Protein 3PAM (pdb70)

B-factor: mean 49.38, std 13.35, range [18.97, 109.5]

Nearest PDB structures (foldseek):
  3pam-assembly1_A  TM=1.002E+00  e=3.713E-46  Bartonella henselae
  3pam-assembly2_B  TM=9.728E-01  e=8.548E-43  Bartonella henselae
  4ony-assembly2_B  TM=9.857E-01  e=3.558E-31  Brucella melitensis ATCC 23457
  5icq-assembly1_A  TM=9.639E-01  e=8.672E-28  Methylocystis parvus OBBP
  3lvu-assembly2_B  TM=9.432E-01  e=6.985E-24  Ruegeria pomeroyi

Sequence (493 aa):
DIGFVFNTRRTLFKDKRVRQALSILFDFEWVNHHLFNNIYTRTEGYWDGSILSSIGKPASEEEKALLAPYPDAVLPEVDGSWRISKTDGSGDRLNAQKAWKLLQEAGFTKKNNRLIAPNGLPFQFEITQSLEEEKVALAFQSNLSSRLGIHAEIRTVDDSQYQNRLGFNYDIIGKLKNSLSPGNEQINRWSSASRNLKGSFNFSGASDPAIDAITAILDAHSQVDFIAAVRALDRILISGSYYIPLYHLSDIGFVFNTRRTLFKDKRVRQALSILFDFEWVNHHLFNNIYTRTEGYWDGSILSSIGKPASEEEKALLAPYPDAVLPEVDGSWRISKDRLNAQKAWKLLQEAGFTKKNNRLIAPNGLPFQFEITQSLEEEKVALAFQSNLSRLGIHAEIRTVDDSQYQNRLGFNYDIIGKLKNSLSPGNEQINRWSSASRNLKGSFNFSGASDPAIDAITAILDAHSQVDFIAAVRALDRILISGSYYIPLYHLS

Organism: Bartonella henselae (strain ATCC 49882 / DSM 28221 / CCUG 30454 / Houston 1) (NCBI:txid283166)

CATH classification: 3.10.105.10

Foldseek 3Di:
DWFAFAQCVDPQNVDLLLLVLLLLLQAQQQCCVPVHVVLWDFDWFDQPPDLLALQQAAADVLLCVLCVVPPLQFDPCSNNVDTRDHADHDSHDVSNVSSVVSQVVQQWDDDPQAIAHVVRHTQEFEEEADPSQQVSVVSSQVSQSVRRHHYHYDHDHDVVVLVCLLAVGSYDDDDDDDPADDPLLCLQAEQVNLPRRPGNVRNNHYDPSLVSSVQCHVDDDPVSNSSSSNSNRRRCSSRSSGSIHTDSD/DWFFFAQCVDPCNVDLLLLVLLLLLAAQPVCCVPVPVNQWDFDWFDQPPDLLALAQPQADPLLCVLCVVPPPLFDPCSNNVDTRDHAVVSNVSSCVSCVVQQWDADPQFIAHNVGHTAEFEEEADPSQLVSVVSSQVSCSNRRHHYHYDHDHPVVVLVCQLAPGSYTDDDDDDDADEPLLCLCAEQVNLPGRPGNVNNSHYDVSLVSSVQCHVPDDPVSNSNNSNSNRRSRSSSSSGSIGIDRD

InterPro domains:
  IPR000914 Solute-binding protein family 5 domain [PF00496] (108-518)
  IPR030678 Peptide/nickel binding protein, MppA-type [PIRSF002741] (39-601)
  IPR039424 Solute-binding protein family 5 [PTHR30290] (39-595)

Secondary structure (DSSP, 8-state):
---EE--TTSGGG-SHHHHHHHHHH--HHHHHHHTS-S--EE--SSSTTSTT--TTSPPPHHHHHHHTT-TTSS-TT-----------S---HHHHHHHHHHHHHTT-EEETTEEE-TTS-B-EEE---SHHHHHHHHHHHHHHHTTT-EEEPEE--HHHHHHHH------B------SS--THHHHHH-SGGGGSTTSS-TT----HHHH--HHHHH--SHHHHHHHHHHHHHHHHHHT-EE--EE--/---EE--TTSGGGSSHHHHHHHHHH--HHHHHHHTTTT--EE--SSSTTSTT--SSSPPPHHHHHHHTT-TTSS-TT----------HHHHHHHHHHHHHTT-EEETTEEE-TTS-B-EEE---SHHHHHHHHHHHHHHHTTT-EEE-----HHHHHHHH------B------SS--TTHHHHH-HHHHT-TT-S-TT----HHHH--HHHHH--SHHHHHHHHHHHHHHHHHHT-EE--EE--

Solvent-accessible surface area: 22446 Å² total

Structure (mmCIF, N/CA/C/O backbone):
data_3PAM
#
_entry.id   3PAM
#
_cell.length_a   100.847
_cell.length_b   39.715
_cell.length_c   101.353
_cell.angle_alpha   90.00
_cell.angle_beta   92.28
_cell.angle_gamma   90.00
#
_symmetry.space_group_name_H-M   'P 1 21 1'
#
loop_
_entity.id
_entity.type
_entity.pdbx_description
1 polymer 'Transmembrane protein'
2 non-polymer ETHANOL
3 water water
#
loop_
_atom_site.group_PDB
_atom_site.id
_atom_site.type_symbol
_atom_site.label_atom_id
_atom_site.label_alt_id
_atom_site.label_comp_id
_atom_site.label_asym_id
_atom_site.label_entity_id
_atom_site.label_seq_id
_atom_site.pdbx_PDB_ins_code
_atom_site.Cartn_x
_atom_site.Cartn_y
_atom_site.Cartn_z
_atom_site.occupancy
_atom_site.B_iso_or_equiv
_atom_site.auth_seq_id
_atom_site.auth_comp_id
_atom_site.auth_asym_id
_atom_site.auth_atom_id
_atom_site.pdbx_PDB_model_num
ATOM 1 N N . ASP A 1 4 ? 7.836 -11.254 53.217 1.00 88.76 319 ASP A N 1
ATOM 2 C CA . ASP A 1 4 ? 8.932 -10.258 53.349 1.00 84.62 319 ASP A CA 1
ATOM 3 C C . ASP A 1 4 ? 9.623 -10.032 52.009 1.00 82.59 319 ASP A C 1
ATOM 4 O O . ASP A 1 4 ? 9.644 -10.923 51.161 1.00 85.49 319 ASP A O 1
ATOM 6 N N . ILE A 1 5 ? 10.153 -8.830 51.812 1.00 78.15 320 ILE A N 1
ATOM 7 C CA . ILE A 1 5 ? 11.047 -8.541 50.692 1.00 75.48 320 ILE A CA 1
ATOM 8 C C . ILE A 1 5 ? 12.335 -7.923 51.227 1.00 71.93 320 ILE A C 1
ATOM 9 O O . ILE A 1 5 ? 12.293 -7.029 52.063 1.00 69.60 320 ILE A O 1
ATOM 22 N N . GLY A 1 7 ? 16.427 -6.476 50.251 1.00 62.06 322 GLY A N 1
ATOM 23 C CA . GLY A 1 7 ? 17.329 -5.996 49.214 1.00 58.88 322 GLY A CA 1
ATOM 24 C C . GLY A 1 7 ? 18.365 -5.005 49.680 1.00 55.74 322 GLY A C 1
ATOM 25 O O . GLY A 1 7 ? 18.336 -4.558 50.834 1.00 55.70 322 GLY A O 1
ATOM 26 N N . PHE A 1 8 ? 19.305 -4.686 48.787 1.00 52.86 323 PHE A N 1
ATOM 27 C CA . PHE A 1 8 ? 20.111 -3.490 48.936 1.00 49.03 323 PHE A CA 1
ATOM 28 C C . PHE A 1 8 ? 19.206 -2.355 48.529 1.00 47.30 323 PHE A C 1
ATOM 29 O O . PHE A 1 8 ? 18.547 -2.421 47.495 1.00 47.45 323 PHE A O 1
ATOM 37 N N . VAL A 1 9 ? 19.149 -1.322 49.354 1.00 46.22 324 VAL A N 1
ATOM 38 C CA . VAL A 1 9 ? 18.307 -0.179 49.045 1.00 45.28 324 VAL A CA 1
ATOM 39 C C . VAL A 1 9 ? 19.191 0.997 48.681 1.00 43.21 324 VAL A C 1
ATOM 40 O O . VAL A 1 9 ? 20.054 1.382 49.449 1.00 41.99 324 VAL A O 1
ATOM 44 N N . PHE A 1 10 ? 18.975 1.534 47.485 1.00 29.81 325 PHE A N 1
ATOM 45 C CA . PHE A 1 10 ? 19.631 2.762 47.024 1.00 29.81 325 PHE A CA 1
ATOM 46 C C . PHE A 1 10 ? 18.962 3.931 47.678 1.00 30.45 325 PHE A C 1
ATOM 47 O O . PHE A 1 10 ? 17.780 4.148 47.482 1.00 31.50 325 PHE A O 1
ATOM 55 N N . ASN A 1 11 ? 19.699 4.707 48.456 1.00 32.11 326 ASN A N 1
ATOM 56 C CA . ASN A 1 11 ? 19.154 5.980 48.842 1.00 32.99 326 ASN A CA 1
ATOM 57 C C . ASN A 1 11 ? 19.207 6.943 47.670 1.00 33.66 326 ASN A C 1
ATOM 58 O O . ASN A 1 11 ? 20.202 7.623 47.436 1.00 35.41 326 ASN A O 1
ATOM 63 N N . THR A 1 12 ? 18.101 6.983 46.953 1.00 34.11 327 THR A N 1
ATOM 64 C CA . THR A 1 12 ? 17.920 7.734 45.707 1.00 35.08 327 THR A CA 1
ATOM 65 C C . THR A 1 12 ? 17.977 9.254 45.896 1.00 36.08 327 THR A C 1
ATOM 66 O O . THR A 1 12 ? 18.042 10.001 44.921 1.00 36.98 327 THR A O 1
ATOM 70 N N . ARG A 1 13 ? 17.974 9.702 47.157 1.00 36.20 328 ARG A N 1
ATOM 71 C CA . ARG A 1 13 ? 18.092 11.125 47.497 1.00 37.32 328 ARG A CA 1
ATOM 72 C C . ARG A 1 13 ? 19.498 11.643 47.237 1.00 37.78 328 ARG A C 1
ATOM 73 O O . ARG A 1 13 ? 19.698 12.850 47.050 1.00 39.14 328 ARG A O 1
ATOM 81 N N . ARG A 1 14 ? 20.473 10.743 47.311 1.00 36.29 329 ARG A N 1
ATOM 82 C CA . ARG A 1 14 ? 21.874 11.120 47.089 1.00 37.33 329 ARG A CA 1
ATOM 83 C C . ARG A 1 14 ? 22.211 11.087 45.600 1.00 36.32 329 ARG A C 1
ATOM 84 O O . ARG A 1 14 ? 21.767 10.199 44.880 1.00 33.78 329 ARG A O 1
ATOM 92 N N . THR A 1 15 ? 23.012 12.055 45.160 1.00 38.09 330 THR A N 1
ATOM 93 C CA . THR A 1 15 ? 23.279 12.255 43.735 1.00 38.74 330 THR A CA 1
ATOM 94 C C . THR A 1 15 ? 23.839 11.053 42.982 1.00 37.39 330 THR A C 1
ATOM 95 O O . THR A 1 15 ? 23.445 10.803 41.862 1.00 37.46 330 THR A O 1
ATOM 99 N N . LEU A 1 16 ? 24.737 10.301 43.597 1.00 37.27 331 LEU A N 1
ATOM 100 C CA . LEU A 1 16 ? 25.263 9.086 42.979 1.00 36.59 331 LEU A CA 1
ATOM 101 C C . LEU A 1 16 ? 24.228 8.048 42.523 1.00 35.33 331 LEU A C 1
ATOM 102 O O . LEU A 1 16 ? 24.514 7.232 41.616 1.00 35.01 331 LEU A O 1
ATOM 107 N N . PHE A 1 17 ? 23.056 8.046 43.159 1.00 34.36 332 PHE A N 1
ATOM 108 C CA . PHE A 1 17 ? 22.007 7.086 42.831 1.00 33.43 332 PHE A CA 1
ATOM 109 C C . PHE A 1 17 ? 20.736 7.710 42.277 1.00 34.33 332 PHE A C 1
ATOM 110 O O . PHE A 1 17 ? 19.688 7.074 42.303 1.00 34.38 332 PHE A O 1
ATOM 118 N N . LYS A 1 18 ? 20.804 8.937 41.766 1.00 35.64 333 LYS A N 1
ATOM 119 C CA . LYS A 1 18 ? 19.629 9.549 41.126 1.00 36.77 333 LYS A CA 1
ATOM 120 C C . LYS A 1 18 ? 19.184 8.881 39.822 1.00 38.17 333 LYS A C 1
ATOM 121 O O . LYS A 1 18 ? 18.004 8.927 39.486 1.00 38.39 333 LYS A O 1
ATOM 123 N N . ASP A 1 19 ? 20.120 8.249 39.108 1.00 38.87 334 ASP A N 1
ATOM 124 C CA . ASP A 1 19 ? 19.902 7.803 37.717 1.00 41.19 334 ASP A CA 1
ATOM 125 C C . ASP A 1 19 ? 19.616 6.315 37.662 1.00 41.45 334 ASP A C 1
ATOM 126 O O . ASP A 1 19 ? 20.389 5.501 38.168 1.00 40.34 334 ASP A O 1
ATOM 131 N N . LYS A 1 20 ? 18.504 5.971 37.023 1.00 43.86 335 LYS A N 1
ATOM 132 C CA . LYS A 1 20 ? 17.990 4.604 36.996 1.00 45.02 335 LYS A CA 1
ATOM 133 C C . LYS A 1 20 ? 18.943 3.612 36.330 1.00 45.39 335 LYS A C 1
ATOM 134 O O . LYS A 1 20 ? 18.959 2.444 36.696 1.00 45.89 335 LYS A O 1
ATOM 136 N N . ARG A 1 21 ? 19.727 4.076 35.358 1.00 38.15 336 ARG A N 1
ATOM 137 C CA . ARG A 1 21 ? 20.722 3.228 34.695 1.00 38.21 336 ARG A CA 1
ATOM 138 C C . ARG A 1 21 ? 21.857 2.850 35.613 1.00 36.40 336 ARG A C 1
ATOM 139 O O . ARG A 1 21 ? 22.385 1.746 35.521 1.00 36.59 336 ARG A O 1
ATOM 147 N N . VAL A 1 22 ? 22.233 3.775 36.491 1.00 35.01 337 VAL A N 1
ATOM 148 C CA . VAL A 1 22 ? 23.270 3.550 37.493 1.00 34.05 337 VAL A CA 1
ATOM 149 C C . VAL A 1 22 ? 22.864 2.474 38.502 1.00 32.57 337 VAL A C 1
ATOM 150 O O . VAL A 1 22 ? 23.614 1.520 38.772 1.00 32.45 337 VAL A O 1
ATOM 154 N N . ARG A 1 23 ? 21.683 2.646 39.076 1.00 31.98 338 ARG A N 1
ATOM 155 C CA . ARG A 1 23 ? 21.131 1.641 39.997 1.00 31.17 338 ARG A CA 1
ATOM 156 C C . ARG A 1 23 ? 20.975 0.316 39.227 1.00 32.26 338 ARG A C 1
ATOM 157 O O . ARG A 1 23 ? 21.262 -0.758 39.750 1.00 31.90 338 ARG A O 1
ATOM 165 N N . GLN A 1 24 ? 20.579 0.406 37.960 1.00 33.11 339 GLN A N 1
ATOM 166 C CA . GLN A 1 24 ? 20.465 -0.794 37.149 1.00 35.77 339 GLN A CA 1
ATOM 167 C C . GLN A 1 24 ? 21.838 -1.474 36.988 1.00 36.26 339 GLN A C 1
ATOM 168 O O . GLN A 1 24 ? 21.965 -2.686 37.161 1.00 37.27 339 GLN A O 1
ATOM 174 N N . ALA A 1 25 ? 22.868 -0.673 36.723 1.00 36.01 340 ALA A N 1
ATOM 175 C CA . ALA A 1 25 ? 24.243 -1.185 36.602 1.00 36.38 340 ALA A CA 1
ATOM 176 C C . ALA A 1 25 ? 24.739 -1.834 37.891 1.00 35.44 340 ALA A C 1
ATOM 177 O O . ALA A 1 25 ? 25.295 -2.926 37.848 1.00 36.67 340 ALA A O 1
ATOM 179 N N . LEU A 1 26 ? 24.556 -1.159 39.035 1.00 33.86 341 LEU A N 1
ATOM 180 C CA . LEU A 1 26 ? 25.070 -1.693 40.298 1.00 33.48 341 LEU A CA 1
ATOM 181 C C . LEU A 1 26 ? 24.359 -2.983 40.676 1.00 33.63 341 LEU A C 1
ATOM 182 O O . LEU A 1 26 ? 24.980 -3.899 41.227 1.00 34.58 341 LEU A O 1
ATOM 187 N N . SER A 1 27 ? 23.057 -3.034 40.385 1.00 33.07 342 SER A N 1
ATOM 188 C CA . SER A 1 27 ? 22.247 -4.216 40.563 1.00 34.08 342 SER A CA 1
ATOM 189 C C . SER A 1 27 ? 22.822 -5.403 39.805 1.00 36.39 342 SER A C 1
ATOM 190 O O . SER A 1 27 ? 22.971 -6.480 40.354 1.00 37.21 342 SER A O 1
ATOM 193 N N . ILE A 1 28 ? 23.176 -5.190 38.546 1.00 37.93 343 ILE A N 1
ATOM 194 C CA . ILE A 1 28 ? 23.803 -6.237 37.749 1.00 40.81 343 ILE A CA 1
ATOM 195 C C . ILE A 1 28 ? 25.170 -6.668 38.309 1.00 41.50 343 ILE A C 1
ATOM 196 O O . ILE A 1 28 ? 25.497 -7.853 38.316 1.00 44.24 343 ILE A O 1
ATOM 201 N N . LEU A 1 29 ? 25.952 -5.700 38.776 1.00 39.45 344 LEU A N 1
ATOM 202 C CA . LEU A 1 29 ? 27.292 -5.948 39.301 1.00 40.16 344 LEU A CA 1
ATOM 203 C C . LEU A 1 29 ? 27.316 -6.875 40.512 1.00 40.36 344 LEU A C 1
ATOM 204 O O . LEU A 1 29 ? 28.336 -7.508 40.824 1.00 43.16 344 LEU A O 1
ATOM 209 N N . PHE A 1 30 ? 26.203 -6.958 41.206 1.00 38.36 345 PHE A N 1
ATOM 210 C CA . PHE A 1 30 ? 26.144 -7.813 42.350 1.00 38.33 345 PHE A CA 1
ATOM 211 C C . PHE A 1 30 ? 25.914 -9.231 41.881 1.00 40.94 345 PHE A C 1
ATOM 212 O O . PHE A 1 30 ? 25.018 -9.491 41.068 1.00 40.88 345 PHE A O 1
ATOM 220 N N . ASP A 1 31 ? 26.758 -10.118 42.416 1.00 42.76 346 ASP A N 1
ATOM 221 C CA . ASP A 1 31 ? 26.807 -11.526 42.087 1.00 46.98 346 ASP A CA 1
ATOM 222 C C . ASP A 1 31 ? 26.205 -12.336 43.230 1.00 48.08 346 ASP A C 1
ATOM 223 O O . ASP A 1 31 ? 26.907 -12.702 44.185 1.00 49.24 346 ASP A O 1
ATOM 228 N N . PHE A 1 32 ? 24.908 -12.625 43.120 1.00 48.56 347 PHE A N 1
ATOM 229 C CA . PHE A 1 32 ? 24.173 -13.376 44.148 1.00 49.48 347 PHE A CA 1
ATOM 230 C C . PHE A 1 32 ? 24.615 -14.823 44.275 1.00 53.49 3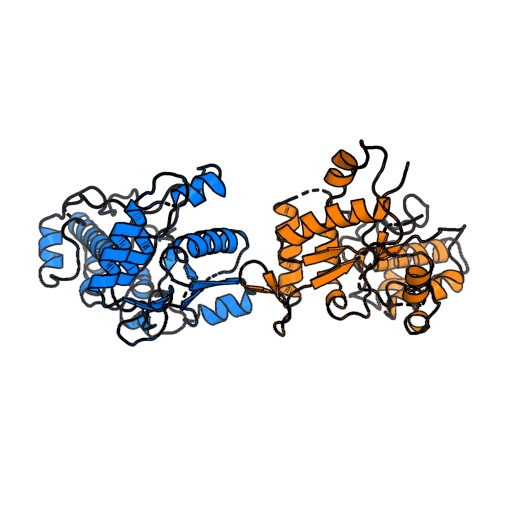47 PHE A C 1
ATOM 231 O O . PHE A 1 32 ? 24.669 -15.363 45.391 1.00 55.01 347 PHE A O 1
ATOM 239 N N . GLU A 1 33 ? 24.914 -15.449 43.142 1.00 73.58 348 GLU A N 1
ATOM 240 C CA . GLU A 1 33 ? 25.323 -16.863 43.113 1.00 76.75 348 GLU A CA 1
ATOM 241 C C . GLU A 1 33 ? 26.646 -17.131 43.819 1.00 77.97 348 GLU A C 1
ATOM 242 O O . GLU A 1 33 ? 26.802 -18.176 44.446 1.00 80.46 348 GLU A O 1
ATOM 248 N N . TRP A 1 34 ? 27.586 -16.191 43.736 1.00 76.07 349 TRP A N 1
ATOM 249 C CA . TRP A 1 34 ? 28.799 -16.283 44.541 1.00 77.45 349 TRP A CA 1
ATOM 250 C C . TRP A 1 34 ? 28.415 -16.329 46.014 1.00 79.08 349 TRP A C 1
ATOM 251 O O . TRP A 1 34 ? 28.811 -17.243 46.737 1.00 81.96 349 TRP A O 1
ATOM 262 N N . VAL A 1 35 ? 27.634 -15.339 46.440 1.00 77.26 350 VAL A N 1
ATOM 263 C CA . VAL A 1 35 ? 27.179 -15.218 47.824 1.00 78.23 350 VAL A CA 1
ATOM 264 C C . VAL A 1 35 ? 26.430 -16.462 48.279 1.00 80.74 350 VAL A C 1
ATOM 265 O O . VAL A 1 35 ? 26.697 -16.999 49.359 1.00 83.09 350 VAL A O 1
ATOM 269 N N . ASN A 1 36 ? 25.515 -16.927 47.434 1.00 80.16 351 ASN A N 1
ATOM 270 C CA . ASN A 1 36 ? 24.659 -18.053 47.771 1.00 81.65 351 ASN A CA 1
ATOM 271 C C . ASN A 1 36 ? 25.434 -19.350 47.964 1.00 84.87 351 ASN A C 1
ATOM 272 O O . ASN A 1 36 ? 25.112 -20.143 48.853 1.00 86.11 351 ASN A O 1
ATOM 277 N N . HIS A 1 37 ? 26.458 -19.552 47.136 1.00 85.83 352 HIS A N 1
ATOM 278 C CA . HIS A 1 37 ? 27.262 -20.767 47.176 1.00 88.19 352 HIS A CA 1
ATOM 279 C C . HIS A 1 37 ? 28.404 -20.659 48.178 1.00 90.37 352 HIS A C 1
ATOM 280 O O . HIS A 1 37 ? 28.776 -21.652 48.807 1.00 92.09 352 HIS A O 1
ATOM 282 N N . HIS A 1 38 ? 28.947 -19.455 48.339 1.00 72.68 353 HIS A N 1
ATOM 283 C CA . HIS A 1 38 ? 30.135 -19.266 49.177 1.00 73.57 353 HIS A CA 1
ATOM 284 C C . HIS A 1 38 ? 29.877 -18.865 50.640 1.00 72.31 353 HIS A C 1
ATOM 285 O O . HIS A 1 38 ? 30.711 -19.126 51.506 1.00 73.16 353 HIS A O 1
ATOM 292 N N . LEU A 1 39 ? 28.742 -18.230 50.923 1.00 70.56 354 LEU A N 1
ATOM 293 C CA . LEU A 1 39 ? 28.432 -17.842 52.305 1.00 69.90 354 LEU A CA 1
ATOM 294 C C . LEU A 1 39 ? 27.262 -18.648 52.868 1.00 70.79 354 LEU A C 1
ATOM 295 O O . LEU A 1 39 ? 27.162 -18.866 54.082 1.00 71.25 354 LEU A O 1
ATOM 297 N N . PHE A 1 40 ? 26.389 -19.091 51.971 1.00 70.96 355 PHE A N 1
ATOM 298 C CA . PHE A 1 40 ? 25.299 -19.980 52.326 1.00 72.45 355 PHE A CA 1
ATOM 299 C C . PHE A 1 40 ? 25.522 -21.308 51.615 1.00 75.54 355 PHE A C 1
ATOM 300 O O . PHE A 1 40 ? 26.484 -21.450 50.855 1.00 76.87 355 PHE A O 1
ATOM 308 N N . ASN A 1 41 ? 24.671 -22.293 51.873 1.00 77.35 356 ASN A N 1
ATOM 309 C CA . ASN A 1 41 ? 24.835 -23.593 51.225 1.00 80.52 356 ASN A CA 1
ATOM 310 C C . ASN A 1 41 ? 23.815 -23.747 50.103 1.00 80.42 356 ASN A C 1
ATOM 311 O O . ASN A 1 41 ? 23.270 -24.836 49.883 1.00 82.98 356 ASN A O 1
ATOM 313 N N . ASN A 1 42 ? 23.580 -22.638 49.394 1.00 77.34 357 ASN A N 1
ATOM 314 C CA . ASN A 1 42 ? 22.515 -22.523 48.397 1.00 76.59 357 ASN A CA 1
ATOM 315 C C . ASN A 1 42 ? 21.156 -22.786 49.035 1.00 76.66 357 ASN A C 1
ATOM 316 O O . ASN A 1 42 ? 20.212 -23.234 48.374 1.00 77.53 357 ASN A O 1
ATOM 321 N N . ILE A 1 43 ? 21.079 -22.493 50.334 1.00 75.97 358 ILE A N 1
ATOM 322 C CA . ILE A 1 43 ? 19.853 -22.642 51.115 1.00 76.14 358 ILE A CA 1
ATOM 323 C C . ILE A 1 43 ? 18.903 -21.504 50.802 1.00 73.13 358 ILE A C 1
ATOM 324 O O . ILE A 1 43 ? 17.745 -21.524 51.218 1.00 73.17 358 ILE A O 1
ATOM 329 N N . TYR A 1 44 ? 19.400 -20.510 50.072 1.00 70.95 359 TYR A N 1
ATOM 330 C CA . TYR A 1 44 ? 18.602 -19.331 49.754 1.00 68.24 359 TYR A CA 1
ATOM 331 C C . TYR A 1 44 ? 18.179 -19.228 48.293 1.00 67.42 359 TYR A C 1
ATOM 332 O O . TYR A 1 44 ? 18.771 -19.842 47.396 1.00 68.65 359 TYR A O 1
ATOM 341 N N . THR A 1 45 ? 17.169 -18.422 48.092 1.00 65.64 360 THR A N 1
ATOM 342 C CA . THR A 1 45 ? 16.595 -18.225 46.790 1.00 64.98 360 THR A CA 1
ATOM 343 C C . THR A 1 45 ? 16.485 -16.714 46.483 1.00 61.93 360 THR A C 1
ATOM 344 O O . THR A 1 45 ? 16.048 -15.923 47.303 1.00 60.42 360 THR A O 1
ATOM 348 N N . ARG A 1 46 ? 16.937 -16.336 45.305 1.00 60.84 361 ARG A N 1
ATOM 349 C CA . ARG A 1 46 ? 16.940 -14.953 44.923 1.00 57.97 361 ARG A CA 1
ATOM 350 C C . ARG A 1 46 ? 15.558 -14.381 44.829 1.00 56.47 361 ARG A C 1
ATOM 351 O O . ARG A 1 46 ? 14.706 -14.944 44.192 1.00 56.53 361 ARG A O 1
ATOM 359 N N . THR A 1 47 ? 15.365 -13.239 45.466 1.00 54.57 362 THR A N 1
ATOM 360 C CA . THR A 1 47 ? 14.185 -12.432 45.304 1.00 52.88 362 THR A CA 1
ATOM 361 C C . THR A 1 47 ? 14.396 -11.638 44.031 1.00 52.47 362 THR A C 1
ATOM 362 O O . THR A 1 47 ? 15.477 -11.182 43.794 1.00 52.74 362 THR A O 1
ATOM 366 N N . GLU A 1 48 ? 13.383 -11.514 43.189 1.00 51.83 363 GLU A N 1
ATOM 367 C CA . GLU A 1 48 ? 13.546 -10.884 41.890 1.00 51.52 363 GLU A CA 1
ATOM 368 C C . GLU A 1 48 ? 12.748 -9.616 41.771 1.00 49.67 363 GLU A C 1
ATOM 369 O O . GLU A 1 48 ? 13.272 -8.589 41.441 1.00 49.64 363 GLU A O 1
ATOM 375 N N . GLY A 1 49 ? 11.461 -9.711 42.005 1.00 48.87 364 GLY A N 1
ATOM 376 C CA . GLY A 1 49 ? 10.591 -8.576 41.921 1.00 46.46 364 GLY A CA 1
ATOM 377 C C . GLY A 1 49 ? 10.035 -8.293 43.274 1.00 45.37 364 GLY A C 1
ATOM 378 O O . GLY A 1 49 ? 10.665 -8.526 44.258 1.00 45.67 364 GLY A O 1
ATOM 379 N N . TYR A 1 50 ? 8.830 -7.785 43.307 1.00 43.76 365 TYR A N 1
ATOM 380 C CA . TYR A 1 50 ? 8.266 -7.337 44.541 1.00 43.46 365 TYR A CA 1
ATOM 381 C C . TYR A 1 50 ? 7.082 -8.129 45.023 1.00 43.78 365 TYR A C 1
ATOM 382 O O . TYR A 1 50 ? 6.735 -8.021 46.143 1.00 44.40 365 TYR A O 1
ATOM 391 N N . TRP A 1 51 ? 6.489 -8.956 44.187 1.00 44.08 366 TRP A N 1
ATOM 392 C CA . TRP A 1 51 ? 5.424 -9.804 44.650 1.00 45.02 366 TRP A CA 1
ATOM 393 C C . TRP A 1 51 ? 5.628 -11.192 44.091 1.00 46.60 366 TRP A C 1
ATOM 394 O O . TRP A 1 51 ? 4.743 -11.735 43.489 1.00 47.16 366 TRP A O 1
ATOM 405 N N . ASP A 1 52 ? 6.837 -11.714 44.281 1.00 47.37 367 ASP A N 1
ATOM 406 C CA . ASP A 1 52 ? 7.279 -13.050 43.829 1.00 49.35 367 ASP A CA 1
ATOM 407 C C . ASP A 1 52 ? 6.456 -14.240 44.323 1.00 50.95 367 ASP A C 1
ATOM 408 O O . ASP A 1 52 ? 6.214 -14.390 45.516 1.00 51.45 367 ASP A O 1
ATOM 413 N N . GLY A 1 53 ? 6.056 -15.089 43.383 1.00 51.86 368 GLY A N 1
ATOM 414 C CA . GLY A 1 53 ? 5.366 -16.325 43.704 1.00 55.07 368 GLY A CA 1
ATOM 415 C C . GLY A 1 53 ? 3.968 -16.049 44.199 1.00 54.78 368 GLY A C 1
ATOM 416 O O . GLY A 1 53 ? 3.480 -16.709 45.101 1.00 56.59 368 GLY A O 1
ATOM 417 N N . SER A 1 54 ? 3.351 -15.045 43.593 1.00 52.84 369 SER A N 1
ATOM 418 C CA . SER A 1 54 ? 2.001 -14.621 43.878 1.00 52.45 369 SER A CA 1
ATOM 419 C C . SER A 1 54 ? 1.367 -14.358 42.527 1.00 51.33 369 SER A C 1
ATOM 420 O O . SER A 1 54 ? 2.068 -14.124 41.536 1.00 50.57 369 SER A O 1
ATOM 423 N N . ILE A 1 55 ? 0.043 -14.399 42.482 1.00 51.52 370 ILE A N 1
ATOM 424 C CA . ILE A 1 55 ? -0.699 -14.033 41.287 1.00 50.16 370 ILE A CA 1
ATOM 425 C C . ILE A 1 55 ? -0.402 -12.538 41.029 1.00 47.11 370 ILE A C 1
ATOM 426 O O . ILE A 1 55 ? -0.567 -12.028 39.917 1.00 45.37 370 ILE A O 1
ATOM 431 N N . LEU A 1 56 ? 0.092 -11.857 42.060 1.00 46.35 371 LEU A N 1
ATOM 432 C CA . LEU A 1 56 ? 0.414 -10.423 41.959 1.00 44.48 371 LEU A CA 1
ATOM 433 C C . LEU A 1 56 ? 1.788 -10.127 41.363 1.00 43.71 371 LEU A C 1
ATOM 434 O O . LEU A 1 56 ? 2.088 -8.976 41.069 1.00 42.23 371 LEU A O 1
ATOM 439 N N . SER A 1 57 ? 2.626 -11.148 41.192 1.00 45.22 372 SER A N 1
ATOM 440 C CA . SER A 1 57 ? 3.924 -10.943 40.582 1.00 44.81 372 SER A CA 1
ATOM 441 C C . SER A 1 57 ? 3.742 -10.675 39.111 1.00 44.06 372 SER A C 1
ATOM 442 O O . SER A 1 57 ? 2.823 -11.208 38.502 1.00 44.47 372 SER A O 1
ATOM 445 N N . SER A 1 58 ? 4.620 -9.849 38.544 1.00 43.70 373 SER A N 1
ATOM 446 C CA . SER A 1 58 ? 4.597 -9.549 37.100 1.00 43.17 373 SER A CA 1
ATOM 447 C C . SER A 1 58 ? 5.635 -10.325 36.321 1.00 44.97 373 SER A C 1
ATOM 448 O O . SER A 1 58 ? 5.727 -10.196 35.100 1.00 45.40 373 SER A O 1
ATOM 451 N N . ILE A 1 59 ? 6.406 -11.140 37.020 1.00 46.66 374 ILE A N 1
ATOM 452 C CA . ILE A 1 59 ? 7.664 -11.613 36.467 1.00 48.58 374 ILE A CA 1
ATOM 453 C C . ILE A 1 59 ? 7.581 -12.366 35.144 1.00 51.03 374 ILE A C 1
ATOM 454 O O . ILE A 1 59 ? 8.320 -12.030 34.206 1.00 52.39 374 ILE A O 1
ATOM 459 N N . GLY A 1 60 ? 6.693 -13.345 35.038 1.00 54.96 375 GLY A N 1
ATOM 460 C CA . GLY A 1 60 ? 6.723 -14.210 33.853 1.00 57.62 375 GLY A CA 1
ATOM 461 C C . GLY A 1 60 ? 5.596 -14.057 32.846 1.00 58.47 375 GLY A C 1
ATOM 462 O O . GLY A 1 60 ? 5.324 -14.972 32.072 1.00 60.10 375 GLY A O 1
ATOM 463 N N . LYS A 1 61 ? 4.946 -12.899 32.826 1.00 57.85 376 LYS A N 1
ATOM 464 C CA . LYS A 1 61 ? 3.778 -12.690 31.995 1.00 58.15 376 LYS A CA 1
ATOM 465 C C . LYS A 1 61 ? 3.730 -11.330 31.385 1.00 57.70 376 LYS A C 1
ATOM 466 O O . LYS A 1 61 ? 4.228 -10.408 31.967 1.00 56.90 376 LYS A O 1
ATOM 472 N N . PRO A 1 62 ? 3.111 -11.194 30.226 1.00 58.49 377 PRO A N 1
ATOM 473 C CA . PRO A 1 62 ? 3.026 -9.902 29.556 1.00 57.89 377 PRO A CA 1
ATOM 474 C C . PRO A 1 62 ? 1.918 -9.056 30.157 1.00 56.99 377 PRO A C 1
ATOM 475 O O . PRO A 1 62 ? 0.931 -9.593 30.670 1.00 57.46 377 PRO A O 1
ATOM 479 N N . ALA A 1 63 ? 2.082 -7.742 30.092 1.00 55.79 378 ALA A N 1
ATOM 480 C CA . ALA A 1 63 ? 1.102 -6.835 30.652 1.00 55.08 378 ALA A CA 1
ATOM 481 C C . ALA A 1 63 ? -0.258 -7.003 29.970 1.00 55.70 378 ALA A C 1
ATOM 482 O O . ALA A 1 63 ? -0.351 -7.066 28.745 1.00 56.82 378 ALA A O 1
ATOM 484 N N . SER A 1 64 ? -1.304 -7.092 30.783 1.00 55.20 379 SER A N 1
ATOM 485 C CA . SER A 1 64 ? -2.678 -7.153 30.307 1.00 55.17 379 SER A CA 1
ATOM 486 C C . SER A 1 64 ? -3.053 -5.797 29.730 1.00 54.57 379 SER A C 1
ATOM 487 O O . SER A 1 64 ? -2.363 -4.820 29.974 1.00 54.11 379 SER A O 1
ATOM 490 N N . GLU A 1 65 ? -4.139 -5.741 28.969 1.00 55.38 380 GLU A N 1
ATOM 491 C CA . GLU A 1 65 ? -4.666 -4.482 28.424 1.00 55.64 380 GLU A CA 1
ATOM 492 C C . GLU A 1 65 ? -5.005 -3.440 29.495 1.00 55.13 380 GLU A C 1
ATOM 493 O O . GLU A 1 65 ? -4.795 -2.237 29.280 1.00 55.12 380 GLU A O 1
ATOM 495 N N . GLU A 1 66 ? -5.533 -3.893 30.634 1.00 54.46 381 GLU A N 1
ATOM 496 C CA . GLU A 1 66 ? -5.873 -2.979 31.712 1.00 53.48 381 GLU A CA 1
ATOM 497 C C . GLU A 1 66 ? -4.586 -2.397 32.228 1.00 52.62 381 GLU A C 1
ATOM 498 O O . GLU A 1 66 ? -4.521 -1.199 32.479 1.00 53.05 381 GLU A O 1
ATOM 500 N N . GLU A 1 67 ? -3.556 -3.229 32.370 1.00 52.07 382 GLU A N 1
ATOM 501 C CA . GLU A 1 67 ? -2.233 -2.725 32.774 1.00 51.25 382 GLU A CA 1
ATOM 502 C C . GLU A 1 67 ? -1.701 -1.719 31.769 1.00 51.13 382 GLU A C 1
ATOM 503 O O . GLU A 1 67 ? -1.191 -0.656 32.163 1.00 50.34 382 GLU A O 1
ATOM 509 N N . LYS A 1 68 ? -1.795 -2.084 30.480 1.00 51.63 383 LYS A N 1
ATOM 510 C CA . LYS A 1 68 ? -1.378 -1.215 29.375 1.00 51.76 383 LYS A CA 1
ATOM 511 C C . LYS A 1 68 ? -2.104 0.121 29.453 1.00 51.25 383 LYS A C 1
ATOM 512 O O . LYS A 1 68 ? -1.499 1.171 29.259 1.00 50.90 383 LYS A O 1
ATOM 514 N N . ALA A 1 69 ? -3.394 0.067 29.776 1.00 51.12 384 ALA A N 1
ATOM 515 C CA . ALA A 1 69 ? -4.197 1.265 29.979 1.00 50.93 384 ALA A CA 1
ATOM 516 C C . ALA A 1 69 ? -3.763 2.031 31.246 1.00 50.31 384 ALA A C 1
ATOM 517 O O . ALA A 1 69 ? -3.729 3.273 31.250 1.00 50.27 384 ALA A O 1
ATOM 519 N N . LEU A 1 70 ? -3.422 1.300 32.309 1.00 49.12 385 LEU A N 1
ATOM 520 C CA . LEU A 1 70 ? -2.990 1.945 33.546 1.00 48.34 385 LEU A CA 1
ATOM 521 C C . LEU A 1 70 ? -1.713 2.738 33.310 1.00 48.20 385 LEU A C 1
ATOM 522 O O . LEU A 1 70 ? -1.561 3.849 33.831 1.00 47.93 385 LEU A O 1
ATOM 527 N N . LEU A 1 71 ? -0.822 2.155 32.510 1.00 48.45 386 LEU A N 1
ATOM 528 C CA . LEU A 1 71 ? 0.518 2.695 32.269 1.00 48.52 386 LEU A CA 1
ATOM 529 C C . LEU A 1 71 ? 0.645 3.707 31.127 1.00 49.47 386 LEU A C 1
ATOM 530 O O . LEU A 1 71 ? 1.635 4.435 31.065 1.00 49.81 386 LEU A O 1
ATOM 535 N N . ALA A 1 72 ? -0.345 3.758 30.236 1.00 50.25 387 ALA A N 1
ATOM 536 C CA . ALA A 1 72 ? -0.284 4.634 29.057 1.00 50.97 387 ALA A CA 1
ATOM 537 C C . ALA A 1 72 ? 0.295 6.021 29.338 1.00 50.35 387 ALA A C 1
ATOM 538 O O . ALA A 1 72 ? 1.179 6.460 28.611 1.00 50.55 387 ALA A O 1
ATOM 540 N N . PRO A 1 73 ? -0.183 6.705 30.402 1.00 49.26 388 PRO A N 1
ATOM 541 C CA . PRO A 1 73 ? 0.318 8.046 30.701 1.00 48.78 388 PRO A CA 1
ATOM 542 C C . PRO A 1 73 ? 1.803 8.115 31.074 1.00 48.54 388 PRO A C 1
ATOM 543 O O . PRO A 1 73 ? 2.365 9.219 31.159 1.00 48.70 388 PRO A O 1
ATOM 547 N N . TYR A 1 74 ? 2.439 6.960 31.278 1.00 47.80 389 TYR A N 1
ATOM 548 C CA . TYR A 1 74 ? 3.778 6.921 31.869 1.00 46.73 389 TYR A CA 1
ATOM 549 C C . TYR A 1 74 ? 4.722 6.078 31.034 1.00 47.61 389 TYR A C 1
ATOM 550 O O . TYR A 1 74 ? 5.008 4.936 31.390 1.00 47.37 389 TYR A O 1
ATOM 559 N N . PRO A 1 75 ? 5.241 6.657 29.929 1.00 48.86 390 PRO A N 1
ATOM 560 C CA . PRO A 1 75 ? 6.012 5.898 28.933 1.00 49.98 390 PRO A CA 1
ATOM 561 C C . PRO A 1 75 ? 7.429 5.521 29.387 1.00 49.68 390 PRO A C 1
ATOM 562 O O . PRO A 1 75 ? 7.997 4.543 28.892 1.00 49.77 390 PRO A O 1
ATOM 566 N N . ASP A 1 76 ? 7.995 6.296 30.306 1.00 49.00 391 ASP A N 1
ATOM 567 C CA . ASP A 1 76 ? 9.368 6.050 30.757 1.00 48.94 391 ASP A CA 1
ATOM 568 C C . ASP A 1 76 ? 9.428 5.121 31.983 1.00 47.32 391 ASP A C 1
ATOM 569 O O . ASP A 1 76 ? 10.517 4.783 32.453 1.00 46.68 391 ASP A O 1
ATOM 574 N N . ALA A 1 77 ? 8.263 4.710 32.481 1.00 46.13 392 ALA A N 1
ATOM 575 C CA . ALA A 1 77 ? 8.175 3.960 33.735 1.00 44.99 392 ALA A CA 1
ATOM 576 C C . ALA A 1 77 ? 8.662 2.511 33.641 1.00 45.26 392 ALA A C 1
ATOM 577 O O . ALA A 1 77 ? 9.336 2.020 34.542 1.00 44.82 392 ALA A O 1
ATOM 579 N N . VAL A 1 78 ? 8.319 1.821 32.563 1.00 46.08 393 VAL A N 1
ATOM 580 C CA . VAL A 1 78 ? 8.592 0.391 32.494 1.00 45.97 393 VAL A CA 1
ATOM 581 C C . VAL A 1 78 ? 9.501 0.062 31.324 1.00 47.18 393 VAL A C 1
ATOM 582 O O . VAL A 1 78 ? 9.367 0.652 30.251 1.00 47.99 393 VAL A O 1
ATOM 586 N N . LEU A 1 79 ? 10.448 -0.849 31.558 1.00 47.43 394 LEU A N 1
ATOM 587 C CA . LEU A 1 79 ? 11.318 -1.383 30.511 1.00 48.70 394 LEU A CA 1
ATOM 588 C C . LEU A 1 79 ? 10.539 -2.377 29.674 1.00 49.46 394 LEU A C 1
ATOM 589 O O . LEU A 1 79 ? 9.786 -3.174 30.231 1.00 49.05 394 LEU A O 1
ATOM 594 N N . PRO A 1 80 ? 10.730 -2.332 28.340 1.00 55.13 395 PRO A N 1
ATOM 595 C CA . PRO A 1 80 ? 10.130 -3.244 27.378 1.00 56.50 395 PRO A CA 1
ATOM 596 C C . PRO A 1 80 ? 10.203 -4.708 27.802 1.00 54.88 395 PRO A C 1
ATOM 597 O O . PRO A 1 80 ? 9.203 -5.409 27.695 1.00 55.96 395 PRO A O 1
ATOM 601 N N . GLU A 1 81 ? 11.355 -5.162 28.292 1.00 53.71 396 GLU A N 1
ATOM 602 C CA . GLU A 1 81 ? 11.493 -6.558 28.730 1.00 53.45 396 GLU A CA 1
ATOM 603 C C . GLU A 1 81 ? 10.559 -6.852 29.922 1.00 51.79 396 GLU A C 1
ATOM 604 O O . GLU A 1 81 ? 10.038 -7.959 30.044 1.00 52.04 396 GLU A O 1
ATOM 610 N N . VAL A 1 82 ? 10.364 -5.852 30.782 1.00 51.19 397 VAL A N 1
ATOM 611 C CA . VAL A 1 82 ? 9.475 -5.953 31.945 1.00 51.36 397 VAL A CA 1
ATOM 612 C C . VAL A 1 82 ? 7.993 -5.847 31.550 1.00 53.11 397 VAL A C 1
ATOM 613 O O . VAL A 1 82 ? 7.144 -6.494 32.169 1.00 53.99 397 VAL A O 1
ATOM 625 N N . ASP A 1 84 ? 6.743 -7.063 28.844 1.00 57.85 399 ASP A N 1
ATOM 626 C CA . ASP A 1 84 ? 6.348 -8.299 28.144 1.00 60.69 399 ASP A CA 1
ATOM 627 C C . ASP A 1 84 ? 6.549 -9.603 28.930 1.00 58.84 399 ASP A C 1
ATOM 628 O O . ASP A 1 84 ? 6.068 -10.651 28.517 1.00 61.18 399 ASP A O 1
ATOM 633 N N . GLY A 1 85 ? 7.242 -9.534 30.064 1.00 56.02 400 GLY A N 1
ATOM 634 C CA . GLY A 1 85 ? 7.418 -10.707 30.930 1.00 55.73 400 GLY A CA 1
ATOM 635 C C . GLY A 1 85 ? 8.644 -11.527 30.583 1.00 55.80 400 GLY A C 1
ATOM 636 O O . GLY A 1 85 ? 8.845 -12.624 31.110 1.00 55.72 400 GLY A O 1
ATOM 637 N N . SER A 1 86 ? 9.460 -10.973 29.690 1.00 55.48 401 SER A N 1
ATOM 638 C CA . SER A 1 86 ? 10.749 -11.541 29.305 1.00 54.90 401 SER A CA 1
ATOM 639 C C . SER A 1 86 ? 11.771 -11.380 30.432 1.00 52.63 401 SER A C 1
ATOM 640 O O . SER A 1 86 ? 12.516 -12.312 30.746 1.00 52.24 401 SER A O 1
ATOM 643 N N . TRP A 1 87 ? 11.771 -10.201 31.051 1.00 52.00 402 TRP A N 1
ATOM 644 C CA . TRP A 1 87 ? 12.744 -9.834 32.073 1.00 50.06 402 TRP A CA 1
ATOM 645 C C . TRP A 1 87 ? 12.898 -10.890 33.155 1.00 49.14 402 TRP A C 1
ATOM 646 O O . TRP A 1 87 ? 11.920 -11.443 33.632 1.00 50.29 402 TRP A O 1
ATOM 657 N N . ARG A 1 88 ? 14.145 -11.177 33.511 1.00 48.23 403 ARG A N 1
ATOM 658 C CA . ARG A 1 88 ? 14.486 -12.000 34.670 1.00 48.15 403 ARG A CA 1
ATOM 659 C C . ARG A 1 88 ? 15.745 -11.396 35.282 1.00 48.13 403 ARG A C 1
ATOM 660 O O . ARG A 1 88 ? 16.569 -10.830 34.560 1.00 48.33 403 ARG A O 1
ATOM 662 N N . ILE A 1 89 ? 15.893 -11.481 36.601 1.00 48.38 404 ILE A N 1
ATOM 663 C CA . ILE A 1 89 ? 17.074 -10.914 37.257 1.00 48.72 404 ILE A CA 1
ATOM 664 C C . ILE A 1 89 ? 18.345 -11.616 36.783 1.00 49.81 404 ILE A C 1
ATOM 665 O O . ILE A 1 89 ? 18.333 -12.828 36.540 1.00 50.41 404 ILE A O 1
ATOM 670 N N . SER A 1 90 ? 19.425 -10.842 36.633 1.00 50.23 405 SER A N 1
ATOM 671 C CA . SER A 1 90 ? 20.694 -11.348 36.116 1.00 51.17 405 SER A CA 1
ATOM 672 C C . SER A 1 90 ? 21.407 -12.238 37.117 1.00 53.33 405 SER A C 1
ATOM 673 O O . SER A 1 90 ? 21.456 -11.952 38.332 1.00 53.89 405 SER A O 1
ATOM 676 N N . LYS A 1 91 ? 21.943 -13.329 36.588 1.00 54.29 406 LYS A N 1
ATOM 677 C CA . LYS A 1 91 ? 22.722 -14.264 37.363 1.00 57.06 406 LYS A CA 1
ATOM 678 C C . LYS A 1 91 ? 24.147 -14.198 36.846 1.00 59.18 406 LYS A C 1
ATOM 679 O O . LYS A 1 91 ? 24.406 -13.637 35.771 1.00 58.34 406 LYS A O 1
ATOM 681 N N . THR A 1 92 ? 25.078 -14.740 37.622 1.00 62.25 407 THR A N 1
ATOM 682 C CA . THR A 1 92 ? 26.469 -14.802 37.201 1.00 64.94 407 THR A CA 1
ATOM 683 C C . THR A 1 92 ? 26.887 -16.256 37.051 1.00 67.97 407 THR A C 1
ATOM 684 O O . THR A 1 92 ? 26.156 -17.163 37.462 1.00 67.85 407 THR A O 1
ATOM 688 N N . ASP A 1 93 ? 28.064 -16.468 36.463 1.00 71.12 408 ASP A N 1
ATOM 689 C CA . ASP A 1 93 ? 28.642 -17.802 36.354 1.00 75.10 408 ASP A CA 1
ATOM 690 C C . ASP A 1 93 ? 29.720 -18.028 37.419 1.00 80.07 408 ASP A C 1
ATOM 691 O O . ASP A 1 93 ? 30.917 -17.887 37.144 1.00 83.47 408 ASP A O 1
ATOM 693 N N . GLY A 1 94 ? 29.279 -18.348 38.637 1.00 81.02 409 GLY A N 1
ATOM 694 C CA . GLY A 1 94 ? 30.164 -18.806 39.711 1.00 86.54 409 GLY A CA 1
ATOM 695 C C . GLY A 1 94 ? 31.180 -17.809 40.242 1.00 89.37 409 GLY A C 1
ATOM 696 O O . GLY A 1 94 ? 30.813 -16.845 40.916 1.00 87.77 409 GLY A O 1
ATOM 697 N N . SER A 1 95 ? 32.458 -18.062 39.947 1.00 94.02 410 SER A N 1
ATOM 698 C CA . SER A 1 95 ? 33.586 -17.261 40.450 1.00 97.93 410 SER A CA 1
ATOM 699 C C . SER A 1 95 ? 33.389 -15.762 40.224 1.00 94.25 410 SER A C 1
ATOM 700 O O . SER A 1 95 ? 33.152 -15.321 39.095 1.00 90.61 410 SER A O 1
ATOM 702 N N . GLY A 1 96 ? 33.497 -14.994 41.309 1.00 95.71 411 GLY A N 1
ATOM 703 C CA . GLY A 1 96 ? 33.091 -13.582 41.333 1.00 92.28 411 GLY A CA 1
ATOM 704 C C . GLY A 1 96 ? 33.983 -12.603 40.589 1.00 92.57 411 GLY A C 1
ATOM 705 O O . GLY A 1 96 ? 34.359 -11.559 41.134 1.00 93.39 411 GLY A O 1
ATOM 711 N N . ASP A 1 98 ? 33.278 -12.418 36.923 1.00 83.71 413 ASP A N 1
ATOM 712 C CA . ASP A 1 98 ? 32.552 -12.392 35.642 1.00 79.73 413 ASP A CA 1
ATOM 713 C C . ASP A 1 98 ? 32.846 -11.157 34.812 1.00 78.04 413 ASP A C 1
ATOM 714 O O . ASP A 1 98 ? 32.665 -10.030 35.279 1.00 76.72 413 ASP A O 1
ATOM 719 N N . ARG A 1 99 ? 33.295 -11.380 33.581 1.00 78.33 414 ARG A N 1
ATOM 720 C CA . ARG A 1 99 ? 33.607 -10.287 32.666 1.00 77.03 414 ARG A CA 1
ATOM 721 C C . ARG A 1 99 ? 32.354 -9.806 31.940 1.00 72.23 414 ARG A C 1
ATOM 722 O O . ARG A 1 99 ? 32.231 -8.619 31.628 1.00 70.35 414 ARG A O 1
ATOM 730 N N . LEU A 1 100 ? 31.433 -10.732 31.678 1.00 70.51 415 LEU A N 1
ATOM 731 C CA . LEU A 1 100 ? 30.236 -10.448 30.883 1.00 66.73 415 LEU A CA 1
ATOM 732 C C . LEU A 1 100 ? 29.244 -9.625 31.684 1.00 63.81 415 LEU A C 1
ATOM 733 O O . LEU A 1 100 ? 28.672 -8.646 31.186 1.00 61.68 415 LEU A O 1
ATOM 735 N N . ASN A 1 101 ? 29.046 -10.049 32.930 1.00 63.52 416 ASN A N 1
ATOM 736 C CA . ASN A 1 101 ? 28.200 -9.356 33.868 1.00 60.85 416 ASN A CA 1
ATOM 737 C C . ASN A 1 101 ? 28.698 -7.916 33.970 1.00 60.01 416 ASN A C 1
ATOM 738 O O . ASN A 1 101 ? 27.975 -6.966 33.633 1.00 57.50 416 ASN A O 1
ATOM 743 N N . ALA A 1 102 ? 29.959 -7.775 34.380 1.00 61.73 417 ALA A N 1
ATOM 744 C CA . ALA A 1 102 ? 30.590 -6.480 34.559 1.00 61.58 417 ALA A CA 1
ATOM 745 C C . ALA A 1 102 ? 30.477 -5.641 33.304 1.00 59.32 417 ALA A C 1
ATOM 746 O O . ALA A 1 102 ? 30.377 -4.411 33.381 1.00 58.37 417 ALA A O 1
ATOM 748 N N . GLN A 1 103 ? 30.457 -6.316 32.156 1.00 44.39 418 GLN A N 1
ATOM 749 C CA . GLN A 1 103 ? 30.453 -5.636 30.864 1.00 45.22 418 GLN A CA 1
ATOM 750 C C . GLN A 1 103 ? 29.155 -4.866 30.589 1.00 44.93 418 GLN A C 1
ATOM 751 O O . GLN A 1 103 ? 29.198 -3.724 30.169 1.00 44.67 418 GLN A O 1
ATOM 753 N N . LYS A 1 104 ? 28.008 -5.499 30.809 1.00 46.33 419 LYS A N 1
ATOM 754 C CA . LYS A 1 104 ? 26.700 -4.816 30.729 1.00 46.93 419 LYS A CA 1
ATOM 755 C C . LYS A 1 104 ? 26.584 -3.586 31.661 1.00 42.68 419 LYS A C 1
ATOM 756 O O . LYS A 1 104 ? 26.063 -2.545 31.268 1.00 43.20 419 LYS A O 1
ATOM 762 N N . ALA A 1 105 ? 27.047 -3.721 32.900 1.00 39.20 420 ALA A N 1
ATOM 763 C CA . ALA A 1 105 ? 27.013 -2.614 33.854 1.00 36.52 420 ALA A CA 1
ATOM 764 C C . ALA A 1 105 ? 27.886 -1.439 33.389 1.00 35.59 420 ALA A C 1
ATOM 765 O O . ALA A 1 105 ? 27.452 -0.292 33.441 1.00 35.45 420 ALA A O 1
ATOM 767 N N . TRP A 1 106 ? 29.119 -1.745 32.969 1.00 35.35 421 TRP A N 1
ATOM 768 C CA . TRP A 1 106 ? 30.048 -0.754 32.473 1.00 37.14 421 TRP A CA 1
ATOM 769 C C . TRP A 1 106 ? 29.409 0.020 31.330 1.00 38.61 421 TRP A C 1
ATOM 770 O O . TRP A 1 106 ? 29.464 1.254 31.313 1.00 37.71 421 TRP A O 1
ATOM 781 N N . LYS A 1 107 ? 28.790 -0.726 30.408 1.00 40.76 422 LYS A N 1
ATOM 782 C CA . LYS A 1 107 ? 28.013 -0.153 29.315 1.00 44.20 422 LYS A CA 1
ATOM 783 C C . LYS A 1 107 ? 26.949 0.817 29.821 1.00 43.72 422 LYS A C 1
ATOM 784 O O . LYS A 1 107 ? 26.806 1.911 29.299 1.00 45.10 422 LYS A O 1
ATOM 786 N N . LEU A 1 108 ? 26.215 0.412 30.846 1.00 43.59 423 LEU A N 1
ATOM 787 C CA . LEU A 1 108 ? 25.166 1.254 31.425 1.00 44.14 423 LEU A CA 1
ATOM 788 C C . LEU A 1 108 ? 25.710 2.534 32.077 1.00 41.67 423 LEU A C 1
ATOM 789 O O . LEU A 1 108 ? 25.089 3.602 31.997 1.00 41.75 423 LEU A O 1
ATOM 794 N N . LEU A 1 109 ? 26.870 2.425 32.715 1.00 39.76 424 LEU A N 1
ATOM 795 C CA . LEU A 1 109 ? 27.482 3.595 33.349 1.00 38.70 424 LEU A CA 1
ATOM 796 C C . LEU A 1 109 ? 28.005 4.628 32.347 1.00 39.71 424 LEU A C 1
ATOM 797 O O . LEU A 1 109 ? 27.897 5.828 32.578 1.00 40.54 424 LEU A O 1
ATOM 802 N N . GLN A 1 110 ? 28.571 4.171 31.238 1.00 40.67 425 GLN A N 1
ATOM 803 C CA . GLN A 1 110 ? 29.005 5.087 30.197 1.00 42.47 425 GLN A CA 1
ATOM 804 C C . GLN A 1 110 ? 27.843 5.956 29.686 1.00 43.40 425 GLN A C 1
ATOM 805 O O . GLN A 1 110 ? 28.000 7.177 29.542 1.00 43.82 425 GLN A O 1
ATOM 811 N N . GLU A 1 111 ? 26.682 5.328 29.464 1.00 43.73 426 GLU A N 1
ATOM 812 C CA . GLU A 1 111 ? 25.472 6.028 29.018 1.00 46.01 426 GLU A CA 1
ATOM 813 C C . GLU A 1 111 ? 25.080 7.120 29.971 1.00 44.67 426 GLU A C 1
ATOM 814 O O . GLU A 1 111 ? 24.630 8.196 29.556 1.00 46.65 426 GLU A O 1
ATOM 820 N N . ALA A 1 112 ? 25.237 6.813 31.253 1.00 41.98 427 ALA A N 1
ATOM 821 C CA . ALA A 1 112 ? 24.844 7.678 32.342 1.00 41.14 427 ALA A CA 1
ATOM 822 C C . ALA A 1 112 ? 25.873 8.760 32.626 1.00 40.31 427 ALA A C 1
ATOM 823 O O . ALA A 1 112 ? 25.714 9.545 33.552 1.00 40.30 427 ALA A O 1
ATOM 825 N N . GLY A 1 113 ? 26.939 8.800 31.837 1.00 40.54 428 GLY A N 1
ATOM 826 C CA . GLY A 1 113 ? 27.932 9.850 31.997 1.00 41.42 428 GLY A CA 1
ATOM 827 C C . GLY A 1 113 ? 29.151 9.497 32.810 1.00 41.34 428 GLY A C 1
ATOM 828 O O . GLY A 1 113 ? 29.989 10.368 33.088 1.00 44.02 428 GLY A O 1
ATOM 829 N N . PHE A 1 114 ? 29.280 8.227 33.183 1.00 39.72 429 PHE A N 1
ATOM 830 C CA . PHE A 1 114 ? 30.385 7.813 34.033 1.00 40.01 429 PHE A CA 1
ATOM 831 C C . PHE A 1 114 ? 31.646 7.444 33.259 1.00 41.41 429 PHE A C 1
ATOM 832 O O . PHE A 1 114 ? 31.589 6.862 32.173 1.00 41.61 429 PHE A O 1
ATOM 840 N N . THR A 1 115 ? 32.786 7.808 33.833 1.00 37.71 430 THR A N 1
ATOM 841 C CA . THR A 1 115 ? 34.068 7.625 33.196 1.00 36.27 430 THR A CA 1
ATOM 842 C C . THR A 1 115 ? 35.044 7.131 34.231 1.00 35.41 430 THR A C 1
ATOM 843 O O . THR A 1 115 ? 34.711 7.021 35.420 1.00 35.70 430 THR A O 1
ATOM 847 N N . LYS A 1 116 ? 36.265 6.847 33.802 1.00 34.74 431 LYS A N 1
ATOM 848 C CA . LYS A 1 116 ? 37.257 6.413 34.759 1.00 34.29 431 LYS A CA 1
ATOM 849 C C . LYS A 1 116 ? 38.426 7.364 34.784 1.00 35.06 431 LYS A C 1
ATOM 850 O O . LYS A 1 116 ? 38.897 7.793 33.716 1.00 36.28 431 LYS A O 1
ATOM 856 N N . LYS A 1 117 ? 38.840 7.737 35.997 1.00 35.22 432 LYS A N 1
ATOM 857 C CA . LYS A 1 117 ? 40.101 8.408 36.236 1.00 35.65 432 LYS A CA 1
ATOM 858 C C . LYS A 1 117 ? 40.988 7.652 37.230 1.00 36.38 432 LYS A C 1
ATOM 859 O O . LYS A 1 117 ? 40.593 7.396 38.388 1.00 35.52 432 LYS A O 1
ATOM 865 N N . ASN A 1 118 ? 42.200 7.319 36.771 1.00 36.52 433 ASN A N 1
ATOM 866 C CA . ASN A 1 118 ? 43.209 6.697 37.620 1.00 36.78 433 ASN A CA 1
ATOM 867 C C . ASN A 1 118 ? 42.588 5.511 38.319 1.00 35.60 433 ASN A C 1
ATOM 868 O O . ASN A 1 118 ? 42.745 5.327 39.520 1.00 35.62 433 ASN A O 1
ATOM 873 N N . ASN A 1 119 ? 41.857 4.728 37.533 1.00 34.67 434 ASN A N 1
ATOM 874 C CA . ASN A 1 119 ? 41.250 3.477 37.984 1.00 33.91 434 ASN A CA 1
ATOM 875 C C . ASN A 1 119 ? 40.034 3.602 38.894 1.00 32.88 434 ASN A C 1
ATOM 876 O O . ASN A 1 119 ? 39.557 2.607 39.411 1.00 33.42 434 ASN A O 1
ATOM 881 N N . ARG A 1 120 ? 39.537 4.813 39.085 1.00 33.16 435 ARG A N 1
ATOM 882 C CA . ARG A 1 120 ? 38.373 5.049 39.946 1.00 33.35 435 ARG A CA 1
ATOM 883 C C . ARG A 1 120 ? 37.257 5.530 39.049 1.00 33.73 435 ARG A C 1
ATOM 884 O O . ARG A 1 120 ? 37.477 6.417 38.224 1.00 34.90 435 ARG A O 1
ATOM 886 N N . LEU A 1 121 ? 36.077 4.935 39.192 1.00 33.88 436 LEU A N 1
ATOM 887 C CA . LEU A 1 121 ? 34.887 5.365 38.466 1.00 34.30 436 LEU A CA 1
ATOM 888 C C . LEU A 1 121 ? 34.487 6.746 38.964 1.00 36.10 436 LEU A C 1
ATOM 889 O O . LEU A 1 121 ? 34.514 7.019 40.159 1.00 35.88 436 LEU A O 1
ATOM 894 N N . ILE A 1 122 ? 34.112 7.605 38.026 1.00 37.79 437 ILE A N 1
ATOM 895 C CA . ILE A 1 122 ? 33.883 9.002 38.289 1.00 39.98 437 ILE A CA 1
ATOM 896 C C . ILE A 1 122 ? 32.557 9.416 37.684 1.00 42.15 437 ILE A C 1
ATOM 897 O O . ILE A 1 122 ? 32.240 9.030 36.561 1.00 42.34 437 ILE A O 1
ATOM 902 N N . ALA A 1 123 ? 31.796 10.202 38.439 1.00 44.51 438 ALA A N 1
ATOM 903 C CA . ALA A 1 123 ? 30.510 10.740 37.995 1.00 47.87 438 ALA A CA 1
ATOM 904 C C . ALA A 1 123 ? 30.711 11.831 36.957 1.00 49.80 438 ALA A C 1
ATOM 905 O O . ALA A 1 123 ? 31.804 12.382 36.850 1.00 49.20 438 ALA A O 1
ATOM 907 N N . PRO A 1 124 ? 29.653 12.147 36.193 1.00 52.74 439 PRO A N 1
ATOM 908 C CA . PRO A 1 124 ? 29.724 13.196 35.181 1.00 55.24 439 PRO A CA 1
ATOM 909 C C . PRO A 1 124 ? 30.193 14.528 35.757 1.00 57.51 439 PRO A C 1
ATOM 910 O O . PRO A 1 124 ? 30.687 15.382 35.006 1.00 58.52 439 PRO A O 1
ATOM 914 N N . ASN A 1 125 ? 30.057 14.686 37.077 1.00 58.22 440 ASN A N 1
ATOM 915 C CA . ASN A 1 125 ? 30.464 15.907 37.770 1.00 60.36 440 ASN A CA 1
ATOM 916 C C . ASN A 1 125 ? 31.891 15.843 38.313 1.00 57.39 440 ASN A C 1
ATOM 917 O O . ASN A 1 125 ? 32.329 16.726 39.067 1.00 58.74 440 ASN A O 1
ATOM 922 N N . GLY A 1 126 ? 32.608 14.789 37.941 1.00 53.28 441 GLY A N 1
ATOM 923 C CA . GLY A 1 126 ? 33.977 14.598 38.416 1.00 50.40 441 GLY A CA 1
ATOM 924 C C . GLY A 1 126 ? 34.134 14.002 39.813 1.00 48.83 441 GLY A C 1
ATOM 925 O O . GLY A 1 126 ? 35.240 13.607 40.194 1.00 46.31 441 GLY A O 1
ATOM 926 N N . LEU A 1 127 ? 33.052 13.926 40.585 1.00 49.92 442 LEU A N 1
ATOM 927 C CA . LEU A 1 127 ? 33.147 13.322 41.922 1.00 49.11 442 LEU A CA 1
ATOM 928 C C . LEU A 1 127 ? 33.379 11.806 41.786 1.00 45.46 442 LEU A C 1
ATOM 929 O O . LEU A 1 127 ? 32.864 11.187 40.857 1.00 44.36 442 LEU A O 1
ATOM 931 N N . PRO A 1 128 ? 34.192 11.209 42.681 1.00 43.79 443 PRO A N 1
ATOM 932 C CA . PRO A 1 128 ? 34.377 9.754 42.563 1.00 40.69 443 PRO A CA 1
ATOM 933 C C . PRO A 1 128 ? 33.200 8.965 43.107 1.00 40.47 443 PRO A C 1
ATOM 934 O O . PRO A 1 128 ? 32.537 9.404 44.046 1.00 42.48 443 PRO A O 1
ATOM 938 N N . PHE A 1 129 ? 32.928 7.830 42.471 1.00 38.15 444 PHE A N 1
ATOM 939 C CA . PHE A 1 129 ? 31.884 6.937 42.888 1.00 37.96 444 PHE A CA 1
ATOM 940 C C . PHE A 1 129 ? 32.387 6.182 44.117 1.00 37.42 444 PHE A C 1
ATOM 941 O O . PHE A 1 129 ? 33.034 5.127 44.008 1.00 35.22 444 PHE A O 1
ATOM 949 N N . GLN A 1 130 ? 32.115 6.775 45.278 1.00 36.51 445 GLN A N 1
ATOM 950 C CA . GLN A 1 130 ? 32.415 6.199 46.568 1.00 38.00 445 GLN A CA 1
ATOM 951 C C . GLN A 1 130 ? 31.226 6.443 47.512 1.00 37.24 445 GLN A C 1
ATOM 952 O O . GLN A 1 130 ? 30.657 7.538 47.555 1.00 37.24 445 GLN A O 1
ATOM 958 N N . PHE A 1 131 ? 30.831 5.398 48.232 1.00 36.16 446 PHE A N 1
ATOM 959 C CA . PHE A 1 131 ? 29.677 5.472 49.096 1.00 35.72 446 PHE A CA 1
ATOM 960 C C . PHE A 1 131 ? 29.783 4.468 50.227 1.00 36.69 446 PHE A C 1
ATOM 961 O O . PHE A 1 131 ? 30.630 3.579 50.191 1.00 38.17 446 PHE A O 1
ATOM 969 N N . GLU A 1 132 ? 28.912 4.616 51.217 1.00 36.89 447 GLU A N 1
ATOM 970 C CA . GLU A 1 132 ? 28.917 3.793 52.410 1.00 37.99 447 GLU A CA 1
ATOM 971 C C . GLU A 1 132 ? 27.702 2.866 52.431 1.00 36.53 447 GLU A C 1
ATOM 972 O O . GLU A 1 132 ? 26.587 3.279 52.086 1.00 35.49 447 GLU A O 1
ATOM 978 N N . ILE A 1 133 ? 27.944 1.606 52.797 1.00 36.18 448 ILE A N 1
ATOM 979 C CA . ILE A 1 133 ? 26.868 0.654 53.085 1.00 36.45 448 ILE A CA 1
ATOM 980 C C . ILE A 1 133 ? 26.810 0.400 54.611 1.00 38.44 448 ILE A C 1
ATOM 981 O O . ILE A 1 133 ? 27.788 -0.045 55.232 1.00 38.23 448 ILE A O 1
ATOM 994 N N . THR A 1 135 ? 25.387 -1.518 57.706 1.00 44.13 450 THR A N 1
ATOM 995 C CA . THR A 1 135 ? 24.785 -2.790 58.072 1.00 45.47 450 THR A CA 1
ATOM 996 C C . THR A 1 135 ? 24.610 -2.841 59.565 1.00 48.43 450 THR A C 1
ATOM 997 O O . THR A 1 135 ? 25.260 -2.089 60.300 1.00 49.25 450 THR A O 1
ATOM 1001 N N . GLN A 1 136 ? 23.733 -3.738 59.999 1.00 50.69 451 GLN A N 1
ATOM 1002 C CA . GLN A 1 136 ? 23.469 -3.929 61.423 1.00 55.06 451 GLN A CA 1
ATOM 1003 C C . GLN A 1 136 ? 24.053 -5.215 61.972 1.00 56.18 451 GLN A C 1
ATOM 1004 O O . GLN A 1 136 ? 24.453 -5.248 63.135 1.00 59.48 451 GLN A O 1
ATOM 1010 N N . SER A 1 137 ? 24.121 -6.261 61.142 1.00 54.58 452 SER A N 1
ATOM 1011 C CA . SER A 1 137 ? 24.520 -7.604 61.605 1.00 55.52 452 SER A CA 1
ATOM 1012 C C . SER A 1 137 ? 25.684 -8.212 60.801 1.00 53.35 452 SER A C 1
ATOM 1013 O O . SER A 1 137 ? 25.893 -7.865 59.638 1.00 51.26 452 SER A O 1
ATOM 1016 N N . LEU A 1 138 ? 26.423 -9.127 61.424 1.00 54.64 453 LEU A N 1
ATOM 1017 C CA . LEU A 1 138 ? 27.556 -9.811 60.788 1.00 54.16 453 LEU A CA 1
ATOM 1018 C C . LEU A 1 138 ? 27.213 -10.493 59.471 1.00 53.30 453 LEU A C 1
ATOM 1019 O O . LEU A 1 138 ? 28.049 -10.580 58.584 1.00 52.93 453 LEU A O 1
ATOM 1024 N N . GLU A 1 139 ? 25.989 -10.988 59.357 1.00 54.70 454 GLU A N 1
ATOM 1025 C CA . GLU A 1 139 ? 25.534 -11.653 58.151 1.00 55.59 454 GLU A CA 1
ATOM 1026 C C . GLU A 1 139 ? 25.362 -10.632 57.026 1.00 52.92 454 GLU A C 1
ATOM 1027 O O . GLU A 1 139 ? 25.581 -10.945 55.854 1.00 52.91 454 GLU A O 1
ATOM 1033 N N . GLU A 1 140 ? 24.948 -9.416 57.381 1.00 51.42 455 GLU A N 1
ATOM 1034 C CA . GLU A 1 140 ? 24.765 -8.366 56.381 1.00 48.83 455 GLU A CA 1
ATOM 1035 C C . GLU A 1 140 ? 26.137 -7.898 55.964 1.00 47.18 455 GLU A C 1
ATOM 1036 O O . GLU A 1 140 ? 26.393 -7.675 54.774 1.00 45.61 455 GLU A O 1
ATOM 1042 N N . GLU A 1 141 ? 27.031 -7.776 56.949 1.00 47.68 456 GLU A N 1
ATOM 1043 C CA . GLU A 1 141 ? 28.390 -7.313 56.679 1.00 46.47 456 GLU A CA 1
ATOM 1044 C C . GLU A 1 141 ? 29.052 -8.237 55.673 1.00 46.80 456 GLU A C 1
ATOM 1045 O O . GLU A 1 141 ? 29.621 -7.764 54.701 1.00 45.54 456 GLU A O 1
ATOM 1051 N N . LYS A 1 142 ? 28.942 -9.549 55.879 1.00 44.55 457 LYS A N 1
ATOM 1052 C CA . LYS A 1 142 ? 29.476 -10.500 54.893 1.00 44.40 457 LYS A CA 1
ATOM 1053 C C . LYS A 1 142 ? 28.917 -10.231 53.495 1.00 43.06 457 LYS A C 1
ATOM 1054 O O . LYS A 1 142 ? 29.676 -10.185 52.534 1.00 42.31 457 LYS A O 1
ATOM 1060 N N . VAL A 1 143 ? 27.602 -10.037 53.381 1.00 43.38 458 VAL A N 1
ATOM 1061 C CA . VAL A 1 143 ? 26.975 -9.852 52.071 1.00 41.73 458 VAL A CA 1
ATOM 1062 C C . VAL A 1 143 ? 27.420 -8.527 51.439 1.00 38.68 458 VAL A C 1
ATOM 1063 O O . VAL A 1 143 ? 27.678 -8.451 50.232 1.00 37.22 458 VAL A O 1
ATOM 1067 N N . ALA A 1 144 ? 27.504 -7.494 52.273 1.00 37.57 459 ALA A N 1
ATOM 1068 C CA . ALA A 1 144 ? 27.926 -6.178 51.842 1.00 35.37 459 ALA A CA 1
ATOM 1069 C C . ALA A 1 144 ? 29.398 -6.192 51.396 1.00 34.47 459 ALA A C 1
ATOM 1070 O O . ALA A 1 144 ? 29.777 -5.485 50.459 1.00 33.34 459 ALA A O 1
ATOM 1072 N N . LEU A 1 145 ? 30.205 -7.006 52.063 1.00 35.52 460 LEU A N 1
ATOM 1073 C CA . LEU A 1 145 ? 31.629 -7.124 51.762 1.00 34.74 460 LEU A CA 1
ATOM 1074 C C . LEU A 1 145 ? 31.842 -7.843 50.449 1.00 36.01 460 LEU A C 1
ATOM 1075 O O . LEU A 1 145 ? 32.737 -7.491 49.682 1.00 36.98 460 LEU A O 1
ATOM 1080 N N . ALA A 1 146 ? 31.007 -8.838 50.179 1.00 37.00 461 ALA A N 1
ATOM 1081 C CA . ALA A 1 146 ? 30.989 -9.491 48.874 1.00 37.64 461 ALA A CA 1
ATOM 1082 C C . ALA A 1 146 ? 30.581 -8.509 47.770 1.00 36.55 461 ALA A C 1
ATOM 1083 O O . ALA A 1 146 ? 31.150 -8.512 46.690 1.00 37.81 461 ALA A O 1
ATOM 1085 N N . PHE A 1 147 ? 29.588 -7.669 48.036 1.00 35.86 462 PHE A N 1
ATOM 1086 C CA . PHE A 1 147 ? 29.199 -6.633 47.074 1.00 34.79 462 PHE A CA 1
ATOM 1087 C C . PHE A 1 147 ? 30.368 -5.684 46.838 1.00 33.94 462 PHE A C 1
ATOM 1088 O O . PHE A 1 147 ? 30.659 -5.344 45.702 1.00 34.64 462 PHE A O 1
ATOM 1096 N N . GLN A 1 148 ? 31.061 -5.309 47.913 1.00 39.18 463 GLN A N 1
ATOM 1097 C CA . GLN A 1 148 ? 32.216 -4.410 47.839 1.00 38.46 463 GLN A CA 1
ATOM 1098 C C . GLN A 1 148 ? 33.236 -4.889 46.801 1.00 39.55 463 GLN A C 1
ATOM 1099 O O . GLN A 1 148 ? 33.689 -4.108 45.957 1.00 39.30 463 GLN A O 1
ATOM 1105 N N . SER A 1 149 ? 33.556 -6.181 46.864 1.00 41.80 464 SER A N 1
ATOM 1106 C CA . SER A 1 149 ? 34.476 -6.837 45.934 1.00 43.19 464 SER A CA 1
ATOM 1107 C C . SER A 1 149 ? 34.025 -6.779 44.465 1.00 42.82 464 SER A C 1
ATOM 1108 O O . SER A 1 149 ? 34.834 -6.531 43.565 1.00 43.42 464 SER A O 1
ATOM 1111 N N . ASN A 1 150 ? 32.748 -7.057 44.226 1.00 42.55 465 ASN A N 1
ATOM 1112 C CA . ASN A 1 150 ? 32.158 -6.884 42.908 1.00 42.94 465 ASN A CA 1
ATOM 1113 C C . ASN A 1 150 ? 32.337 -5.446 42.383 1.00 40.21 465 ASN A C 1
ATOM 1114 O O . ASN A 1 150 ? 32.642 -5.255 41.216 1.00 40.87 465 ASN A O 1
ATOM 1119 N N . LEU A 1 151 ? 32.165 -4.457 43.257 1.00 37.31 466 LEU A N 1
ATOM 1120 C CA . LEU A 1 151 ? 32.135 -3.061 42.838 1.00 35.40 466 LEU A CA 1
ATOM 1121 C C . LEU A 1 151 ? 33.534 -2.523 42.594 1.00 35.29 466 LEU A C 1
ATOM 1122 O O . LEU A 1 151 ? 33.720 -1.669 41.715 1.00 35.08 466 LEU A O 1
ATOM 1127 N N . SER A 1 152 ? 34.494 -3.042 43.361 1.00 36.00 467 SER A N 1
ATOM 1128 C CA A SER A 1 152 ? 35.906 -2.682 43.236 0.50 37.14 467 SER A CA 1
ATOM 1129 C CA B SER A 1 152 ? 35.897 -2.655 43.224 0.50 37.18 467 SER A CA 1
ATOM 1130 C C . SER A 1 152 ? 36.427 -2.981 41.830 1.00 38.89 467 SER A C 1
ATOM 1131 O O . SER A 1 152 ? 37.267 -2.251 41.292 1.00 39.83 467 SER A O 1
ATOM 1136 N N . ARG A 1 153 ? 35.919 -4.063 41.248 1.00 40.12 468 ARG A N 1
ATOM 1137 C CA . ARG A 1 153 ? 36.347 -4.527 39.936 1.00 43.28 468 ARG A CA 1
ATOM 1138 C C . ARG A 1 153 ? 36.045 -3.538 38.789 1.00 43.09 468 ARG A C 1
ATOM 1139 O O . ARG A 1 153 ? 36.638 -3.656 37.714 1.00 44.78 468 ARG A O 1
ATOM 1141 N N . LEU A 1 154 ? 35.139 -2.582 39.034 1.00 40.89 469 LEU A N 1
ATOM 1142 C CA . LEU A 1 154 ? 34.861 -1.474 38.102 1.00 40.51 469 LEU A CA 1
ATOM 1143 C C . LEU A 1 154 ? 35.231 -0.108 38.696 1.00 39.33 469 LEU A C 1
ATOM 1144 O O . LEU A 1 154 ? 34.698 0.915 38.286 1.00 39.75 469 LEU A O 1
ATOM 1149 N N . GLY A 1 155 ? 36.093 -0.085 39.699 1.00 39.39 470 GLY A N 1
ATOM 1150 C CA . GLY A 1 155 ? 36.566 1.178 40.246 1.00 39.58 470 GLY A CA 1
ATOM 1151 C C . GLY A 1 155 ? 35.623 1.889 41.190 1.00 38.73 470 GLY A C 1
ATOM 1152 O O . GLY A 1 155 ? 35.824 3.074 41.490 1.00 40.25 470 GLY A O 1
ATOM 1153 N N . ILE A 1 156 ? 34.594 1.186 41.665 1.00 36.88 471 ILE A N 1
ATOM 1154 C CA . ILE A 1 156 ? 33.679 1.741 42.649 1.00 35.19 471 ILE A CA 1
ATOM 1155 C C . ILE A 1 156 ? 34.106 1.357 44.084 1.00 35.54 471 ILE A C 1
ATOM 1156 O O . ILE A 1 156 ? 34.279 0.184 44.396 1.00 35.18 471 ILE A O 1
ATOM 1161 N N . HIS A 1 157 ? 34.303 2.337 44.955 1.00 36.49 472 HIS A N 1
ATOM 1162 C CA . HIS A 1 157 ? 34.629 1.992 46.330 1.00 37.71 472 HIS A CA 1
ATOM 1163 C C . HIS A 1 157 ? 33.399 2.085 47.245 1.00 37.06 472 HIS A C 1
ATOM 1164 O O . HIS A 1 157 ? 32.836 3.166 47.457 1.00 37.17 472 HIS A O 1
ATOM 1171 N N . ALA A 1 158 ? 32.984 0.930 47.761 1.00 36.04 473 ALA A N 1
ATOM 1172 C CA . ALA A 1 158 ? 31.918 0.857 48.733 1.00 35.53 473 ALA A CA 1
ATOM 1173 C C . ALA A 1 158 ? 32.547 0.674 50.114 1.00 37.26 473 ALA A C 1
ATOM 1174 O O . ALA A 1 158 ? 33.283 -0.278 50.346 1.00 37.35 473 ALA A O 1
ATOM 1176 N N . GLU A 1 159 ? 32.289 1.616 51.008 1.00 38.59 474 GLU A N 1
ATOM 1177 C CA . GLU A 1 159 ? 32.736 1.488 52.382 1.00 41.53 474 GLU A CA 1
ATOM 1178 C C . GLU A 1 159 ? 31.659 0.709 53.157 1.00 41.67 474 GLU A C 1
ATOM 1179 O O . GLU A 1 159 ? 30.468 1.049 53.131 1.00 40.74 474 GLU A O 1
ATOM 1185 N N . ILE A 1 160 ? 32.082 -0.369 53.802 1.00 44.35 475 ILE A N 1
ATOM 1186 C CA . ILE A 1 160 ? 31.169 -1.188 54.593 1.00 42.81 475 ILE A CA 1
ATOM 1187 C C . ILE A 1 160 ? 31.251 -0.798 56.084 1.00 43.18 475 ILE A C 1
ATOM 1188 O O . ILE A 1 160 ? 32.324 -0.784 56.673 1.00 43.55 475 ILE A O 1
ATOM 1193 N N . ARG A 1 161 ? 30.106 -0.436 56.661 1.00 43.08 476 ARG A N 1
ATOM 1194 C CA . ARG A 1 161 ? 30.014 -0.112 58.091 1.00 43.43 476 ARG A CA 1
ATOM 1195 C C . ARG A 1 161 ? 29.036 -1.052 58.779 1.00 42.73 476 ARG A C 1
ATOM 1196 O O . ARG A 1 161 ? 27.981 -1.344 58.242 1.00 41.87 476 ARG A O 1
ATOM 1204 N N . THR A 1 162 ? 29.401 -1.531 59.958 1.00 43.74 477 THR A N 1
ATOM 1205 C CA . THR A 1 162 ? 28.433 -2.148 60.854 1.00 44.75 477 THR A CA 1
ATOM 1206 C C . THR A 1 162 ? 28.433 -1.366 62.153 1.00 46.13 477 THR A C 1
ATOM 1207 O O . THR A 1 162 ? 29.484 -1.168 62.767 1.00 46.72 477 THR A O 1
ATOM 1211 N N . VAL A 1 163 ? 27.240 -0.922 62.547 1.00 46.69 478 VAL A N 1
ATOM 1212 C CA . VAL A 1 163 ? 27.056 -0.049 63.692 1.00 48.08 478 VAL A CA 1
ATOM 1213 C C . VAL A 1 163 ? 26.054 -0.632 64.695 1.00 49.60 478 VAL A C 1
ATOM 1214 O O . VAL A 1 163 ? 25.412 -1.668 64.426 1.00 49.09 478 VAL A O 1
ATOM 1218 N N . ASP A 1 164 ? 25.927 0.057 65.836 1.00 50.69 479 ASP A N 1
ATOM 1219 C CA . ASP A 1 164 ? 24.972 -0.308 66.882 1.00 52.54 479 ASP A CA 1
ATOM 1220 C C . ASP A 1 164 ? 23.531 -0.037 66.441 1.00 51.65 479 ASP A C 1
ATOM 1221 O O . ASP A 1 164 ? 23.281 0.680 65.455 1.00 49.45 479 ASP A O 1
ATOM 1223 N N . ASP A 1 165 ? 22.588 -0.581 67.202 1.00 53.21 480 ASP A N 1
ATOM 1224 C CA . ASP A 1 165 ? 21.181 -0.466 66.852 1.00 53.30 480 ASP A CA 1
ATOM 1225 C C . ASP A 1 165 ? 20.601 0.935 67.021 1.00 53.21 480 ASP A C 1
ATOM 1226 O O . ASP A 1 165 ? 19.886 1.401 66.146 1.00 52.54 480 ASP A O 1
ATOM 1231 N N . SER A 1 166 ? 20.902 1.613 68.126 1.00 55.07 481 SER A N 1
ATOM 1232 C CA . SER A 1 166 ? 20.472 3.014 68.303 1.00 54.98 481 SER A CA 1
ATOM 1233 C C . SER A 1 166 ? 20.854 3.831 67.058 1.00 52.78 481 SER A C 1
ATOM 1234 O O . SER A 1 166 ? 19.996 4.419 66.414 1.00 51.60 481 SER A O 1
ATOM 1237 N N . GLN A 1 167 ? 22.141 3.843 66.722 1.00 52.30 482 GLN A N 1
ATOM 1238 C CA . GLN A 1 167 ? 22.596 4.526 65.519 1.00 51.46 482 GLN A CA 1
ATOM 1239 C C . GLN A 1 167 ? 21.868 4.023 64.269 1.00 49.33 482 GLN A C 1
ATOM 1240 O O . GLN A 1 167 ? 21.338 4.826 63.508 1.00 48.67 482 GLN A O 1
ATOM 1246 N N . TYR A 1 168 ? 21.815 2.704 64.082 1.00 48.64 483 TYR A N 1
ATOM 1247 C CA . TYR A 1 168 ? 21.214 2.152 62.882 1.00 47.39 483 TYR A CA 1
ATOM 1248 C C . TYR A 1 168 ? 19.766 2.623 62.725 1.00 47.92 483 TYR A C 1
ATOM 1249 O O . TYR A 1 168 ? 19.354 3.031 61.631 1.00 47.08 483 TYR A O 1
ATOM 1258 N N . GLN A 1 169 ? 18.998 2.559 63.810 1.00 49.15 484 GLN A N 1
ATOM 1259 C CA . GLN A 1 169 ? 17.605 2.992 63.779 1.00 49.83 484 GLN A CA 1
ATOM 1260 C C . GLN A 1 169 ? 17.467 4.506 63.645 1.00 49.44 484 GLN A C 1
ATOM 1261 O O . GLN A 1 169 ? 16.543 4.993 63.009 1.00 48.70 484 GLN A O 1
ATOM 1267 N N . ASN A 1 170 ? 18.382 5.248 64.250 1.00 50.23 485 ASN A N 1
ATOM 1268 C CA . ASN A 1 170 ? 18.375 6.708 64.141 1.00 51.28 485 ASN A CA 1
ATOM 1269 C C . ASN A 1 170 ? 18.568 7.117 62.686 1.00 49.80 485 ASN A C 1
ATOM 1270 O O . ASN A 1 170 ? 17.892 8.007 62.163 1.00 50.01 485 ASN A O 1
ATOM 1275 N N . ARG A 1 171 ? 19.487 6.425 62.036 1.00 48.42 486 ARG A N 1
ATOM 1276 C CA . ARG A 1 171 ? 19.884 6.758 60.698 1.00 47.31 486 ARG A CA 1
ATOM 1277 C C . ARG A 1 171 ? 18.863 6.299 59.665 1.00 45.83 486 ARG A C 1
ATOM 1278 O O . ARG A 1 171 ? 18.625 7.007 58.691 1.00 45.49 486 ARG A O 1
ATOM 1286 N N . LEU A 1 172 ? 18.236 5.144 59.889 1.00 44.92 487 LEU A N 1
ATOM 1287 C CA . LEU A 1 172 ? 17.079 4.766 59.072 1.00 44.40 487 LEU A CA 1
ATOM 1288 C C . LEU A 1 172 ? 16.012 5.869 59.101 1.00 44.24 487 LEU A C 1
ATOM 1289 O O . LEU A 1 172 ? 15.455 6.238 58.066 1.00 43.63 487 LEU A O 1
ATOM 1294 N N . GLY A 1 173 ? 15.736 6.369 60.303 1.00 44.34 488 GLY A N 1
ATOM 1295 C CA . GLY A 1 173 ? 14.707 7.367 60.533 1.00 45.08 488 GLY A CA 1
ATOM 1296 C C . GLY A 1 173 ? 15.014 8.674 59.843 1.00 45.42 488 GLY A C 1
ATOM 1297 O O . GLY A 1 173 ? 14.107 9.333 59.346 1.00 45.72 488 GLY A O 1
ATOM 1306 N N . PHE A 1 175 ? 16.999 8.909 57.176 1.00 38.61 490 PHE A N 1
ATOM 1307 C CA . PHE A 1 175 ? 17.515 8.581 55.835 1.00 34.74 490 PHE A CA 1
ATOM 1308 C C . PHE A 1 175 ? 19.029 8.879 55.677 1.00 35.51 490 PHE A C 1
ATOM 1309 O O . PHE A 1 175 ? 19.523 9.214 54.587 1.00 34.75 490 PHE A O 1
ATOM 1317 N N . ASN A 1 176 ? 19.752 8.781 56.792 1.00 37.94 491 ASN A N 1
ATOM 1318 C CA . ASN A 1 176 ? 21.172 9.084 56.820 1.00 39.75 491 ASN A CA 1
ATOM 1319 C C . ASN A 1 176 ? 22.051 7.885 56.416 1.00 36.80 491 ASN A C 1
ATOM 1320 O O . ASN A 1 176 ? 22.715 7.272 57.244 1.00 38.19 491 ASN A O 1
ATOM 1325 N N . TYR A 1 177 ? 22.033 7.556 55.129 1.00 34.16 492 TYR A N 1
ATOM 1326 C CA . TYR A 1 177 ? 22.766 6.413 54.628 1.00 32.88 492 TYR A CA 1
ATOM 1327 C C . TYR A 1 177 ? 22.825 6.531 53.126 1.00 32.12 492 TYR A C 1
ATOM 1328 O O . TYR A 1 177 ? 21.945 7.131 52.517 1.00 33.15 492 TYR A O 1
ATOM 1337 N N . ASP A 1 178 ? 23.852 5.954 52.519 1.00 31.92 493 ASP A N 1
ATOM 1338 C CA . ASP A 1 178 ? 23.884 5.839 51.074 1.00 31.87 493 ASP A CA 1
ATOM 1339 C C . ASP A 1 178 ? 23.069 4.616 50.650 1.00 32.71 493 ASP A C 1
ATOM 1340 O O . ASP A 1 178 ? 22.293 4.657 49.677 1.00 34.91 493 ASP A O 1
ATOM 1353 N N . ILE A 1 180 ? 21.479 0.651 52.438 1.00 40.09 495 ILE A N 1
ATOM 1354 C CA . ILE A 1 180 ? 21.280 -0.271 53.534 1.00 40.81 495 ILE A CA 1
ATOM 1355 C C . ILE A 1 180 ? 20.713 -1.584 53.005 1.00 41.97 495 ILE A C 1
ATOM 1356 O O . ILE A 1 180 ? 20.369 -1.686 51.828 1.00 42.52 495 ILE A O 1
ATOM 1361 N N . ILE A 1 181 ? 20.651 -2.587 53.883 1.00 42.66 496 ILE A N 1
ATOM 1362 C CA . ILE A 1 181 ? 19.871 -3.786 53.615 1.00 44.53 496 ILE A CA 1
ATOM 1363 C C . ILE A 1 181 ? 18.531 -3.618 54.295 1.00 45.49 496 ILE A C 1
ATOM 1364 O O . ILE A 1 181 ? 18.438 -3.560 55.522 1.00 45.62 496 ILE A O 1
ATOM 1369 N N . GLY A 1 182 ? 17.502 -3.519 53.470 1.00 46.35 497 GLY A N 1
ATOM 1370 C CA . GLY A 1 182 ? 16.172 -3.264 53.935 1.00 46.94 497 GLY A CA 1
ATOM 1371 C C . GLY A 1 182 ? 15.319 -4.469 53.639 1.00 48.56 497 GLY A C 1
ATOM 1372 O O . GLY A 1 182 ? 15.534 -5.181 52.646 1.00 48.15 497 GLY A O 1
ATOM 1373 N N . LYS A 1 183 ? 14.360 -4.694 54.532 1.00 49.52 498 LYS A N 1
ATOM 1374 C CA . LYS A 1 183 ? 13.365 -5.716 54.347 1.00 51.32 498 LYS A CA 1
ATOM 1375 C C . LYS A 1 183 ? 11.976 -5.127 54.578 1.00 52.15 498 LYS A C 1
ATOM 1376 O O . LYS A 1 183 ? 11.774 -4.272 55.437 1.00 51.88 498 LYS A O 1
ATOM 1382 N N . LEU A 1 184 ? 11.028 -5.549 53.758 1.00 53.35 499 LEU A N 1
ATOM 1383 C CA . LEU A 1 184 ? 9.656 -5.145 53.968 1.00 54.76 499 LEU A CA 1
ATOM 1384 C C . LEU A 1 184 ? 8.814 -6.401 54.157 1.00 55.91 499 LEU A C 1
ATOM 1385 O O . LEU A 1 184 ? 8.680 -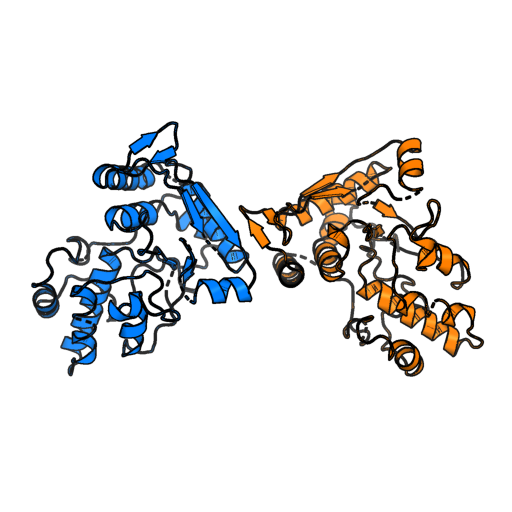7.213 53.233 1.00 56.58 499 LEU A O 1
ATOM 1390 N N . LYS A 1 185 ? 8.275 -6.575 55.360 1.00 56.66 500 LYS A N 1
ATOM 1391 C CA . LYS A 1 185 ? 7.295 -7.636 55.597 1.00 58.12 500 LYS A CA 1
ATOM 1392 C C . LYS A 1 185 ? 6.040 -7.290 54.801 1.00 58.58 500 LYS A C 1
ATOM 1393 O O . LYS A 1 185 ? 5.314 -6.346 55.154 1.00 58.84 500 LYS A O 1
ATOM 1395 N N . ASN A 1 186 ? 5.817 -8.008 53.700 1.00 59.00 501 ASN A N 1
ATOM 1396 C CA . ASN A 1 186 ? 4.581 -7.843 52.929 1.00 60.07 501 ASN A CA 1
ATOM 1397 C C . ASN A 1 186 ? 3.354 -8.161 53.799 1.00 60.70 501 ASN A C 1
ATOM 1398 O O . ASN A 1 186 ? 3.399 -9.078 54.631 1.00 61.27 501 ASN A O 1
ATOM 1403 N N . SER A 1 187 ? 2.276 -7.399 53.617 1.00 60.78 502 SER A N 1
ATOM 1404 C CA . SER A 1 187 ? 1.004 -7.717 54.250 1.00 61.11 502 SER A CA 1
ATOM 1405 C C . SER A 1 187 ? 0.419 -8.912 53.519 1.00 61.23 502 SER A C 1
ATOM 1406 O O . SER A 1 187 ? 1.096 -9.547 52.714 1.00 61.51 502 SER A O 1
ATOM 1408 N N . LEU A 1 188 ? -0.840 -9.216 53.788 1.00 61.19 503 LEU A N 1
ATOM 1409 C CA . LEU A 1 188 ? -1.497 -10.291 53.082 1.00 61.18 503 LEU A CA 1
ATOM 1410 C C . LEU A 1 188 ? -1.744 -9.897 51.623 1.00 61.76 503 LEU A C 1
ATOM 1411 O O . LEU A 1 188 ? -1.277 -10.575 50.715 1.00 62.49 503 LEU A O 1
ATOM 1416 N N . SER A 1 189 ? -2.468 -8.796 51.415 1.00 50.60 504 SER A N 1
ATOM 1417 C CA . SER A 1 189 ? -2.579 -8.158 50.110 1.00 48.72 504 SER A CA 1
ATOM 1418 C C . SER A 1 189 ? -2.092 -6.721 50.234 1.00 45.61 504 SER A C 1
ATOM 1419 O O . SER A 1 189 ? -2.219 -6.111 51.298 1.00 45.37 504 SER A O 1
ATOM 1422 N N . PRO A 1 190 ? -1.532 -6.168 49.155 1.00 43.46 505 PRO A N 1
ATOM 1423 C CA . PRO A 1 190 ? -1.062 -4.788 49.296 1.00 41.22 505 PRO A CA 1
ATOM 1424 C C . PRO A 1 190 ? -2.231 -3.861 49.604 1.00 41.62 505 PRO A C 1
ATOM 1425 O O . PRO A 1 190 ? -3.251 -3.917 48.929 1.00 42.91 505 PRO A O 1
ATOM 1429 N N . GLY A 1 191 ? -2.075 -3.059 50.654 1.00 41.11 506 GLY A N 1
ATOM 1430 C CA . GLY A 1 191 ? -3.047 -2.067 51.045 1.00 42.09 506 GLY A CA 1
ATOM 1431 C C . GLY A 1 191 ? -2.384 -0.717 51.267 1.00 41.43 506 GLY A C 1
ATOM 1432 O O . GLY A 1 191 ? -1.416 -0.342 50.548 1.00 39.24 506 GLY A O 1
ATOM 1433 N N . ASN A 1 192 ? -2.906 0.001 52.264 1.00 42.46 507 ASN A N 1
ATOM 1434 C CA . ASN A 1 192 ? -2.477 1.353 52.618 1.00 42.70 507 ASN A CA 1
ATOM 1435 C C . ASN A 1 192 ? -0.998 1.456 52.965 1.00 40.95 507 ASN A C 1
ATOM 1436 O O . ASN A 1 192 ? -0.422 2.538 52.877 1.00 40.40 507 ASN A O 1
ATOM 1441 N N . GLU A 1 193 ? -0.394 0.356 53.410 1.00 40.60 508 GLU A N 1
ATOM 1442 C CA . GLU A 1 193 ? 1.021 0.406 53.766 1.00 39.25 508 GLU A CA 1
ATOM 1443 C C . GLU A 1 193 ? 1.886 0.773 52.554 1.00 37.60 508 GLU A C 1
ATOM 1444 O O . GLU A 1 193 ? 3.010 1.238 52.733 1.00 37.05 508 GLU A O 1
ATOM 1450 N N . GLN A 1 194 ? 1.345 0.589 51.342 1.00 37.33 509 GLN A N 1
ATOM 1451 C CA . GLN A 1 194 ? 2.076 0.892 50.116 1.00 35.51 509 GLN A CA 1
ATOM 1452 C C . GLN A 1 194 ? 2.424 2.372 50.064 1.00 35.24 509 GLN A C 1
ATOM 1453 O O . GLN A 1 194 ? 3.509 2.724 49.606 1.00 34.89 509 GLN A O 1
ATOM 1459 N N . ILE A 1 195 ? 1.523 3.228 5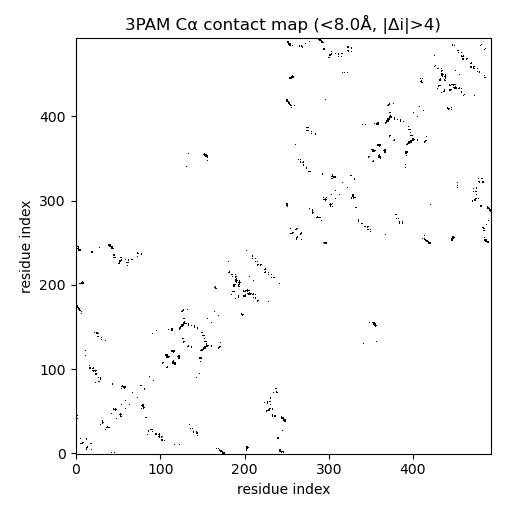0.554 1.00 35.61 510 ILE A N 1
ATOM 1460 C CA . ILE A 1 195 ? 1.737 4.670 50.532 1.00 35.43 510 ILE A CA 1
ATOM 1461 C C . ILE A 1 195 ? 2.961 5.047 51.355 1.00 35.26 510 ILE A C 1
ATOM 1462 O O . ILE A 1 195 ? 3.734 5.905 50.946 1.00 34.45 510 ILE A O 1
ATOM 1467 N N . ASN A 1 196 ? 3.097 4.428 52.531 1.00 36.23 511 ASN A N 1
ATOM 1468 C CA . ASN A 1 196 ? 4.244 4.627 53.411 1.00 36.02 511 ASN A CA 1
ATOM 1469 C C . ASN A 1 196 ? 5.560 4.130 52.778 1.00 34.94 511 ASN A C 1
ATOM 1470 O O . ASN A 1 196 ? 6.629 4.677 53.028 1.00 34.93 511 ASN A O 1
ATOM 1475 N N . ARG A 1 197 ? 5.483 3.114 51.930 1.00 34.51 512 ARG A N 1
ATOM 1476 C CA . ARG A 1 197 ? 6.703 2.547 51.329 1.00 33.38 512 ARG A CA 1
ATOM 1477 C C . ARG A 1 197 ? 7.183 3.285 50.084 1.00 32.73 512 ARG A C 1
ATOM 1478 O O . ARG A 1 197 ? 8.386 3.499 49.912 1.00 33.19 512 ARG A O 1
ATOM 1486 N N . TRP A 1 198 ? 6.257 3.654 49.206 1.00 32.51 513 TRP A N 1
ATOM 1487 C CA . TRP A 1 198 ? 6.640 4.073 47.856 1.00 32.43 513 TRP A CA 1
ATOM 1488 C C . TRP A 1 198 ? 6.163 5.443 47.409 1.00 33.35 513 TRP A C 1
ATOM 1489 O O . TRP A 1 198 ? 6.621 5.923 46.376 1.00 33.82 513 TRP A O 1
ATOM 1500 N N . SER A 1 199 ? 5.239 6.059 48.141 1.00 33.49 514 SER A N 1
ATOM 1501 C CA . SER A 1 199 ? 4.614 7.269 47.629 1.00 34.89 514 SER A CA 1
ATOM 1502 C C . SER A 1 199 ? 5.615 8.410 47.725 1.00 35.70 514 SER A C 1
ATOM 1503 O O . SER A 1 199 ? 6.508 8.402 48.584 1.00 35.26 514 SER A O 1
ATOM 1506 N N . SER A 1 200 ? 5.446 9.389 46.850 1.00 36.95 515 SER A N 1
ATOM 1507 C CA . SER A 1 200 ? 6.372 10.512 46.745 1.00 38.15 515 SER A CA 1
ATOM 1508 C C . SER A 1 200 ? 6.332 11.389 47.988 1.00 38.96 515 SER A C 1
ATOM 1509 O O . SER A 1 200 ? 7.369 11.914 48.424 1.00 38.74 515 SER A O 1
ATOM 1512 N N . ALA A 1 201 ? 5.131 11.549 48.539 1.00 39.81 516 ALA A N 1
ATOM 1513 C CA . ALA A 1 201 ? 4.956 12.267 49.793 1.00 41.59 516 ALA A CA 1
ATOM 1514 C C . ALA A 1 201 ? 5.799 11.667 50.928 1.00 40.19 516 ALA A C 1
ATOM 1515 O O . ALA A 1 201 ? 6.398 12.405 51.737 1.00 41.14 516 ALA A O 1
ATOM 1517 N N . SER A 1 202 ? 5.867 10.340 50.970 1.00 38.42 517 SER A N 1
ATOM 1518 C CA . SER A 1 202 ? 6.607 9.659 52.022 1.00 36.99 517 SER A CA 1
ATOM 1519 C C . SER A 1 202 ? 8.104 9.713 51.783 1.00 35.86 517 SER A C 1
ATOM 1520 O O . SER A 1 202 ? 8.896 9.297 52.631 1.00 36.27 517 SER A O 1
ATOM 1523 N N . ARG A 1 203 ? 8.523 10.233 50.646 1.00 35.55 518 ARG A N 1
ATOM 1524 C CA . ARG A 1 203 ? 9.965 10.398 50.428 1.00 34.74 518 ARG A CA 1
ATOM 1525 C C . ARG A 1 203 ? 10.571 11.387 51.431 1.00 35.70 518 ARG A C 1
ATOM 1526 O O . ARG A 1 203 ? 11.667 11.160 51.940 1.00 35.82 518 ARG A O 1
ATOM 1534 N N . ASN A 1 204 ? 9.838 12.448 51.753 1.00 36.86 519 ASN A N 1
ATOM 1535 C CA . ASN A 1 204 ? 10.378 13.515 52.587 1.00 38.59 519 ASN A CA 1
ATOM 1536 C C . ASN A 1 204 ? 9.828 13.600 54.013 1.00 40.41 519 ASN A C 1
ATOM 1537 O O . ASN A 1 204 ? 9.873 14.665 54.646 1.00 42.53 519 ASN A O 1
ATOM 1542 N N . LEU A 1 205 ? 9.349 12.464 54.521 1.00 39.83 520 LEU A N 1
ATOM 1543 C CA . LEU A 1 205 ? 8.863 12.376 55.899 1.00 40.74 520 LEU A CA 1
ATOM 1544 C C . LEU A 1 205 ? 9.675 11.333 56.668 1.00 39.62 520 LEU A C 1
ATOM 1545 O O . LEU A 1 205 ? 9.507 10.116 56.501 1.00 38.04 520 LEU A O 1
ATOM 1550 N N . LYS A 1 206 ? 10.577 11.847 57.496 1.00 40.34 521 LYS A N 1
ATOM 1551 C CA . LYS A 1 206 ? 11.403 11.046 58.374 1.00 39.95 521 LYS A CA 1
ATOM 1552 C C . LYS A 1 206 ? 10.626 10.002 59.159 1.00 39.53 521 LYS A C 1
ATOM 1553 O O . LYS A 1 206 ? 9.593 10.293 59.771 1.00 41.20 521 LYS A O 1
ATOM 1559 N N . GLY A 1 207 ? 11.118 8.775 59.111 1.00 37.79 522 GLY A N 1
ATOM 1560 C CA . GLY A 1 207 ? 10.499 7.692 59.837 1.00 38.33 522 GLY A CA 1
ATOM 1561 C C . GLY A 1 207 ? 9.493 6.949 59.009 1.00 37.12 522 GLY A C 1
ATOM 1562 O O . GLY A 1 207 ? 8.858 6.027 59.505 1.00 37.67 522 GLY A O 1
ATOM 1563 N N . SER A 1 208 ? 9.329 7.360 57.752 1.00 35.86 523 SER A N 1
ATOM 1564 C CA . SER A 1 208 ? 8.543 6.577 56.815 1.00 34.61 523 SER A CA 1
ATOM 1565 C C . SER A 1 208 ? 9.396 5.419 56.251 1.00 33.49 523 SER A C 1
ATOM 1566 O O . SER A 1 208 ? 10.620 5.377 56.431 1.00 32.87 523 SER A O 1
ATOM 1569 N N . PHE A 1 209 ? 8.743 4.486 55.573 1.00 32.94 524 PHE A N 1
ATOM 1570 C CA . PHE A 1 209 ? 9.427 3.333 55.060 1.00 32.46 524 PHE A CA 1
ATOM 1571 C C . PHE A 1 209 ? 9.765 3.462 53.586 1.00 31.56 524 PHE A C 1
ATOM 1572 O O . PHE A 1 209 ? 10.005 2.445 52.915 1.00 31.89 524 PHE A O 1
ATOM 1580 N N . ASN A 1 210 ? 9.788 4.693 53.078 1.00 30.26 525 ASN A N 1
ATOM 1581 C CA . ASN A 1 210 ? 10.287 4.905 51.743 1.00 29.96 525 ASN A CA 1
ATOM 1582 C C . ASN A 1 210 ? 11.795 5.067 51.825 1.00 29.91 525 ASN A C 1
ATOM 1583 O O . ASN A 1 210 ? 12.313 6.175 51.731 1.00 29.79 525 ASN A O 1
ATOM 1588 N N . PHE A 1 211 ? 12.480 3.947 52.050 1.00 30.55 526 PHE A N 1
ATOM 1589 C CA . PHE A 1 211 ? 13.924 3.933 52.246 1.00 31.06 526 PHE A CA 1
ATOM 1590 C C . PHE A 1 211 ? 14.665 4.392 51.010 1.00 31.91 526 PHE A C 1
ATOM 1591 O O . PHE A 1 211 ? 15.712 5.016 51.125 1.00 32.76 526 PHE A O 1
ATOM 1599 N N . SER A 1 212 ? 14.134 4.066 49.830 1.00 32.41 527 SER A N 1
ATOM 1600 C CA . SER A 1 212 ? 14.787 4.436 48.585 1.00 33.19 527 SER A CA 1
ATOM 1601 C C . SER A 1 212 ? 14.538 5.903 48.173 1.00 33.21 527 SER A C 1
ATOM 1602 O O . SER A 1 212 ? 15.233 6.396 47.312 1.00 33.36 527 SER A O 1
ATOM 1605 N N . GLY A 1 213 ? 13.592 6.594 48.822 1.00 32.82 528 GLY A N 1
ATOM 1606 C CA . GLY A 1 213 ? 13.217 7.958 48.434 1.00 32.40 528 GLY A CA 1
ATOM 1607 C C . GLY A 1 213 ? 12.575 8.014 47.056 1.00 32.96 528 GLY A C 1
ATOM 1608 O O . GLY A 1 213 ? 12.632 9.046 46.350 1.00 33.59 528 GLY A O 1
ATOM 1609 N N . ALA A 1 214 ? 11.943 6.905 46.673 1.00 32.20 529 ALA A N 1
ATOM 1610 C CA . ALA A 1 214 ? 11.214 6.827 45.414 1.00 32.58 529 ALA A CA 1
ATOM 1611 C C . ALA A 1 214 ? 10.105 7.863 45.351 1.00 33.22 529 ALA A C 1
ATOM 1612 O O . ALA A 1 214 ? 9.403 8.094 46.331 1.00 30.83 529 ALA A O 1
ATOM 1614 N N . SER A 1 215 ? 9.965 8.471 44.169 1.00 34.80 530 SER A N 1
ATOM 1615 C CA . SER A 1 215 ? 9.039 9.565 43.973 1.00 37.10 530 SER A CA 1
ATOM 1616 C C . SER A 1 215 ? 8.751 9.758 42.489 1.00 38.20 530 SER A C 1
ATOM 1617 O O . SER A 1 215 ? 9.367 10.577 41.831 1.00 39.44 530 SER A O 1
ATOM 1620 N N . ASP A 1 216 ? 7.786 9.004 41.985 1.00 38.56 531 ASP A N 1
ATOM 1621 C CA . ASP A 1 216 ? 7.384 9.038 40.593 1.00 39.86 531 ASP A CA 1
ATOM 1622 C C . ASP A 1 216 ? 5.852 9.078 40.556 1.00 40.58 531 ASP A C 1
ATOM 1623 O O . ASP A 1 216 ? 5.195 8.328 41.299 1.00 39.78 531 ASP A O 1
ATOM 1628 N N . PRO A 1 217 ? 5.274 9.968 39.712 1.00 42.38 532 PRO A N 1
ATOM 1629 C CA . PRO A 1 217 ? 3.821 10.026 39.520 1.00 43.08 532 PRO A CA 1
ATOM 1630 C C . PRO A 1 217 ? 3.218 8.684 39.106 1.00 42.69 532 PRO A C 1
ATOM 1631 O O . PRO A 1 217 ? 2.045 8.427 39.377 1.00 42.93 532 PRO A O 1
ATOM 1635 N N . ALA A 1 218 ? 4.013 7.846 38.445 1.00 41.96 533 ALA A N 1
ATOM 1636 C CA . ALA A 1 218 ? 3.541 6.548 37.973 1.00 41.90 533 ALA A CA 1
ATOM 1637 C C . ALA A 1 218 ? 3.276 5.662 39.163 1.00 39.54 533 ALA A C 1
ATOM 1638 O O . ALA A 1 218 ? 2.242 5.014 39.259 1.00 39.62 533 ALA A O 1
ATOM 1640 N N . ILE A 1 219 ? 4.231 5.655 40.080 1.00 37.74 534 ILE A N 1
ATOM 1641 C CA . ILE A 1 219 ? 4.121 4.889 41.310 1.00 35.64 534 ILE A CA 1
ATOM 1642 C C . ILE A 1 219 ? 2.883 5.299 42.115 1.00 35.94 534 ILE A C 1
ATOM 1643 O O . ILE A 1 219 ? 2.103 4.446 42.528 1.00 36.02 534 ILE A O 1
ATOM 1648 N N . ASP A 1 220 ? 2.705 6.598 42.308 1.00 36.37 535 ASP A N 1
ATOM 1649 C CA . ASP A 1 220 ? 1.568 7.114 43.063 1.00 37.99 535 ASP A CA 1
ATOM 1650 C C . ASP A 1 220 ? 0.257 6.740 42.395 1.00 39.56 535 ASP A C 1
ATOM 1651 O O . ASP A 1 220 ? -0.672 6.303 43.075 1.00 40.57 535 ASP A O 1
ATOM 1656 N N . ALA A 1 221 ? 0.199 6.917 41.072 1.00 39.18 536 ALA A N 1
ATOM 1657 C CA . ALA A 1 221 ? -0.940 6.509 40.262 1.00 40.35 536 ALA A CA 1
ATOM 1658 C C . ALA A 1 221 ? -1.313 5.028 40.406 1.00 39.52 536 ALA A C 1
ATOM 1659 O O . ALA A 1 221 ? -2.485 4.710 40.547 1.00 39.67 536 ALA A O 1
ATOM 1669 N N . ILE A 1 223 ? -0.543 3.077 42.959 1.00 37.61 538 ILE A N 1
ATOM 1670 C CA . ILE A 1 223 ? -0.959 2.888 44.338 1.00 37.65 538 ILE A CA 1
ATOM 1671 C C . ILE A 1 223 ? -2.420 3.296 44.490 1.00 38.24 538 ILE A C 1
ATOM 1672 O O . ILE A 1 223 ? -3.188 2.586 45.132 1.00 38.85 538 ILE A O 1
ATOM 1677 N N . THR A 1 224 ? -2.788 4.420 43.880 1.00 38.63 539 THR A N 1
ATOM 1678 C CA . THR A 1 224 ? -4.158 4.895 43.871 1.00 39.91 539 THR A CA 1
ATOM 1679 C C . THR A 1 224 ? -5.075 3.912 43.174 1.00 40.21 539 THR A C 1
ATOM 1680 O O . THR A 1 224 ? -6.226 3.737 43.595 1.00 41.51 539 THR A O 1
ATOM 1684 N N . ALA A 1 225 ? -4.569 3.266 42.124 1.00 39.69 540 ALA A N 1
ATOM 1685 C CA . ALA A 1 225 ? -5.342 2.273 41.373 1.00 40.32 540 ALA A CA 1
ATOM 1686 C C . ALA A 1 225 ? -5.596 0.991 42.182 1.00 39.25 540 ALA A C 1
ATOM 1687 O O . ALA A 1 225 ? -6.683 0.415 42.122 1.00 40.52 540 ALA A O 1
ATOM 1689 N N . ILE A 1 226 ? -4.587 0.557 42.928 1.00 38.17 541 ILE A N 1
ATOM 1690 C CA . ILE A 1 226 ? -4.681 -0.601 43.817 1.00 37.86 541 ILE A CA 1
ATOM 1691 C C . ILE A 1 226 ? -5.760 -0.368 44.879 1.00 38.60 541 ILE A C 1
ATOM 1692 O O . ILE A 1 226 ? -6.641 -1.194 45.065 1.00 38.71 541 ILE A O 1
ATOM 1697 N N . LEU A 1 227 ? -5.691 0.789 45.536 1.00 39.50 542 LEU A N 1
ATOM 1698 C CA . LEU A 1 227 ? -6.655 1.186 46.555 1.00 41.39 542 LEU A CA 1
ATOM 1699 C C . LEU A 1 227 ? -8.076 1.458 46.046 1.00 42.49 542 LEU A C 1
ATOM 1700 O O . LEU A 1 227 ? -9.014 1.292 46.798 1.00 44.71 542 LEU A O 1
ATOM 1705 N N . ASP A 1 228 ? -8.224 1.874 44.786 1.00 42.53 543 ASP A N 1
ATOM 1706 C CA . ASP A 1 228 ? -9.529 2.171 44.179 1.00 44.54 543 ASP A CA 1
ATOM 1707 C C . ASP A 1 228 ? -10.195 0.940 43.568 1.00 43.85 543 ASP A C 1
ATOM 1708 O O . ASP A 1 228 ? -11.336 1.010 43.121 1.00 45.89 543 ASP A O 1
ATOM 1713 N N . ALA A 1 229 ? -9.476 -0.174 43.529 1.00 42.11 544 ALA A N 1
ATOM 1714 C CA . ALA A 1 229 ? -9.931 -1.367 42.825 1.00 42.22 544 ALA A CA 1
ATOM 1715 C C . ALA A 1 229 ? -11.091 -2.044 43.540 1.00 42.94 544 ALA A C 1
ATOM 1716 O O . ALA A 1 229 ? -11.075 -2.181 44.753 1.00 42.91 544 ALA A O 1
ATOM 1718 N N . HIS A 1 230 ? -12.102 -2.440 42.775 1.00 43.94 545 HIS A N 1
ATOM 1719 C CA . HIS A 1 230 ? -13.291 -3.064 43.340 1.00 45.30 545 HIS A CA 1
ATOM 1720 C C . HIS A 1 230 ? -13.516 -4.428 42.754 1.00 44.48 545 HIS A C 1
ATOM 1721 O O . HIS A 1 230 ? -14.501 -5.070 43.037 1.00 45.74 545 HIS A O 1
ATOM 1728 N N . SER A 1 231 ? -12.581 -4.872 41.936 1.00 43.70 546 SER A N 1
ATOM 1729 C CA . SER A 1 231 ? -12.626 -6.211 41.412 1.00 44.25 546 SER A CA 1
ATOM 1730 C C . SER A 1 231 ? -11.249 -6.841 41.446 1.00 44.11 546 SER A C 1
ATOM 1731 O O . SER A 1 231 ? -10.216 -6.168 41.436 1.00 43.58 546 SER A O 1
ATOM 1734 N N . GLN A 1 232 ? -11.283 -8.157 41.532 1.00 45.45 547 GLN A N 1
ATOM 1735 C CA . GLN A 1 232 ? -10.140 -9.022 41.403 1.00 47.09 547 GLN A CA 1
ATOM 1736 C C . GLN A 1 232 ? -9.256 -8.655 40.209 1.00 47.97 547 GLN A C 1
ATOM 1737 O O . GLN A 1 232 ? -8.046 -8.509 40.365 1.00 48.70 547 GLN A O 1
ATOM 1743 N N . VAL A 1 233 ? -9.858 -8.497 39.032 1.00 49.08 548 VAL A N 1
ATOM 1744 C CA . VAL A 1 233 ? -9.107 -8.167 37.813 1.00 49.95 548 VAL A CA 1
ATOM 1745 C C . VAL A 1 233 ? -8.372 -6.801 37.899 1.00 48.81 548 VAL A C 1
ATOM 1746 O O . VAL A 1 233 ? -7.186 -6.705 37.538 1.00 48.88 548 VAL A O 1
ATOM 1750 N N . ASP A 1 234 ? -9.059 -5.765 38.390 1.00 47.59 549 ASP A N 1
ATOM 1751 C CA . ASP A 1 234 ? -8.469 -4.416 38.457 1.00 46.45 549 ASP A CA 1
ATOM 1752 C C . ASP A 1 234 ? -7.365 -4.335 39.478 1.00 43.91 549 ASP A C 1
ATOM 1753 O O . ASP A 1 234 ? -6.377 -3.665 39.257 1.00 42.99 549 ASP A O 1
ATOM 1758 N N . PHE A 1 235 ? -7.544 -5.039 40.590 1.00 42.57 550 PHE A N 1
ATOM 1759 C CA . PHE A 1 235 ? -6.552 -5.073 41.663 1.00 40.78 550 PHE A CA 1
ATOM 1760 C C . PHE A 1 235 ? -5.262 -5.790 41.269 1.00 40.57 550 PHE A C 1
ATOM 1761 O O . PHE A 1 235 ? -4.173 -5.335 41.593 1.00 38.95 550 PHE A O 1
ATOM 1769 N N . ILE A 1 236 ? -5.402 -6.918 40.580 1.00 42.25 551 ILE A N 1
ATOM 1770 C CA . ILE A 1 236 ? -4.254 -7.708 40.103 1.00 43.11 551 ILE A CA 1
ATOM 1771 C C . ILE A 1 236 ? -3.456 -6.903 39.072 1.00 44.04 551 ILE A C 1
ATOM 1772 O O . ILE A 1 236 ? -2.224 -6.904 39.090 1.00 44.29 551 ILE A O 1
ATOM 1777 N N . ALA A 1 237 ? -4.156 -6.180 38.206 1.00 45.25 552 ALA A N 1
ATOM 1778 C CA . ALA A 1 237 ? -3.488 -5.363 37.185 1.00 46.14 552 ALA A CA 1
ATOM 1779 C C . ALA A 1 237 ? -2.758 -4.151 37.786 1.00 44.78 552 ALA A C 1
ATOM 1780 O O . ALA A 1 237 ? -1.668 -3.777 37.330 1.00 44.52 552 ALA A O 1
ATOM 1782 N N . ALA A 1 238 ? -3.352 -3.550 38.814 1.00 43.59 553 ALA A N 1
ATOM 1783 C CA . ALA A 1 238 ? -2.709 -2.434 39.503 1.00 42.34 553 ALA A CA 1
ATOM 1784 C C . ALA A 1 238 ? -1.423 -2.836 40.249 1.00 41.21 553 ALA A C 1
ATOM 1785 O O . ALA A 1 238 ? -0.401 -2.137 40.157 1.00 40.96 553 ALA A O 1
ATOM 1787 N N . VAL A 1 239 ? -1.463 -3.953 40.974 1.00 40.59 554 VAL A N 1
ATOM 1788 C CA . VAL A 1 239 ? -0.280 -4.432 41.683 1.00 39.60 554 VAL A CA 1
ATOM 1789 C C . VAL A 1 239 ? 0.790 -4.882 40.697 1.00 40.38 554 VAL A C 1
ATOM 1790 O O . VAL A 1 239 ? 1.971 -4.568 40.859 1.00 38.91 554 VAL A O 1
ATOM 1794 N N . ARG A 1 240 ? 0.366 -5.620 39.676 1.00 42.13 555 ARG A N 1
ATOM 1795 C CA . ARG A 1 240 ? 1.285 -6.076 38.639 1.00 42.99 555 ARG A CA 1
ATOM 1796 C C . ARG A 1 240 ? 1.945 -4.895 37.939 1.00 43.14 555 ARG A C 1
ATOM 1797 O O . ARG A 1 240 ? 3.159 -4.902 37.704 1.00 42.75 555 ARG A O 1
ATOM 1805 N N . ALA A 1 241 ? 1.171 -3.857 37.647 1.00 43.73 556 ALA A N 1
ATOM 1806 C CA . ALA A 1 241 ? 1.756 -2.682 37.019 1.00 44.05 556 ALA A CA 1
ATOM 1807 C C . ALA A 1 241 ? 2.774 -2.015 37.953 1.00 43.10 556 ALA A C 1
ATOM 1808 O O . ALA A 1 241 ? 3.867 -1.645 37.520 1.00 43.18 556 ALA A O 1
ATOM 1810 N N . LEU A 1 242 ? 2.438 -1.902 39.239 1.00 42.27 557 LEU A N 1
ATOM 1811 C CA . LEU A 1 242 ? 3.391 -1.371 40.208 1.00 40.99 557 LEU A CA 1
ATOM 1812 C C . LEU A 1 242 ? 4.699 -2.167 40.247 1.00 40.39 557 LEU A C 1
ATOM 1813 O O . LEU A 1 242 ? 5.779 -1.587 40.189 1.00 40.44 557 LEU A O 1
ATOM 1818 N N . ASP A 1 243 ? 4.602 -3.491 40.353 1.00 40.10 558 ASP A N 1
ATOM 1819 C CA . ASP A 1 243 ? 5.783 -4.356 40.320 1.00 39.23 558 ASP A CA 1
ATOM 1820 C C . ASP A 1 243 ? 6.694 -4.017 39.118 1.00 39.60 558 ASP A C 1
ATOM 1821 O O . ASP A 1 243 ? 7.908 -3.948 39.247 1.00 38.92 558 ASP A O 1
ATOM 1826 N N . ARG A 1 244 ? 6.051 -3.748 38.007 1.00 40.60 559 ARG A N 1
ATOM 1827 C CA . ARG A 1 244 ? 6.676 -3.475 36.756 1.00 41.00 559 ARG A CA 1
ATOM 1828 C C . ARG A 1 244 ? 7.484 -2.193 36.749 1.00 40.76 559 ARG A C 1
ATOM 1829 O O . ARG A 1 244 ? 8.521 -2.119 36.174 1.00 40.95 559 ARG A O 1
ATOM 1837 N N . ILE A 1 245 ? 6.967 -1.193 37.415 1.00 40.51 560 ILE A N 1
ATOM 1838 C CA . ILE A 1 245 ? 7.613 0.087 37.656 1.00 39.66 560 ILE A CA 1
ATOM 1839 C C . ILE A 1 245 ? 8.743 -0.027 38.657 1.00 38.65 560 ILE A C 1
ATOM 1840 O O . ILE A 1 245 ? 9.787 0.602 38.491 1.00 39.47 560 ILE A O 1
ATOM 1845 N N . LEU A 1 246 ? 8.546 -0.814 39.704 1.00 37.45 561 LEU A N 1
ATOM 1846 C CA . LEU A 1 246 ? 9.543 -0.879 40.752 1.00 35.63 561 LEU A CA 1
ATOM 1847 C C . LEU A 1 246 ? 10.724 -1.701 40.291 1.00 35.63 561 LEU A C 1
ATOM 1848 O O . LEU A 1 246 ? 11.880 -1.380 40.568 1.00 35.01 561 LEU A O 1
ATOM 1853 N N . ILE A 1 247 ? 10.435 -2.767 39.566 1.00 36.26 562 ILE A N 1
ATOM 1854 C CA . ILE A 1 247 ? 11.490 -3.504 38.876 1.00 35.78 562 ILE A CA 1
ATOM 1855 C C . ILE A 1 247 ? 12.281 -2.581 37.941 1.00 36.15 562 ILE A C 1
ATOM 1856 O O . ILE A 1 247 ? 13.515 -2.616 37.917 1.00 35.96 562 ILE A O 1
ATOM 1861 N N . SER A 1 248 ? 11.576 -1.753 37.176 1.00 35.63 563 SER A N 1
ATOM 1862 C CA . SER A 1 248 ? 12.241 -0.896 36.186 1.00 34.68 563 SER A CA 1
ATOM 1863 C C . SER A 1 248 ? 12.983 0.236 36.848 1.00 34.15 563 SER A C 1
ATOM 1864 O O . SER A 1 248 ? 13.878 0.827 36.251 1.00 33.98 563 SER A O 1
ATOM 1867 N N . GLY A 1 249 ? 12.582 0.559 38.078 1.00 34.24 564 GLY A N 1
ATOM 1868 C CA . GLY A 1 249 ? 13.265 1.563 38.850 1.00 33.15 564 GLY A CA 1
ATOM 1869 C C . GLY A 1 249 ? 14.567 1.131 39.481 1.00 33.19 564 GLY A C 1
ATOM 1870 O O . GLY A 1 249 ? 15.395 1.978 39.779 1.00 32.93 564 GLY A O 1
ATOM 1871 N N . SER A 1 250 ? 14.757 -0.170 39.698 1.00 34.28 565 SER A N 1
ATOM 1872 C CA . SER A 1 250 ? 15.894 -0.663 40.478 1.00 34.43 565 SER A CA 1
ATOM 1873 C C . SER A 1 250 ? 16.085 0.139 41.777 1.00 33.71 565 SER A C 1
ATOM 1874 O O . SER A 1 250 ? 17.198 0.528 42.117 1.00 33.38 565 SER A O 1
ATOM 1877 N N . TYR A 1 251 ? 14.992 0.393 42.487 1.00 34.00 566 TYR A N 1
ATOM 1878 C CA . TYR A 1 251 ? 15.054 1.024 43.810 1.00 34.32 566 TYR A CA 1
ATOM 1879 C C . TYR A 1 251 ? 15.726 0.108 44.818 1.00 35.53 566 TYR A C 1
ATOM 1880 O O . TYR A 1 251 ? 16.294 0.566 45.800 1.00 35.28 566 TYR A O 1
ATOM 1889 N N . TYR A 1 252 ? 15.678 -1.191 44.540 1.00 37.21 567 TYR A N 1
ATOM 1890 C CA . TYR A 1 252 ? 16.277 -2.202 45.409 1.00 39.33 567 TYR A CA 1
ATOM 1891 C C . TYR A 1 252 ? 17.199 -3.019 44.549 1.00 39.68 567 TYR A C 1
ATOM 1892 O O . TYR A 1 252 ? 16.984 -3.118 43.336 1.00 40.82 567 TYR A O 1
ATOM 1901 N N . ILE A 1 253 ? 18.238 -3.591 45.146 1.00 39.72 568 ILE A N 1
ATOM 1902 C CA . ILE A 1 253 ? 18.936 -4.681 44.499 1.00 39.61 568 ILE A CA 1
ATOM 1903 C C . ILE A 1 253 ? 18.403 -5.813 45.293 1.00 41.34 568 ILE A C 1
ATOM 1904 O O . ILE A 1 253 ? 18.728 -5.936 46.482 1.00 42.04 568 ILE A O 1
ATOM 1909 N N . PRO A 1 254 ? 17.538 -6.625 44.680 1.00 42.71 569 PRO A N 1
ATOM 1910 C CA . PRO A 1 254 ? 16.830 -7.593 45.508 1.00 44.56 569 PRO A CA 1
ATOM 1911 C C . PRO A 1 254 ? 17.779 -8.679 45.963 1.00 45.67 569 PRO A C 1
ATOM 1912 O O . PRO A 1 254 ? 18.674 -9.092 45.208 1.00 45.74 569 PRO A O 1
ATOM 1916 N N . LEU A 1 255 ? 17.601 -9.118 47.201 1.00 46.53 570 LEU A N 1
ATOM 1917 C CA . LEU A 1 255 ? 18.406 -10.201 47.725 1.00 47.69 570 LEU A CA 1
ATOM 1918 C C . LEU A 1 255 ? 17.631 -11.538 47.655 1.00 51.26 570 LEU A C 1
ATOM 1919 O O . LEU A 1 255 ? 17.435 -12.054 46.558 1.00 52.23 570 LEU A O 1
ATOM 1924 N N . TYR A 1 256 ? 17.165 -12.097 48.774 1.00 53.51 571 TYR A N 1
ATOM 1925 C CA . TYR A 1 256 ? 16.694 -13.498 48.756 1.00 57.34 571 TYR A CA 1
ATOM 1926 C C . TYR A 1 256 ? 15.690 -13.862 49.852 1.00 59.64 571 TYR A C 1
ATOM 1927 O O . TYR A 1 256 ? 15.681 -13.266 50.928 1.00 59.49 571 TYR A O 1
ATOM 1936 N N . HIS A 1 257 ? 14.841 -14.846 49.582 1.00 62.87 572 HIS A N 1
ATOM 1937 C CA . HIS A 1 257 ? 13.864 -15.292 50.581 1.00 65.23 572 HIS A CA 1
ATOM 1938 C C . HIS A 1 257 ? 14.265 -16.642 51.158 1.00 68.24 572 HIS A C 1
ATOM 1939 O O . HIS A 1 257 ? 14.969 -17.407 50.494 1.00 68.74 572 HIS A O 1
ATOM 1946 N N . LEU A 1 258 ? 13.841 -16.921 52.396 1.00 70.11 573 LEU A N 1
ATOM 1947 C CA . LEU A 1 258 ? 14.262 -18.138 53.114 1.00 73.30 573 LEU A CA 1
ATOM 1948 C C . LEU A 1 258 ? 14.096 -19.412 52.280 1.00 76.13 573 LEU A C 1
ATOM 1949 O O . LEU A 1 258 ? 14.812 -20.394 52.495 1.00 77.95 573 LEU A O 1
ATOM 1951 N N . SER A 1 259 ? 13.159 -19.367 51.329 1.00 76.44 574 SER A N 1
ATOM 1952 C CA . SER A 1 259 ? 12.850 -20.481 50.438 1.00 79.22 574 SER A CA 1
ATOM 1953 C C . SER A 1 259 ? 14.012 -20.804 49.494 1.00 78.21 574 SER A C 1
ATOM 1954 O O . SER A 1 259 ? 15.047 -21.333 49.897 1.00 78.36 574 SER A O 1
ATOM 1957 N N . ASP B 1 4 ? 45.135 -24.459 90.403 1.00 88.77 319 ASP B N 1
ATOM 1958 C CA . ASP B 1 4 ? 46.068 -23.653 89.563 1.00 87.33 319 ASP B CA 1
ATOM 1959 C C . ASP B 1 4 ? 45.345 -23.013 88.382 1.00 83.06 319 ASP B C 1
ATOM 1960 O O . ASP B 1 4 ? 44.334 -23.533 87.901 1.00 83.66 319 ASP B O 1
ATOM 1965 N N . ILE B 1 5 ? 45.859 -21.876 87.925 1.00 79.14 320 ILE B N 1
ATOM 1966 C CA . ILE B 1 5 ? 45.325 -21.240 86.733 1.00 75.57 320 ILE B CA 1
ATOM 1967 C C . ILE B 1 5 ? 46.428 -20.660 85.843 1.00 75.48 320 ILE B C 1
ATOM 1968 O O . ILE B 1 5 ? 47.289 -19.914 86.314 1.00 75.04 320 ILE B O 1
ATOM 1981 N N . GLY B 1 7 ? 46.479 -18.571 82.137 1.00 65.68 322 GLY B N 1
ATOM 1982 C CA . GLY B 1 7 ? 45.618 -17.905 81.170 1.00 61.28 322 GLY B CA 1
ATOM 1983 C C . GLY B 1 7 ? 46.255 -16.801 80.344 1.00 58.41 322 GLY B C 1
ATOM 1984 O O . GLY B 1 7 ? 47.416 -16.436 80.529 1.00 59.17 322 GLY B O 1
ATOM 1985 N N . PHE B 1 8 ? 45.477 -16.285 79.408 1.00 55.52 323 PHE B N 1
ATOM 1986 C CA . PHE B 1 8 ? 45.803 -15.056 78.729 1.00 52.31 323 PHE B CA 1
ATOM 1987 C C . PHE B 1 8 ? 45.431 -13.948 79.692 1.00 49.75 323 PHE B C 1
ATOM 1988 O O . PHE B 1 8 ? 44.310 -13.931 80.185 1.00 48.99 323 PHE B O 1
ATOM 1996 N N . VAL B 1 9 ? 46.358 -13.028 79.951 1.00 49.25 324 VAL B N 1
ATOM 1997 C CA . VAL B 1 9 ? 46.123 -11.898 80.853 1.00 47.41 324 VAL B CA 1
ATOM 1998 C C . VAL B 1 9 ? 45.913 -10.580 80.096 1.00 46.19 324 VAL B C 1
ATOM 1999 O O . VAL B 1 9 ? 46.854 -10.041 79.492 1.00 46.41 324 VAL B O 1
ATOM 2003 N N . PHE B 1 10 ? 44.683 -10.063 80.121 1.00 45.14 325 PHE B N 1
ATOM 2004 C CA . PHE B 1 10 ? 44.402 -8.707 79.621 1.00 44.69 325 PHE B CA 1
ATOM 2005 C C . PHE B 1 10 ? 45.105 -7.661 80.456 1.00 46.58 325 PHE B C 1
ATOM 2006 O O . PHE B 1 10 ? 44.996 -7.676 81.692 1.00 46.91 325 PHE B O 1
ATOM 2014 N N . ASN B 1 11 ? 45.834 -6.751 79.808 1.00 35.36 326 ASN B N 1
ATOM 2015 C CA . ASN B 1 11 ? 46.292 -5.580 80.543 1.00 36.04 326 ASN B CA 1
ATOM 2016 C C . ASN B 1 11 ? 45.178 -4.549 80.511 1.00 36.93 326 ASN B C 1
ATOM 2017 O O . ASN B 1 11 ? 44.946 -3.855 79.502 1.00 38.81 326 ASN B O 1
ATOM 2022 N N . THR B 1 12 ? 44.499 -4.495 81.640 1.00 35.05 327 THR B N 1
ATOM 2023 C CA . THR B 1 12 ? 43.308 -3.698 81.845 1.00 36.22 327 THR B CA 1
ATOM 2024 C C . THR B 1 12 ? 43.606 -2.200 81.932 1.00 37.59 327 THR B C 1
ATOM 2025 O O . THR B 1 12 ? 42.703 -1.378 81.809 1.00 38.03 327 THR B O 1
ATOM 2029 N N . ARG B 1 13 ? 44.884 -1.856 82.127 1.00 38.45 328 ARG B N 1
ATOM 2030 C CA . ARG B 1 13 ? 45.312 -0.449 82.170 1.00 40.48 328 ARG B CA 1
ATOM 2031 C C . ARG B 1 13 ? 45.265 0.115 80.772 1.00 42.82 328 ARG B C 1
ATOM 2032 O O . ARG B 1 13 ? 45.051 1.316 80.596 1.00 45.81 328 ARG B O 1
ATOM 2040 N N . ARG B 1 14 ? 45.473 -0.751 79.774 1.00 41.70 329 ARG B N 1
ATOM 2041 C CA . ARG B 1 14 ? 45.298 -0.349 78.394 1.00 43.60 329 ARG B CA 1
ATOM 2042 C C . ARG B 1 14 ? 43.806 -0.166 78.108 1.00 44.41 329 ARG B C 1
ATOM 2043 O O . ARG B 1 14 ? 42.967 -0.995 78.483 1.00 42.58 329 ARG B O 1
ATOM 2051 N N . THR B 1 15 ? 43.514 0.938 77.435 1.00 47.66 330 THR B N 1
ATOM 2052 C CA . THR B 1 15 ? 42.181 1.381 77.062 1.00 49.33 330 THR B CA 1
ATOM 2053 C C . THR B 1 15 ? 41.307 0.340 76.357 1.00 48.12 330 THR B C 1
ATOM 2054 O O . THR B 1 15 ? 40.133 0.193 76.697 1.00 47.96 330 THR B O 1
ATOM 2058 N N . LEU B 1 16 ? 41.863 -0.367 75.378 1.00 48.04 331 LEU B N 1
ATOM 2059 C CA . LEU B 1 16 ? 41.126 -1.411 74.652 1.00 46.94 331 LEU B CA 1
ATOM 2060 C C . LEU B 1 16 ? 40.557 -2.492 75.565 1.00 44.26 331 LEU B C 1
ATOM 2061 O O . LEU B 1 16 ? 39.562 -3.137 75.227 1.00 44.15 331 LEU B O 1
ATOM 2066 N N . PHE B 1 17 ? 41.193 -2.693 76.713 1.00 58.06 332 PHE B N 1
ATOM 2067 C CA . PHE B 1 17 ? 40.779 -3.733 77.625 1.00 56.51 332 PHE B CA 1
ATOM 2068 C C . PHE B 1 17 ? 40.087 -3.230 78.897 1.00 58.98 332 PHE B C 1
ATOM 2069 O O . PHE B 1 17 ? 39.755 -4.041 79.773 1.00 58.36 332 PHE B O 1
ATOM 2077 N N . LYS B 1 18 ? 39.850 -1.915 79.001 1.00 60.74 333 LYS B N 1
ATOM 2078 C CA . LYS B 1 18 ? 39.250 -1.337 80.227 1.00 62.02 333 LYS B CA 1
ATOM 2079 C C . LYS B 1 18 ? 37.863 -1.874 80.550 1.00 61.34 333 LYS B C 1
ATOM 2080 O O . LYS B 1 18 ? 37.544 -2.124 81.720 1.00 62.75 333 LYS B O 1
ATOM 2082 N N . ASP B 1 19 ? 37.046 -2.059 79.517 1.00 60.42 334 ASP B N 1
ATOM 2083 C CA . ASP B 1 19 ? 35.637 -2.461 79.663 1.00 60.59 334 ASP B CA 1
ATOM 2084 C C . ASP B 1 19 ? 35.509 -3.977 79.752 1.00 59.16 334 ASP B C 1
ATOM 2085 O O . ASP B 1 19 ? 35.939 -4.679 78.874 1.00 58.23 334 ASP B O 1
ATOM 2090 N N . LYS B 1 20 ? 34.897 -4.485 80.815 1.00 60.43 335 LYS B N 1
ATOM 2091 C CA . LYS B 1 20 ? 34.792 -5.946 81.006 1.00 59.76 335 LYS B CA 1
ATOM 2092 C C . LYS B 1 20 ? 33.996 -6.705 79.937 1.00 58.52 335 LYS B C 1
ATOM 2093 O O . LYS B 1 20 ? 34.160 -7.917 79.782 1.00 57.22 335 LYS B O 1
ATOM 2099 N N . ARG B 1 21 ? 33.131 -5.996 79.218 1.00 59.22 336 ARG B N 1
ATOM 2100 C CA . ARG B 1 21 ? 32.341 -6.617 78.163 1.00 59.26 336 ARG B CA 1
ATOM 2101 C C . ARG B 1 21 ? 33.231 -6.969 76.988 1.00 57.07 336 ARG B C 1
ATOM 2102 O O . ARG B 1 21 ? 33.030 -7.996 76.348 1.00 56.56 336 ARG B O 1
ATOM 2110 N N . VAL B 1 22 ? 34.224 -6.119 76.730 1.00 55.80 337 VAL B N 1
ATOM 2111 C CA . VAL B 1 22 ? 35.214 -6.372 75.686 1.00 53.91 337 VAL B CA 1
ATOM 2112 C C . VAL B 1 22 ? 35.975 -7.623 76.060 1.00 51.95 337 VAL B C 1
ATOM 2113 O O . VAL B 1 22 ? 36.080 -8.555 75.261 1.00 50.95 337 VAL B O 1
ATOM 2117 N N . ARG B 1 23 ? 36.511 -7.618 77.284 1.00 52.03 338 ARG B N 1
ATOM 2118 C CA . ARG B 1 23 ? 37.366 -8.693 77.782 1.00 50.89 338 ARG B CA 1
ATOM 2119 C C . ARG B 1 23 ? 36.622 -10.003 77.742 1.00 50.26 338 ARG B C 1
ATOM 2120 O O . ARG B 1 23 ? 37.183 -11.040 77.418 1.00 49.30 338 ARG B O 1
ATOM 2128 N N . GLN B 1 24 ? 35.339 -9.920 78.031 1.00 51.31 339 GLN B N 1
ATOM 2129 C CA . GLN B 1 24 ? 34.459 -11.063 78.034 1.00 52.18 339 GLN B CA 1
ATOM 2130 C C . GLN B 1 24 ? 34.268 -11.579 76.615 1.00 51.02 339 GLN B C 1
ATOM 2131 O O . GLN B 1 24 ? 34.314 -12.787 76.367 1.00 50.01 339 GLN B O 1
ATOM 2137 N N . ALA B 1 25 ? 34.067 -10.646 75.690 1.00 44.33 340 ALA B N 1
ATOM 2138 C CA . ALA B 1 25 ? 33.863 -10.960 74.298 1.00 45.15 340 ALA B CA 1
ATOM 2139 C C . ALA B 1 25 ? 35.034 -11.763 73.742 1.00 44.64 340 ALA B C 1
ATOM 2140 O O . ALA B 1 25 ? 34.842 -12.830 73.127 1.00 45.47 340 ALA B O 1
ATOM 2142 N N . LEU B 1 26 ? 36.244 -11.258 73.988 1.00 42.71 341 LEU B N 1
ATOM 2143 C CA . LEU B 1 26 ? 37.437 -11.862 73.418 1.00 42.39 341 LEU B CA 1
ATOM 2144 C C . LEU B 1 26 ? 37.624 -13.227 73.990 1.00 43.15 341 LEU B C 1
ATOM 2145 O O . LEU B 1 26 ? 38.049 -14.124 73.272 1.00 43.29 341 LEU B O 1
ATOM 2150 N N . SER B 1 27 ? 37.302 -13.380 75.285 1.00 43.72 342 SER B N 1
ATOM 2151 C CA . SER B 1 27 ? 37.415 -14.671 75.951 1.00 44.83 342 SER B CA 1
ATOM 2152 C C . SER B 1 27 ? 36.542 -15.726 75.255 1.00 47.06 342 SER B C 1
ATOM 2153 O O . SER B 1 27 ? 36.962 -16.867 75.051 1.00 46.76 342 SER B O 1
ATOM 2156 N N . ILE B 1 28 ? 35.328 -15.330 74.888 1.00 49.20 343 ILE B N 1
ATOM 2157 C CA . ILE B 1 28 ? 34.448 -16.175 74.085 1.00 52.69 343 ILE B CA 1
ATOM 2158 C C . ILE B 1 28 ? 35.057 -16.462 72.686 1.00 51.94 343 ILE B C 1
ATOM 2159 O O . ILE B 1 28 ? 34.871 -17.545 72.130 1.00 54.26 343 ILE B O 1
ATOM 2164 N N . LEU B 1 29 ? 35.807 -15.517 72.136 1.00 49.27 344 LEU B N 1
ATOM 2165 C CA . LEU B 1 29 ? 36.387 -15.718 70.799 1.00 49.33 344 LEU B CA 1
ATOM 2166 C C . LEU B 1 29 ? 37.435 -16.833 70.722 1.00 48.78 344 LEU B C 1
ATOM 2167 O O . LEU B 1 29 ? 37.605 -17.452 69.673 1.00 49.77 344 LEU B O 1
ATOM 2172 N N . PHE B 1 30 ? 38.102 -17.106 71.839 1.00 47.10 345 PHE B N 1
ATOM 2173 C CA . PHE B 1 30 ? 39.138 -18.129 71.878 1.00 46.59 345 PHE B CA 1
ATOM 2174 C C . PHE B 1 30 ? 38.552 -19.525 71.788 1.00 48.99 345 PHE B C 1
ATOM 2175 O O . PHE B 1 30 ? 37.574 -19.842 72.470 1.00 50.80 345 PHE B O 1
ATOM 2183 N N . ASP B 1 31 ? 39.169 -20.363 70.961 1.00 49.44 346 ASP B N 1
ATOM 2184 C CA . ASP B 1 31 ? 38.685 -21.724 70.718 1.00 51.81 346 ASP B CA 1
ATOM 2185 C C . ASP B 1 31 ? 39.702 -22.761 71.185 1.00 50.52 346 ASP B C 1
ATOM 2186 O O . ASP B 1 31 ? 40.574 -23.180 70.410 1.00 49.77 346 ASP B O 1
ATOM 2191 N N . PHE B 1 32 ? 39.560 -23.192 72.438 1.00 50.43 347 PHE B N 1
ATOM 2192 C CA . PHE B 1 32 ? 40.419 -24.227 73.026 1.00 49.48 347 PHE B CA 1
ATOM 2193 C C . PHE B 1 32 ? 40.289 -25.583 72.357 1.00 51.10 347 PHE B C 1
ATOM 2194 O O . PHE B 1 32 ? 41.256 -26.333 72.275 1.00 50.04 347 PHE B O 1
ATOM 2202 N N . GLU B 1 33 ? 39.088 -25.895 71.896 1.00 54.67 348 GLU B N 1
ATOM 2203 C CA . GLU B 1 33 ? 38.797 -27.195 71.288 1.00 57.62 348 GLU B CA 1
ATOM 2204 C C . GLU B 1 33 ? 39.650 -27.391 70.051 1.00 56.71 348 GLU B C 1
ATOM 2205 O O . GLU B 1 33 ? 40.315 -28.423 69.901 1.00 56.71 348 GLU B O 1
ATOM 2211 N N . TRP B 1 34 ? 39.677 -26.375 69.191 1.00 56.41 349 TRP B N 1
ATOM 2212 C CA . TRP B 1 34 ? 40.580 -26.388 68.052 1.00 55.83 349 TRP B CA 1
ATOM 2213 C C . TRP B 1 34 ? 42.014 -26.562 68.524 1.00 53.32 349 TRP B C 1
ATOM 2214 O O . TRP B 1 34 ? 42.756 -27.371 67.970 1.00 53.28 349 TRP B O 1
ATOM 2225 N N . VAL B 1 35 ? 42.399 -25.814 69.556 1.00 55.20 350 VAL B N 1
ATOM 2226 C CA . VAL B 1 35 ? 43.784 -25.831 70.043 1.00 55.79 350 VAL B CA 1
ATOM 2227 C C . VAL B 1 35 ? 44.199 -27.217 70.549 1.00 56.12 350 VAL B C 1
ATOM 2228 O O . VAL B 1 35 ? 45.268 -27.737 70.192 1.00 57.22 350 VAL B O 1
ATOM 2232 N N . ASN B 1 36 ? 43.338 -27.814 71.363 1.00 55.60 351 ASN B N 1
ATOM 2233 C CA . ASN B 1 36 ? 43.565 -29.156 71.886 1.00 55.67 351 ASN B CA 1
ATOM 2234 C C . ASN B 1 36 ? 43.691 -30.143 70.730 1.00 56.85 351 ASN B C 1
ATOM 2235 O O . ASN B 1 36 ? 44.611 -30.978 70.692 1.00 57.51 351 ASN B O 1
ATOM 2240 N N . HIS B 1 37 ? 42.783 -30.009 69.766 1.00 57.04 352 HIS B N 1
ATOM 2241 C CA . HIS B 1 37 ? 42.775 -30.879 68.599 1.00 57.77 352 HIS B CA 1
ATOM 2242 C C . HIS B 1 37 ? 44.086 -30.786 67.827 1.00 58.55 352 HIS B C 1
ATOM 2243 O O . HIS B 1 37 ? 44.824 -31.771 67.731 1.00 59.67 352 HIS B O 1
ATOM 2250 N N . HIS B 1 38 ? 44.395 -29.595 67.319 1.00 58.36 353 HIS B N 1
ATOM 2251 C CA . HIS B 1 38 ? 45.454 -29.435 66.319 1.00 58.95 353 HIS B CA 1
ATOM 2252 C C . HIS B 1 38 ? 46.869 -29.223 66.842 1.00 59.08 353 HIS B C 1
ATOM 2253 O O . HIS B 1 38 ? 47.833 -29.666 66.217 1.00 60.04 353 HIS B O 1
ATOM 2260 N N . LEU B 1 39 ? 47.001 -28.545 67.975 1.00 58.47 354 LEU B N 1
ATOM 2261 C CA . LEU B 1 39 ? 48.323 -28.296 68.545 1.00 58.97 354 LEU B CA 1
ATOM 2262 C C . LEU B 1 39 ? 48.752 -29.396 69.506 1.00 58.99 354 LEU B C 1
ATOM 2263 O O . LEU B 1 39 ? 49.932 -29.753 69.584 1.00 59.99 354 LEU B O 1
ATOM 2268 N N . PHE B 1 40 ? 47.794 -29.929 70.247 1.00 58.13 355 PHE B N 1
ATOM 2269 C CA . PHE B 1 40 ? 48.150 -30.700 71.423 1.00 58.13 355 PHE B CA 1
ATOM 2270 C C . PHE B 1 40 ? 47.716 -32.146 71.397 1.00 58.79 355 PHE B C 1
ATOM 2271 O O . PHE B 1 40 ? 47.898 -32.880 72.384 1.00 58.99 355 PHE B O 1
ATOM 2279 N N . ASN B 1 41 ? 47.159 -32.5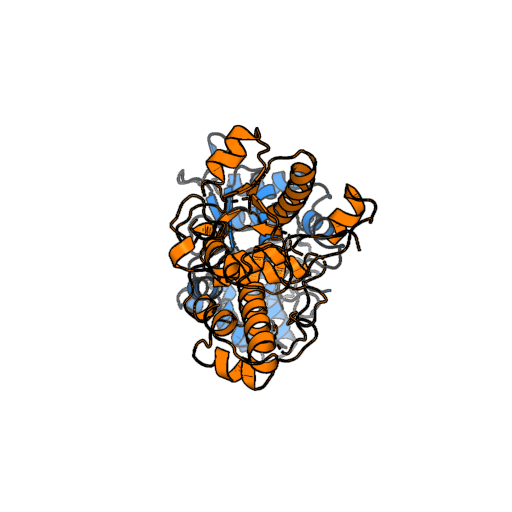72 70.263 1.00 59.16 356 ASN B N 1
ATOM 2280 C CA . ASN B 1 41 ? 46.913 -33.983 70.085 1.00 59.79 356 ASN B CA 1
ATOM 2281 C C . ASN B 1 41 ? 46.051 -34.434 71.284 1.00 59.15 356 ASN B C 1
ATOM 2282 O O . ASN B 1 41 ? 46.163 -35.567 71.753 1.00 59.84 356 ASN B O 1
ATOM 2287 N N . ASN B 1 42 ? 45.241 -33.496 71.797 1.00 57.85 357 ASN B N 1
ATOM 2288 C CA . ASN B 1 42 ? 44.257 -33.704 72.890 1.00 57.16 357 ASN B CA 1
ATOM 2289 C C . ASN B 1 42 ? 44.762 -33.967 74.318 1.00 57.07 357 ASN B C 1
ATOM 2290 O O . ASN B 1 42 ? 43.993 -34.397 75.177 1.00 56.68 357 ASN B O 1
ATOM 2295 N N . ILE B 1 43 ? 46.030 -33.680 74.584 1.00 57.48 358 ILE B N 1
ATOM 2296 C CA . ILE B 1 43 ? 46.593 -33.957 75.904 1.00 58.11 358 ILE B CA 1
ATOM 2297 C C . ILE B 1 43 ? 45.872 -33.177 77.016 1.00 57.14 358 ILE B C 1
ATOM 2298 O O . ILE B 1 43 ? 45.545 -33.726 78.066 1.00 57.46 358 ILE B O 1
ATOM 2300 N N . TYR B 1 44 ? 45.579 -31.912 76.745 1.00 56.14 359 TYR B N 1
ATOM 2301 C CA . TYR B 1 44 ? 45.143 -30.967 77.771 1.00 55.53 359 TYR B CA 1
ATOM 2302 C C . TYR B 1 44 ? 43.639 -30.946 78.096 1.00 54.35 359 TYR B C 1
ATOM 2303 O O . TYR B 1 44 ? 42.824 -31.539 77.386 1.00 54.36 359 TYR B O 1
ATOM 2312 N N . THR B 1 45 ? 43.292 -30.283 79.195 1.00 53.28 360 THR B N 1
ATOM 2313 C CA . THR B 1 45 ? 41.885 -30.052 79.563 1.00 52.31 360 THR B CA 1
ATOM 2314 C C . THR B 1 45 ? 41.695 -28.629 80.112 1.00 51.78 360 THR B C 1
ATOM 2315 O O . THR B 1 45 ? 42.607 -28.065 80.732 1.00 51.81 360 THR B O 1
ATOM 2319 N N . ARG B 1 46 ? 40.520 -28.051 79.855 1.00 51.06 361 ARG B N 1
ATOM 2320 C CA . ARG B 1 46 ? 40.288 -26.624 80.049 1.00 50.71 361 ARG B CA 1
ATOM 2321 C C . ARG B 1 46 ? 40.254 -26.208 81.520 1.00 50.72 361 ARG B C 1
ATOM 2322 O O . ARG B 1 46 ? 39.641 -26.889 82.354 1.00 50.90 361 ARG B O 1
ATOM 2330 N N . THR B 1 47 ? 40.944 -25.099 81.823 1.00 50.55 362 THR B N 1
ATOM 2331 C CA . THR B 1 47 ? 40.848 -24.437 83.124 1.00 49.98 362 THR B CA 1
ATOM 2332 C C . THR B 1 47 ? 39.639 -23.525 83.021 1.00 49.11 362 THR B C 1
ATOM 2333 O O . THR B 1 47 ? 39.394 -22.954 81.961 1.00 49.88 362 THR B O 1
ATOM 2337 N N . GLU B 1 48 ? 38.862 -23.391 84.091 1.00 48.72 363 GLU B N 1
ATOM 2338 C CA . GLU B 1 48 ? 37.628 -22.600 84.002 1.00 47.95 363 GLU B CA 1
ATOM 2339 C C . GLU B 1 48 ? 37.613 -21.355 84.874 1.00 47.57 363 GLU B C 1
ATOM 2340 O O . GLU B 1 48 ? 37.249 -20.284 84.395 1.00 47.79 363 GLU B O 1
ATOM 2346 N N . GLY B 1 49 ? 37.989 -21.515 86.145 1.00 47.53 364 GLY B N 1
ATOM 2347 C CA . GLY B 1 49 ? 38.025 -20.423 87.135 1.00 46.65 364 GLY B CA 1
ATOM 2348 C C . GLY B 1 49 ? 39.317 -20.411 87.937 1.00 46.86 364 GLY B C 1
ATOM 2349 O O . GLY B 1 49 ? 40.304 -21.020 87.545 1.00 47.49 364 GLY B O 1
ATOM 2350 N N . TYR B 1 50 ? 39.304 -19.764 89.095 1.00 46.91 365 TYR B N 1
ATOM 2351 C CA . TYR B 1 50 ? 40.549 -19.496 89.820 1.00 47.39 365 TYR B CA 1
ATOM 2352 C C . TYR B 1 50 ? 40.904 -20.430 90.972 1.00 48.27 365 TYR B C 1
ATOM 2353 O O . TYR B 1 50 ? 42.025 -20.386 91.478 1.00 49.79 365 TYR B O 1
ATOM 2362 N N . TRP B 1 51 ? 39.966 -21.274 91.389 1.00 59.90 366 TRP B N 1
ATOM 2363 C CA . TRP B 1 51 ? 40.273 -22.293 92.390 1.00 60.03 366 TRP B CA 1
ATOM 2364 C C . TRP B 1 51 ? 39.690 -23.609 91.925 1.00 61.95 366 TRP B C 1
ATOM 2365 O O . TRP B 1 51 ? 39.160 -24.387 92.712 1.00 62.89 366 TRP B O 1
ATOM 2376 N N . ASP B 1 52 ? 39.799 -23.827 90.616 1.00 62.96 367 ASP B N 1
ATOM 2377 C CA . ASP B 1 52 ? 39.190 -24.954 89.916 1.00 64.53 367 ASP B CA 1
ATOM 2378 C C . ASP B 1 52 ? 39.260 -26.293 90.640 1.00 66.07 367 ASP B C 1
ATOM 2379 O O . ASP B 1 52 ? 40.341 -26.763 91.018 1.00 67.31 367 ASP B O 1
ATOM 2384 N N . GLY B 1 53 ? 38.085 -26.892 90.826 1.00 66.28 368 GLY B N 1
ATOM 2385 C CA . GLY B 1 53 ? 37.963 -28.234 91.390 1.00 68.27 368 GLY B CA 1
ATOM 2386 C C . GLY B 1 53 ? 38.408 -28.330 92.834 1.00 68.44 368 GLY B C 1
ATOM 2387 O O . GLY B 1 53 ? 38.801 -29.393 93.296 1.00 70.78 368 GLY B O 1
ATOM 2388 N N . SER B 1 54 ? 38.359 -27.205 93.539 1.00 66.30 369 SER B N 1
ATOM 2389 C CA . SER B 1 54 ? 38.666 -27.161 94.959 1.00 66.33 369 SER B CA 1
ATOM 2390 C C . SER B 1 54 ? 37.389 -26.839 95.729 1.00 65.40 369 SER B C 1
ATOM 2391 O O . SER B 1 54 ? 36.373 -26.477 95.124 1.00 65.04 369 SER B O 1
ATOM 2394 N N . ILE B 1 55 ? 37.435 -27.010 97.052 1.00 65.63 370 ILE B N 1
ATOM 2395 C CA . ILE B 1 55 ? 36.355 -26.581 97.954 1.00 64.75 370 ILE B CA 1
ATOM 2396 C C . ILE B 1 55 ? 36.089 -25.069 97.787 1.00 61.71 370 ILE B C 1
ATOM 2397 O O . ILE B 1 55 ? 34.971 -24.592 97.987 1.00 61.71 370 ILE B O 1
ATOM 2402 N N . LEU B 1 56 ? 37.116 -24.338 97.365 1.00 59.34 371 LEU B N 1
ATOM 2403 C CA . LEU B 1 56 ? 37.049 -22.881 97.216 1.00 56.83 371 LEU B CA 1
ATOM 2404 C C . LEU B 1 56 ? 36.503 -22.411 95.866 1.00 56.57 371 LEU B C 1
ATOM 2405 O O . LEU B 1 56 ? 36.327 -21.208 95.646 1.00 54.98 371 LEU B O 1
ATOM 2410 N N . SER B 1 57 ? 36.236 -23.354 94.966 1.00 57.85 372 SER B N 1
ATOM 2411 C CA . SER B 1 57 ? 35.717 -23.012 93.648 1.00 58.05 372 SER B CA 1
ATOM 2412 C C . SER B 1 57 ? 34.258 -22.602 93.783 1.00 58.71 372 SER B C 1
ATOM 2413 O O . SER B 1 57 ? 33.485 -23.235 94.496 1.00 59.99 372 SER B O 1
ATOM 2416 N N . SER B 1 58 ? 33.899 -21.519 93.108 1.00 58.36 373 SER B N 1
ATOM 2417 C CA . SER B 1 58 ? 32.528 -21.053 93.074 1.00 59.57 373 SER B CA 1
ATOM 2418 C C . SER B 1 58 ? 31.739 -21.859 92.051 1.00 61.83 373 SER B C 1
ATOM 2419 O O . SER B 1 58 ? 30.513 -21.738 91.964 1.00 63.24 373 SER B O 1
ATOM 2422 N N . ILE B 1 59 ? 32.452 -22.665 91.263 1.00 61.96 374 ILE B N 1
ATOM 2423 C CA . ILE B 1 59 ? 31.904 -23.169 90.004 1.00 64.04 374 ILE B CA 1
ATOM 2424 C C . ILE B 1 59 ? 30.605 -23.967 90.124 1.00 67.02 374 ILE B C 1
ATOM 2425 O O . ILE B 1 59 ? 29.550 -23.472 89.730 1.00 69.23 374 ILE B O 1
ATOM 2430 N N . GLY B 1 60 ? 30.658 -25.178 90.673 1.00 68.05 375 GLY B N 1
ATOM 2431 C CA . GLY B 1 60 ? 29.455 -26.007 90.722 1.00 71.45 375 GLY B CA 1
ATOM 2432 C C . GLY B 1 60 ? 28.373 -25.477 91.654 1.00 73.53 375 GLY B C 1
ATOM 2433 O O . GLY B 1 60 ? 27.204 -25.873 91.565 1.00 76.21 375 GLY B O 1
ATOM 2434 N N . LYS B 1 61 ? 28.765 -24.550 92.525 1.00 72.49 376 LYS B N 1
ATOM 2435 C CA . LYS B 1 61 ? 27.978 -24.193 93.696 1.00 74.17 376 LYS B CA 1
ATOM 2436 C C . LYS B 1 61 ? 27.168 -22.913 93.501 1.00 75.26 376 LYS B C 1
ATOM 2437 O O . LYS B 1 61 ? 27.706 -21.907 93.046 1.00 73.45 376 LYS B O 1
ATOM 2443 N N . PRO B 1 62 ? 25.864 -22.953 93.837 1.00 78.87 377 PRO B N 1
ATOM 2444 C CA . PRO B 1 62 ? 25.091 -21.717 93.923 1.00 80.78 377 PRO B CA 1
ATOM 2445 C C . PRO B 1 62 ? 25.606 -20.895 95.094 1.00 79.25 377 PRO B C 1
ATOM 2446 O O . PRO B 1 62 ? 26.016 -21.466 96.107 1.00 78.35 377 PRO B O 1
ATOM 2450 N N . ALA B 1 63 ? 25.594 -19.574 94.955 1.00 79.18 378 ALA B N 1
ATOM 2451 C CA . ALA B 1 63 ? 26.084 -18.688 96.008 1.00 77.76 378 ALA B CA 1
ATOM 2452 C C . ALA B 1 63 ? 25.357 -18.937 97.323 1.00 80.23 378 ALA B C 1
ATOM 2453 O O . ALA B 1 63 ? 24.131 -19.031 97.346 1.00 84.34 378 ALA B O 1
ATOM 2455 N N . SER B 1 64 ? 26.130 -19.051 98.403 1.00 78.07 379 SER B N 1
ATOM 2456 C CA . SER B 1 64 ? 25.596 -19.225 99.757 1.00 80.50 379 SER B CA 1
ATOM 2457 C C . SER B 1 64 ? 24.988 -17.924 100.244 1.00 82.74 379 SER B C 1
ATOM 2458 O O . SER B 1 64 ? 25.187 -16.861 99.636 1.00 81.80 379 SER B O 1
ATOM 2461 N N . GLU B 1 65 ? 24.268 -18.017 101.360 1.00 86.00 380 GLU B N 1
ATOM 2462 C CA . GLU B 1 65 ? 23.702 -16.853 102.030 1.00 88.80 380 GLU B CA 1
ATOM 2463 C C . GLU B 1 65 ? 24.797 -15.883 102.453 1.00 84.57 380 GLU B C 1
ATOM 2464 O O . GLU B 1 65 ? 24.616 -14.672 102.381 1.00 85.58 380 GLU B O 1
ATOM 2470 N N . GLU B 1 66 ? 25.935 -16.423 102.877 1.00 71.04 381 GLU B N 1
ATOM 2471 C CA . GLU B 1 66 ? 27.081 -15.594 103.266 1.00 69.45 381 GLU B CA 1
ATOM 2472 C C . GLU B 1 66 ? 27.779 -14.890 102.094 1.00 66.83 381 GLU B C 1
ATOM 2473 O O . GLU B 1 66 ? 28.361 -13.816 102.272 1.00 65.27 381 GLU B O 1
ATOM 2479 N N . GLU B 1 67 ? 27.711 -15.475 100.898 1.00 66.49 382 GLU B N 1
ATOM 2480 C CA . GLU B 1 67 ? 28.310 -14.840 99.719 1.00 64.26 382 GLU B CA 1
ATOM 2481 C C . GLU B 1 67 ? 27.450 -13.668 99.260 1.00 63.65 382 GLU B C 1
ATOM 2482 O O . GLU B 1 67 ? 27.964 -12.618 98.885 1.00 61.93 382 GLU B O 1
ATOM 2488 N N . LYS B 1 68 ? 26.133 -13.846 99.324 1.00 65.56 383 LYS B N 1
ATOM 2489 C CA . LYS B 1 68 ? 25.190 -12.778 98.985 1.00 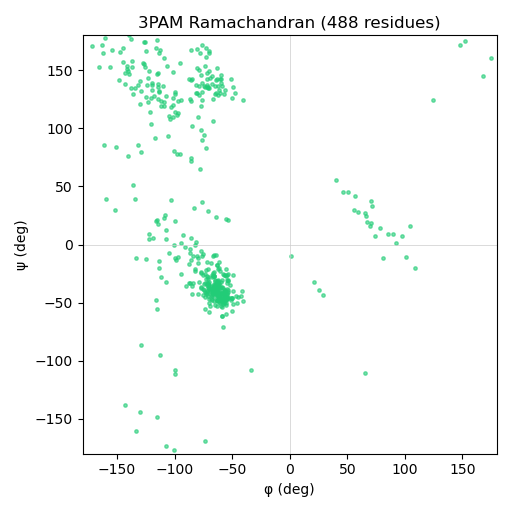65.75 383 LYS B CA 1
ATOM 2490 C C . LYS B 1 68 ? 25.369 -11.551 99.886 1.00 64.46 383 LYS B C 1
ATOM 2491 O O . LYS B 1 68 ? 25.363 -10.411 99.401 1.00 63.92 383 LYS B O 1
ATOM 2497 N N . ALA B 1 69 ? 25.566 -11.802 101.179 1.00 63.87 384 ALA B N 1
ATOM 2498 C CA . ALA B 1 69 ? 25.788 -10.753 102.176 1.00 62.87 384 ALA B CA 1
ATOM 2499 C C . ALA B 1 69 ? 27.065 -9.985 101.891 1.00 60.17 384 ALA B C 1
ATOM 2500 O O . ALA B 1 69 ? 27.099 -8.758 101.973 1.00 60.02 384 ALA B O 1
ATOM 2502 N N . LEU B 1 70 ? 28.119 -10.708 101.546 1.00 58.71 385 LEU B N 1
ATOM 2503 C CA . LEU B 1 70 ? 29.360 -10.072 101.082 1.00 56.83 385 LEU B CA 1
ATOM 2504 C C . LEU B 1 70 ? 29.230 -9.260 99.782 1.00 56.04 385 LEU B C 1
ATOM 2505 O O . LEU B 1 70 ? 29.915 -8.246 99.609 1.00 54.72 385 LEU B O 1
ATOM 2510 N N . LEU B 1 71 ? 28.338 -9.683 98.892 1.00 57.10 386 LEU B N 1
ATOM 2511 C CA . LEU B 1 71 ? 28.245 -9.076 97.544 1.00 57.29 386 LEU B CA 1
ATOM 2512 C C . LEU B 1 71 ? 27.155 -8.017 97.321 1.00 58.97 386 LEU B C 1
ATOM 2513 O O . LEU B 1 71 ? 27.191 -7.292 96.313 1.00 59.65 386 LEU B O 1
ATOM 2518 N N . ALA B 1 72 ? 26.212 -7.913 98.259 1.00 60.49 387 ALA B N 1
ATOM 2519 C CA . ALA B 1 72 ? 25.100 -6.959 98.149 1.00 62.52 387 ALA B CA 1
ATOM 2520 C C . ALA B 1 72 ? 25.533 -5.507 97.903 1.00 62.04 387 ALA B C 1
ATOM 2521 O O . ALA B 1 72 ? 24.887 -4.812 97.135 1.00 63.53 387 ALA B O 1
ATOM 2523 N N . PRO B 1 73 ? 26.623 -5.045 98.546 1.00 60.76 388 PRO B N 1
ATOM 2524 C CA . PRO B 1 73 ? 27.116 -3.685 98.262 1.00 60.87 388 PRO B CA 1
ATOM 2525 C C . PRO B 1 73 ? 27.649 -3.482 96.848 1.00 60.94 388 PRO B C 1
ATOM 2526 O O . PRO B 1 73 ? 27.950 -2.352 96.482 1.00 61.65 388 PRO B O 1
ATOM 2530 N N . TYR B 1 74 ? 27.792 -4.552 96.072 1.00 60.86 389 TYR B N 1
ATOM 2531 C CA . TYR B 1 74 ? 28.375 -4.440 94.725 1.00 61.65 389 TYR B CA 1
ATOM 2532 C C . TYR B 1 74 ? 27.482 -5.177 93.745 1.00 63.93 389 TYR B C 1
ATOM 2533 O O . TYR B 1 74 ? 27.714 -6.353 93.451 1.00 63.91 389 TYR B O 1
ATOM 2542 N N . PRO B 1 75 ? 26.442 -4.487 93.241 1.00 66.80 390 PRO B N 1
ATOM 2543 C CA . PRO B 1 75 ? 25.471 -5.134 92.358 1.00 68.72 390 PRO B CA 1
ATOM 2544 C C . PRO B 1 75 ? 25.988 -5.363 90.922 1.00 69.31 390 PRO B C 1
ATOM 2545 O O . PRO B 1 75 ? 25.310 -6.027 90.134 1.00 71.17 390 PRO B O 1
ATOM 2549 N N . ASP B 1 76 ? 27.161 -4.824 90.583 1.00 67.93 391 ASP B N 1
ATOM 2550 C CA . ASP B 1 76 ? 27.692 -4.975 89.214 1.00 68.79 391 ASP B CA 1
ATOM 2551 C C . ASP B 1 76 ? 28.819 -5.988 89.125 1.00 66.75 391 ASP B C 1
ATOM 2552 O O . ASP B 1 76 ? 29.261 -6.333 88.028 1.00 67.00 391 ASP B O 1
ATOM 2557 N N . ALA B 1 77 ? 29.259 -6.464 90.289 1.00 64.43 392 ALA B N 1
ATOM 2558 C CA . ALA B 1 77 ? 30.433 -7.316 90.386 1.00 62.55 392 ALA B CA 1
ATOM 2559 C C . ALA B 1 77 ? 30.255 -8.706 89.769 1.00 62.89 392 ALA B C 1
ATOM 2560 O O . ALA B 1 77 ? 31.184 -9.228 89.157 1.00 62.69 392 ALA B O 1
ATOM 2562 N N . VAL B 1 78 ? 29.079 -9.308 89.932 1.00 63.25 393 VAL B N 1
ATOM 2563 C CA . VAL B 1 78 ? 28.899 -10.713 89.542 1.00 63.57 393 VAL B CA 1
ATOM 2564 C C . VAL B 1 78 ? 27.752 -10.944 88.572 1.00 65.79 393 VAL B C 1
ATOM 2565 O O . VAL B 1 78 ? 26.616 -10.548 88.824 1.00 66.80 393 VAL B O 1
ATOM 2569 N N . LEU B 1 79 ? 28.072 -11.602 87.462 1.00 66.81 394 LEU B N 1
ATOM 2570 C CA . LEU B 1 79 ? 27.057 -12.055 86.525 1.00 69.17 394 LEU B CA 1
ATOM 2571 C C . LEU B 1 79 ? 26.132 -13.076 87.220 1.00 69.64 394 LEU B C 1
ATOM 2572 O O . LEU B 1 79 ? 26.603 -13.955 87.956 1.00 68.33 394 LEU B O 1
ATOM 2577 N N . PRO B 1 80 ? 24.811 -12.946 86.996 1.00 71.62 395 PRO B N 1
ATOM 2578 C CA . PRO B 1 80 ? 23.810 -13.859 87.534 1.00 72.50 395 PRO B CA 1
ATOM 2579 C C . PRO B 1 80 ? 24.132 -15.324 87.222 1.00 72.67 395 PRO B C 1
ATOM 2580 O O . PRO B 1 80 ? 23.859 -16.194 88.041 1.00 72.86 395 PRO B O 1
ATOM 2584 N N . GLU B 1 81 ? 24.714 -15.587 86.054 1.00 72.86 396 GLU B N 1
ATOM 2585 C CA . GLU B 1 81 ? 25.125 -16.942 85.668 1.00 73.02 396 GLU B CA 1
ATOM 2586 C C . GLU B 1 81 ? 26.183 -17.527 86.617 1.00 70.66 396 GLU B C 1
ATOM 2587 O O . GLU B 1 81 ? 26.217 -18.738 86.853 1.00 70.95 396 GLU B O 1
ATOM 2589 N N . VAL B 1 82 ? 27.044 -16.660 87.147 1.00 78.79 397 VAL B N 1
ATOM 2590 C CA . VAL B 1 82 ? 28.091 -17.074 88.075 1.00 77.46 397 VAL B CA 1
ATOM 2591 C C . VAL B 1 82 ? 27.516 -17.172 89.484 1.00 79.60 397 VAL B C 1
ATOM 2592 O O . VAL B 1 82 ? 27.917 -18.040 90.259 1.00 79.15 397 VAL B O 1
ATOM 2604 N N . ASP B 1 84 ? 24.385 -18.036 90.019 1.00 85.87 399 ASP B N 1
ATOM 2605 C CA . ASP B 1 84 ? 23.535 -19.226 89.971 1.00 87.58 399 ASP B CA 1
ATOM 2606 C C . ASP B 1 84 ? 24.356 -20.510 90.066 1.00 85.41 399 ASP B C 1
ATOM 2607 O O . ASP B 1 84 ? 23.905 -21.506 90.627 1.00 86.97 399 ASP B O 1
ATOM 2612 N N . GLY B 1 85 ? 25.569 -20.474 89.523 1.00 81.89 400 GLY B N 1
ATOM 2613 C CA . GLY B 1 85 ? 26.454 -21.633 89.544 1.00 79.88 400 GLY B CA 1
ATOM 2614 C C . GLY B 1 85 ? 26.170 -22.563 88.385 1.00 79.87 400 GLY B C 1
ATOM 2615 O O . GLY B 1 85 ? 26.687 -23.680 88.336 1.00 79.29 400 GLY B O 1
ATOM 2616 N N . SER B 1 86 ? 25.329 -22.100 87.463 1.00 80.82 401 SER B N 1
ATOM 2617 C CA . SER B 1 86 ? 25.134 -22.761 86.179 1.00 80.91 401 SER B CA 1
ATOM 2618 C C . SER B 1 86 ? 26.262 -22.411 85.193 1.00 78.09 401 SER B C 1
ATOM 2619 O O . SER B 1 86 ? 26.439 -23.093 84.183 1.00 77.85 401 SER B O 1
ATOM 2622 N N . TRP B 1 87 ? 27.023 -21.358 85.495 1.00 76.52 402 TRP B N 1
ATOM 2623 C CA . TRP B 1 87 ? 28.077 -20.871 84.600 1.00 74.51 402 TRP B CA 1
ATOM 2624 C C . TRP B 1 87 ? 29.220 -21.866 84.415 1.00 73.35 402 TRP B C 1
ATOM 2625 O O . TRP B 1 87 ? 29.695 -22.488 85.373 1.00 73.13 402 TRP B O 1
ATOM 2627 N N . ARG B 1 88 ? 29.645 -21.995 83.162 1.00 72.75 403 ARG B N 1
ATOM 2628 C CA . ARG B 1 88 ? 30.732 -22.868 82.762 1.00 71.72 403 ARG B CA 1
ATOM 2629 C C . ARG B 1 88 ? 31.399 -22.184 81.586 1.00 71.28 403 ARG B C 1
ATOM 2630 O O . ARG B 1 88 ? 30.722 -21.582 80.744 1.00 72.13 403 ARG B O 1
ATOM 2632 N N . ILE B 1 89 ? 32.721 -22.255 81.517 1.00 70.03 404 ILE B N 1
ATOM 2633 C CA . ILE B 1 89 ? 33.430 -21.611 80.421 1.00 70.04 404 ILE B CA 1
ATOM 2634 C C . ILE B 1 89 ? 32.786 -22.067 79.097 1.00 71.42 404 ILE B C 1
ATOM 2635 O O . ILE B 1 89 ? 32.336 -23.219 78.986 1.00 72.03 404 ILE B O 1
ATOM 2640 N N . SER B 1 90 ? 32.694 -21.155 78.127 1.00 71.73 405 SER B N 1
ATOM 2641 C CA . SER B 1 90 ? 32.019 -21.465 76.856 1.00 73.30 405 SER B CA 1
ATOM 2642 C C . SER B 1 90 ? 32.824 -22.450 76.005 1.00 73.94 405 SER B C 1
ATOM 2643 O O . SER B 1 90 ? 34.054 -22.499 76.080 1.00 73.29 405 SER B O 1
ATOM 2646 N N . LYS B 1 91 ? 32.106 -23.247 75.223 1.00 75.44 406 LYS B N 1
ATOM 2647 C CA . LYS B 1 91 ? 32.712 -24.259 74.372 1.00 77.05 406 LYS B CA 1
ATOM 2648 C C . LYS B 1 91 ? 31.979 -24.286 73.034 1.00 79.25 406 LYS B C 1
ATOM 2649 O O . LYS B 1 91 ? 31.382 -23.283 72.627 1.00 78.83 406 LYS B O 1
ATOM 2651 N N . ASP B 1 98 ? 30.887 -21.544 67.228 1.00 92.56 413 ASP B N 1
ATOM 2652 C CA . ASP B 1 98 ? 31.712 -20.812 66.263 1.00 93.96 413 ASP B CA 1
ATOM 2653 C C . ASP B 1 98 ? 31.034 -19.502 65.854 1.00 93.57 413 ASP B C 1
ATOM 2654 O O . ASP B 1 98 ? 31.294 -18.451 66.457 1.00 91.73 413 ASP B O 1
ATOM 2659 N N . ARG B 1 99 ? 30.169 -19.575 64.839 1.00 95.57 414 ARG B N 1
ATOM 2660 C CA . ARG B 1 99 ? 29.339 -18.446 64.427 1.00 95.45 414 ARG B CA 1
ATOM 2661 C C . ARG B 1 99 ? 28.351 -18.117 65.542 1.00 93.28 414 ARG B C 1
ATOM 2662 O O . ARG B 1 99 ? 27.908 -16.974 65.678 1.00 92.34 414 ARG B O 1
ATOM 2664 N N . LEU B 1 100 ? 28.020 -19.135 66.338 1.00 93.01 415 LEU B N 1
ATOM 2665 C CA . LEU B 1 100 ? 27.278 -18.955 67.579 1.00 91.22 415 LEU B CA 1
ATOM 2666 C C . LEU B 1 100 ? 28.053 -18.023 68.511 1.00 88.66 415 LEU B C 1
ATOM 2667 O O . LEU B 1 100 ? 27.569 -16.939 68.856 1.00 87.82 415 LEU B O 1
ATOM 2669 N N . ASN B 1 101 ? 29.264 -18.445 68.891 1.00 72.72 416 ASN B N 1
ATOM 2670 C CA . ASN B 1 101 ? 30.156 -17.666 69.762 1.00 68.54 416 ASN B CA 1
ATOM 2671 C C . ASN B 1 101 ? 30.444 -16.250 69.262 1.00 64.58 416 ASN B C 1
ATOM 2672 O O . ASN B 1 101 ? 30.456 -15.295 70.045 1.00 61.60 416 ASN B O 1
ATOM 2677 N N . ALA B 1 102 ? 30.671 -16.124 67.954 1.00 64.79 417 ALA B N 1
ATOM 2678 C CA . ALA B 1 102 ? 31.017 -14.846 67.356 1.00 62.10 417 ALA B CA 1
ATOM 2679 C C . ALA B 1 102 ? 29.877 -13.840 67.498 1.00 60.99 417 ALA B C 1
ATOM 2680 O O . ALA B 1 102 ? 30.115 -12.649 67.696 1.00 58.42 417 ALA B O 1
ATOM 2682 N N . GLN B 1 103 ? 28.643 -14.324 67.403 1.00 63.29 418 GLN B N 1
ATOM 2683 C CA . GLN B 1 103 ? 27.471 -13.487 67.670 1.00 63.71 418 GLN B CA 1
ATOM 2684 C C . GLN B 1 103 ? 27.520 -12.962 69.113 1.00 61.29 418 GLN B C 1
ATOM 2685 O O . GLN B 1 103 ? 27.434 -11.749 69.350 1.00 59.51 418 GLN B O 1
ATOM 2691 N N . LYS B 1 104 ? 27.681 -13.887 70.061 1.00 61.69 419 LYS B N 1
ATOM 2692 C CA . LYS B 1 104 ? 27.816 -13.550 71.478 1.00 60.46 419 LYS B CA 1
ATOM 2693 C C . LYS B 1 104 ? 28.853 -12.453 71.671 1.00 56.84 419 LYS B C 1
ATOM 2694 O O . LYS B 1 104 ? 28.578 -11.422 72.311 1.00 56.33 419 LYS B O 1
ATOM 2700 N N . ALA B 1 105 ? 30.033 -12.660 71.086 1.00 54.70 420 ALA B N 1
ATOM 2701 C CA . ALA B 1 105 ? 31.091 -11.670 71.162 1.00 51.21 420 ALA B CA 1
ATOM 2702 C C . ALA B 1 105 ? 30.647 -10.336 70.555 1.00 50.94 420 ALA B C 1
ATOM 2703 O O . ALA B 1 105 ? 30.803 -9.281 71.173 1.00 49.88 420 ALA B O 1
ATOM 2705 N N . TRP B 1 106 ? 30.067 -10.392 69.361 1.00 52.65 421 TRP B N 1
ATOM 2706 C CA . TRP B 1 106 ? 29.626 -9.190 68.658 1.00 53.78 421 TRP B CA 1
ATOM 2707 C C . TRP B 1 106 ? 28.602 -8.367 69.461 1.00 54.68 421 TRP B C 1
ATOM 2708 O O . TRP B 1 106 ? 28.697 -7.143 69.509 1.00 54.60 421 TRP B O 1
ATOM 2719 N N . LYS B 1 107 ? 27.650 -9.044 70.099 1.00 56.40 422 LYS B N 1
ATOM 2720 C CA . LYS B 1 107 ? 26.677 -8.381 70.980 1.00 58.82 422 LYS B CA 1
ATOM 2721 C C . LYS B 1 107 ? 27.336 -7.513 72.070 1.00 57.19 422 LYS B C 1
ATOM 2722 O O . LYS B 1 107 ? 26.932 -6.365 72.292 1.00 58.39 422 LYS B O 1
ATOM 2724 N N . LEU B 1 108 ? 28.362 -8.065 72.714 1.00 54.65 423 LEU B N 1
ATOM 2725 C CA . LEU B 1 108 ? 29.046 -7.410 73.824 1.00 53.77 423 LEU B CA 1
ATOM 2726 C C . LEU B 1 108 ? 29.864 -6.202 73.366 1.00 52.78 423 LEU B C 1
ATOM 2727 O O . LEU B 1 108 ? 29.748 -5.100 73.929 1.00 53.91 423 LEU B O 1
ATOM 2732 N N . LEU B 1 109 ? 30.680 -6.421 72.337 1.00 51.39 424 LEU B N 1
ATOM 2733 C CA . LEU B 1 109 ? 31.498 -5.375 71.742 1.00 50.88 424 LEU B CA 1
ATOM 2734 C C . LEU B 1 109 ? 30.604 -4.298 71.166 1.00 53.81 424 LEU B C 1
ATOM 2735 O O . LEU B 1 109 ? 30.950 -3.121 71.173 1.00 55.17 424 LEU B O 1
ATOM 2740 N N . GLN B 1 110 ? 29.446 -4.704 70.672 1.00 56.11 425 GLN B N 1
ATOM 2741 C CA . GLN B 1 110 ? 28.483 -3.745 70.154 1.00 60.15 425 GLN B CA 1
ATOM 2742 C C . GLN B 1 110 ? 28.013 -2.823 71.272 1.00 61.49 425 GLN B C 1
ATOM 2743 O O . GLN B 1 110 ? 28.015 -1.602 71.114 1.00 63.67 425 GLN B O 1
ATOM 2749 N N . GLU B 1 111 ? 27.641 -3.422 72.404 1.00 60.71 426 GLU B N 1
ATOM 2750 C CA . GLU B 1 111 ? 27.152 -2.680 73.559 1.00 62.89 426 GLU B CA 1
ATOM 2751 C C . GLU B 1 111 ? 28.233 -1.811 74.206 1.00 61.46 426 GLU B C 1
ATOM 2752 O O . GLU B 1 111 ? 27.915 -0.785 74.826 1.00 64.59 426 GLU B O 1
ATOM 2754 N N . ALA B 1 112 ? 29.500 -2.205 74.051 1.00 57.08 427 ALA B N 1
ATOM 2755 C CA . ALA B 1 112 ? 30.622 -1.459 74.655 1.00 55.47 427 ALA B CA 1
ATOM 2756 C C . ALA B 1 112 ? 31.063 -0.245 73.829 1.00 57.04 427 ALA B C 1
ATOM 2757 O O . ALA B 1 112 ? 31.986 0.487 74.219 1.00 56.27 427 ALA B O 1
ATOM 2759 N N . GLY B 1 113 ? 30.395 -0.038 72.695 1.00 59.84 428 GLY B N 1
ATOM 2760 C CA . GLY B 1 113 ? 30.614 1.147 71.854 1.00 63.29 428 GLY B CA 1
ATOM 2761 C C . GLY B 1 113 ? 31.426 0.903 70.592 1.00 62.24 428 GLY B C 1
ATOM 2762 O O . GLY B 1 113 ? 31.904 1.854 69.963 1.00 64.39 428 GLY B O 1
ATOM 2763 N N . PHE B 1 114 ? 31.567 -0.372 70.223 1.00 59.33 429 PHE B N 1
ATOM 2764 C CA . PHE B 1 114 ? 32.399 -0.778 69.087 1.00 58.80 429 PHE B CA 1
ATOM 2765 C C . PHE B 1 114 ? 31.603 -0.945 67.803 1.00 61.97 429 PHE B C 1
ATOM 2766 O O . PHE B 1 114 ? 30.403 -1.182 67.847 1.00 63.78 429 PHE B O 1
ATOM 2774 N N . THR B 1 115 ? 32.288 -0.818 66.668 1.00 49.81 430 THR B N 1
ATOM 2775 C CA . THR B 1 115 ? 31.668 -0.906 65.341 1.00 49.37 430 THR B CA 1
ATOM 2776 C C . THR B 1 115 ? 32.609 -1.567 64.322 1.00 47.84 430 THR B C 1
ATOM 2777 O O . THR B 1 115 ? 33.782 -1.760 64.601 1.00 47.00 430 THR B O 1
ATOM 2781 N N . LYS B 1 116 ? 32.084 -1.909 63.146 1.00 47.72 431 LYS B N 1
ATOM 2782 C CA . LYS B 1 116 ? 32.866 -2.563 62.090 1.00 46.58 431 LYS B CA 1
ATOM 2783 C C . LYS B 1 116 ? 32.939 -1.693 60.834 1.00 47.05 431 LYS B C 1
ATOM 2784 O O . LYS B 1 116 ? 31.914 -1.241 60.330 1.00 47.85 431 LYS B O 1
ATOM 2790 N N . LYS B 1 117 ? 34.160 -1.460 60.349 1.00 46.52 432 LYS B N 1
ATOM 2791 C CA . LYS B 1 117 ? 34.410 -0.674 59.143 1.00 46.92 432 LYS B CA 1
ATOM 2792 C C . LYS B 1 117 ? 35.333 -1.445 58.221 1.00 46.07 432 LYS B C 1
ATOM 2793 O O . LYS B 1 117 ? 36.460 -1.767 58.594 1.00 45.15 432 LYS B O 1
ATOM 2799 N N . ASN B 1 118 ? 34.854 -1.709 57.009 1.00 46.38 433 ASN B N 1
ATOM 2800 C CA . ASN B 1 118 ? 35.541 -2.571 56.050 1.00 46.01 433 ASN B CA 1
ATOM 2801 C C . ASN B 1 118 ? 36.171 -3.804 56.719 1.00 45.24 433 ASN B C 1
ATOM 2802 O O . ASN B 1 118 ? 37.371 -4.067 56.599 1.00 45.16 433 ASN B O 1
ATOM 2807 N N . ASN B 1 119 ? 35.330 -4.554 57.414 1.00 45.43 434 ASN B N 1
ATOM 2808 C CA . ASN B 1 119 ? 35.712 -5.821 58.063 1.00 45.52 434 ASN B CA 1
ATOM 2809 C C . ASN B 1 119 ? 36.697 -5.677 59.243 1.00 44.15 434 ASN B C 1
ATOM 2810 O O . ASN B 1 119 ? 37.355 -6.642 59.637 1.00 43.70 434 ASN B O 1
ATOM 2815 N N . ARG B 1 120 ? 36.794 -4.473 59.798 1.00 43.57 435 ARG B N 1
ATOM 2816 C CA . ARG B 1 120 ? 37.696 -4.224 60.900 1.00 42.59 435 ARG B CA 1
ATOM 2817 C C . ARG B 1 120 ? 36.904 -3.657 62.049 1.00 43.41 435 ARG B C 1
ATOM 2818 O O . ARG B 1 120 ? 36.049 -2.788 61.848 1.00 44.43 435 ARG B O 1
ATOM 2820 N N . LEU B 1 121 ? 37.196 -4.145 63.254 1.00 42.55 436 LEU B N 1
ATOM 2821 C CA . LEU B 1 121 ? 36.535 -3.671 64.430 1.00 42.59 436 LEU B CA 1
ATOM 2822 C C . LEU B 1 121 ? 37.153 -2.359 64.823 1.00 43.00 436 LEU B C 1
ATOM 2823 O O . LEU B 1 121 ? 38.371 -2.209 64.817 1.00 41.82 436 LEU B O 1
ATOM 2828 N N . ILE B 1 122 ? 36.289 -1.417 65.180 1.00 44.53 437 ILE B N 1
ATOM 2829 C CA . ILE B 1 122 ? 36.657 -0.040 65.465 1.00 46.06 437 ILE B CA 1
ATOM 2830 C C . ILE B 1 122 ? 36.219 0.373 66.882 1.00 47.95 437 ILE B C 1
ATOM 2831 O O . ILE B 1 122 ? 35.147 -0.024 67.344 1.00 48.55 437 ILE B O 1
ATOM 2836 N N . ALA B 1 123 ? 37.035 1.188 67.550 1.00 48.92 438 ALA B N 1
ATOM 2837 C CA . ALA B 1 123 ? 36.648 1.779 68.834 1.00 51.41 438 ALA B CA 1
ATOM 2838 C C . ALA B 1 123 ? 35.701 2.953 68.596 1.00 53.68 438 ALA B C 1
ATOM 2839 O O . ALA B 1 123 ? 35.602 3.431 67.471 1.00 53.12 438 ALA B O 1
ATOM 2841 N N . PRO B 1 124 ? 34.995 3.410 69.657 1.00 56.52 439 PRO B N 1
ATOM 2842 C CA . PRO B 1 124 ? 34.062 4.523 69.590 1.00 59.27 439 PRO B CA 1
ATOM 2843 C C . PRO B 1 124 ? 34.662 5.798 69.007 1.00 60.81 439 PRO B C 1
ATOM 2844 O O . PRO B 1 124 ? 33.931 6.576 68.390 1.00 61.99 439 PRO B O 1
ATOM 2848 N N . ASN B 1 125 ? 35.965 6.022 69.205 1.00 60.93 440 ASN B N 1
ATOM 2849 C CA . ASN B 1 125 ? 36.587 7.243 68.685 1.00 62.67 440 ASN B CA 1
ATOM 2850 C C . ASN B 1 125 ? 37.234 7.039 67.314 1.00 60.89 440 ASN B C 1
ATOM 2851 O O . ASN B 1 125 ? 37.805 7.972 66.741 1.00 62.80 440 ASN B O 1
ATOM 2856 N N . GLY B 1 126 ? 37.123 5.820 66.790 1.00 57.95 441 GLY B N 1
ATOM 2857 C CA . GLY B 1 126 ? 37.603 5.505 65.444 1.00 55.64 441 GLY B CA 1
ATOM 2858 C C . GLY B 1 126 ? 38.843 4.625 65.340 1.00 53.10 441 GLY B C 1
ATOM 2859 O O . GLY B 1 126 ? 39.091 4.046 64.292 1.00 51.38 441 GLY B O 1
ATOM 2860 N N . LEU B 1 127 ? 39.632 4.545 66.408 1.00 53.26 442 LEU B N 1
ATOM 2861 C CA . LEU B 1 127 ? 40.892 3.793 66.402 1.00 51.66 442 LEU B CA 1
ATOM 2862 C C . LEU B 1 127 ? 40.610 2.287 66.252 1.00 48.73 442 LEU B C 1
ATOM 2863 O O . LEU B 1 127 ? 39.815 1.737 67.020 1.00 49.35 442 LEU B O 1
ATOM 2868 N N . PRO B 1 128 ? 41.218 1.634 65.235 1.00 46.33 443 PRO B N 1
ATOM 2869 C CA . PRO B 1 128 ? 41.074 0.184 64.973 1.00 43.76 443 PRO B CA 1
ATOM 2870 C C . PRO B 1 128 ? 41.535 -0.703 66.125 1.00 42.74 443 PRO B C 1
ATOM 2871 O O . PRO B 1 128 ? 42.509 -0.376 66.803 1.00 42.34 443 PRO B O 1
ATOM 2875 N N . PHE B 1 129 ? 40.856 -1.834 66.301 1.00 42.34 444 PHE B N 1
ATOM 2876 C CA . PHE B 1 129 ? 41.128 -2.777 67.407 1.00 43.01 444 PHE B CA 1
ATOM 2877 C C . PHE B 1 129 ? 42.373 -3.646 67.162 1.00 41.97 444 PHE B C 1
ATOM 2878 O O . PHE B 1 129 ? 42.305 -4.685 66.485 1.00 40.84 444 PHE B O 1
ATOM 2886 N N . GLN B 1 130 ? 43.495 -3.228 67.755 1.00 42.13 445 GLN B N 1
ATOM 2887 C CA . GLN B 1 130 ? 44.795 -3.834 67.494 1.00 40.85 445 GLN B CA 1
ATOM 2888 C C . GLN B 1 130 ? 45.621 -3.891 68.770 1.00 41.28 445 GLN B C 1
ATOM 2889 O O . GLN B 1 130 ? 45.677 -2.917 69.512 1.00 41.98 445 GLN B O 1
ATOM 2895 N N . PHE B 1 131 ? 46.311 -5.010 68.991 1.00 33.95 446 PHE B N 1
ATOM 2896 C CA . PHE B 1 131 ? 47.149 -5.150 70.177 1.00 33.91 446 PHE B CA 1
ATOM 2897 C C . PHE B 1 131 ? 48.168 -6.297 70.068 1.00 33.89 446 PHE B C 1
ATOM 2898 O O . PHE B 1 131 ? 48.131 -7.121 69.151 1.00 33.47 446 PHE B O 1
ATOM 2906 N N . GLU B 1 132 ? 49.060 -6.356 71.044 1.00 33.98 447 GLU B N 1
ATOM 2907 C CA . GLU B 1 132 ? 50.204 -7.214 70.941 1.00 34.80 447 GLU B CA 1
ATOM 2908 C C . GLU B 1 132 ? 50.028 -8.269 72.010 1.00 33.48 447 GLU B C 1
ATOM 2909 O O . GLU B 1 132 ? 49.677 -7.957 73.141 1.00 33.93 447 GLU B O 1
ATOM 2915 N N . ILE B 1 133 ? 50.208 -9.525 71.632 1.00 32.80 448 ILE B N 1
ATOM 2916 C CA . ILE B 1 133 ? 50.329 -10.573 72.628 1.00 32.72 448 ILE B CA 1
ATOM 2917 C C . ILE B 1 133 ? 51.797 -10.880 72.765 1.00 33.33 448 ILE B C 1
ATOM 2918 O O . ILE B 1 133 ? 52.469 -11.184 71.786 1.00 33.89 448 ILE B O 1
ATOM 2931 N N . THR B 1 135 ? 54.971 -12.927 74.241 1.00 35.84 450 THR B N 1
ATOM 2932 C CA . THR B 1 135 ? 55.196 -14.337 74.415 1.00 36.39 450 THR B CA 1
ATOM 2933 C C . THR B 1 135 ? 56.672 -14.553 74.718 1.00 38.29 450 THR B C 1
ATOM 2934 O O . THR B 1 135 ? 57.547 -13.843 74.202 1.00 39.21 450 THR B O 1
ATOM 2938 N N . GLN B 1 136 ? 56.941 -15.536 75.572 1.00 39.50 451 GLN B N 1
ATOM 2939 C CA . GLN B 1 136 ? 58.296 -15.812 76.042 1.00 41.44 451 GLN B CA 1
ATOM 2940 C C . GLN B 1 136 ? 58.806 -17.159 75.555 1.00 42.06 451 GLN B C 1
ATOM 2941 O O . GLN B 1 136 ? 60.010 -17.387 75.550 1.00 43.77 451 GLN B O 1
ATOM 2947 N N . SER B 1 137 ? 57.887 -18.043 75.160 1.00 41.24 452 SER B N 1
ATOM 2948 C CA . SER B 1 137 ? 58.252 -19.352 74.620 1.00 42.41 452 SER B CA 1
ATOM 2949 C C . SER B 1 137 ? 57.588 -19.652 73.266 1.00 41.97 452 SER B C 1
ATOM 2950 O O . SER B 1 137 ? 56.543 -19.094 72.928 1.00 40.76 452 SER B O 1
ATOM 2953 N N . LEU B 1 138 ? 58.212 -20.534 72.493 1.00 43.76 453 LEU B N 1
ATOM 2954 C CA . LEU B 1 138 ? 57.681 -20.922 71.187 1.00 44.72 453 LEU B CA 1
ATOM 2955 C C . LEU B 1 138 ? 56.354 -21.668 71.299 1.00 45.63 453 LEU B C 1
ATOM 2956 O O . LEU B 1 138 ? 55.573 -21.685 70.342 1.00 46.56 453 LEU B O 1
ATOM 2961 N N . GLU B 1 139 ? 56.092 -22.282 72.454 1.00 45.81 454 GLU B N 1
ATOM 2962 C CA . GLU B 1 139 ? 54.863 -23.048 72.611 1.00 48.02 454 GLU B CA 1
ATOM 2963 C C . GLU B 1 139 ? 53.713 -22.101 72.893 1.00 46.20 454 GLU B C 1
ATOM 2964 O O . GLU B 1 139 ? 52.624 -22.265 72.333 1.00 47.83 454 GLU B O 1
ATOM 2970 N N . GLU B 1 140 ? 53.966 -21.119 73.760 1.00 50.19 455 GLU B N 1
ATOM 2971 C CA . GLU B 1 140 ? 53.040 -20.024 74.005 1.00 47.15 455 GLU B CA 1
ATOM 2972 C C . GLU B 1 140 ? 52.711 -19.333 72.688 1.00 43.86 455 GLU B C 1
ATOM 2973 O O . GLU B 1 140 ? 51.549 -19.075 72.388 1.00 41.33 455 GLU B O 1
ATOM 2979 N N . GLU B 1 141 ? 53.754 -19.037 71.918 1.00 44.36 456 GLU B N 1
ATOM 2980 C CA . GLU B 1 141 ? 53.610 -18.460 70.572 1.00 42.49 456 GLU B CA 1
ATOM 2981 C C . GLU B 1 141 ? 52.557 -19.217 69.764 1.00 40.45 456 GLU B C 1
ATOM 2982 O O . GLU B 1 141 ? 51.697 -18.621 69.125 1.00 38.00 456 GLU B O 1
ATOM 2988 N N . LYS B 1 142 ? 52.596 -20.538 69.826 1.00 42.20 457 LYS B N 1
ATOM 2989 C CA . LYS B 1 142 ? 51.660 -21.328 69.032 1.00 41.93 457 LYS B CA 1
ATOM 2990 C C . LYS B 1 142 ? 50.216 -21.129 69.499 1.00 40.30 457 LYS B C 1
ATOM 2991 O O . LYS B 1 142 ? 49.309 -20.993 68.678 1.00 39.50 457 LYS B O 1
ATOM 2993 N N . VAL B 1 143 ? 50.016 -21.097 70.810 1.00 40.53 458 VAL B N 1
ATOM 2994 C CA . VAL B 1 143 ? 48.687 -20.897 71.399 1.00 39.24 458 VAL B CA 1
ATOM 2995 C C . VAL B 1 143 ? 48.119 -19.550 70.990 1.00 36.91 458 VAL B C 1
ATOM 2996 O O . VAL B 1 143 ? 46.942 -19.462 70.631 1.00 36.38 458 VAL B O 1
ATOM 3000 N N . ALA B 1 144 ? 48.954 -18.512 71.087 1.00 36.44 459 ALA B N 1
ATOM 3001 C CA . ALA B 1 144 ? 48.628 -17.166 70.607 1.00 35.73 459 ALA B CA 1
ATOM 3002 C C . ALA B 1 144 ? 48.356 -17.101 69.086 1.00 35.54 459 ALA B C 1
ATOM 3003 O O . ALA B 1 144 ? 47.495 -16.350 68.634 1.00 36.45 459 ALA B O 1
ATOM 3005 N N . LEU B 1 145 ? 49.066 -17.868 68.285 1.00 35.82 460 LEU B N 1
ATOM 3006 C CA . LEU B 1 145 ? 48.797 -17.832 66.846 1.00 36.31 460 LEU B CA 1
ATOM 3007 C C . LEU B 1 145 ? 47.406 -18.345 66.510 1.00 36.90 460 LEU B C 1
ATOM 3008 O O . LEU B 1 145 ? 46.726 -17.784 65.625 1.00 36.93 460 LEU B O 1
ATOM 3013 N N . ALA B 1 146 ? 46.997 -19.401 67.229 1.00 37.29 461 ALA B N 1
ATOM 3014 C CA . ALA B 1 146 ? 45.637 -19.947 67.149 1.00 37.86 461 ALA B CA 1
ATOM 3015 C C . ALA B 1 146 ? 44.591 -18.915 67.582 1.00 36.79 461 ALA B C 1
ATOM 3016 O O . ALA B 1 146 ? 43.630 -18.675 66.867 1.00 37.87 461 ALA B O 1
ATOM 3018 N N . PHE B 1 147 ? 44.808 -18.283 68.737 1.00 35.99 462 PHE B N 1
ATOM 3019 C CA . PHE B 1 147 ? 43.952 -17.190 69.187 1.00 35.39 462 PHE B CA 1
ATOM 3020 C C . PHE B 1 147 ? 43.862 -16.065 68.133 1.00 35.40 462 PHE B C 1
ATOM 3021 O O . PHE B 1 147 ? 42.766 -15.534 67.859 1.00 36.27 462 PHE B O 1
ATOM 3029 N N . GLN B 1 148 ? 45.008 -15.716 67.537 1.00 35.00 463 GLN B N 1
ATOM 3030 C CA . GLN B 1 148 ? 45.051 -14.742 66.441 1.00 35.22 463 GLN B CA 1
ATOM 3031 C C . GLN B 1 148 ? 44.104 -15.074 65.281 1.00 36.51 463 GLN B C 1
ATOM 3032 O O . GLN B 1 148 ? 43.465 -14.181 64.750 1.00 37.04 463 GLN B O 1
ATOM 3038 N N . SER B 1 149 ? 43.999 -16.342 64.890 1.00 38.09 464 SER B N 1
ATOM 3039 C CA . SER B 1 149 ? 43.036 -16.701 63.832 1.00 41.24 464 SER B CA 1
ATOM 3040 C C . SER B 1 149 ? 41.597 -16.431 64.285 1.00 42.90 464 SER B C 1
ATOM 3041 O O . SER B 1 149 ? 40.791 -15.961 63.480 1.00 45.01 464 SER B O 1
ATOM 3044 N N . ASN B 1 150 ? 41.279 -16.738 65.554 1.00 43.19 465 ASN B N 1
ATOM 3045 C CA . ASN B 1 150 ? 39.916 -16.524 66.062 1.00 45.11 465 ASN B CA 1
ATOM 3046 C C . ASN B 1 150 ? 39.568 -15.046 66.084 1.00 44.69 465 ASN B C 1
ATOM 3047 O O . ASN B 1 150 ? 38.450 -14.652 65.726 1.00 46.46 465 ASN B O 1
ATOM 3052 N N . LEU B 1 151 ? 40.524 -14.218 66.493 1.00 42.91 466 LEU B N 1
ATOM 3053 C CA . LEU B 1 151 ? 40.262 -12.780 66.583 1.00 42.34 466 LEU B CA 1
ATOM 3054 C C . LEU B 1 151 ? 40.124 -12.109 65.198 1.00 42.46 466 LEU B C 1
ATOM 3055 O O . LEU B 1 151 ? 39.381 -11.120 65.056 1.00 42.78 466 LEU B O 1
ATOM 3060 N N . SER B 1 152 ? 40.813 -12.654 64.193 1.00 41.83 467 SER B N 1
ATOM 3061 C CA . SER B 1 152 ? 40.649 -12.210 62.785 1.00 42.41 467 SER B CA 1
ATOM 3062 C C . SER B 1 152 ? 39.226 -12.325 62.288 1.00 43.58 467 SER B C 1
ATOM 3063 O O . SER B 1 152 ? 38.764 -11.448 61.561 1.00 43.45 467 SER B O 1
ATOM 3066 N N . ARG B 1 153 ? 38.555 -13.416 62.657 1.00 44.95 468 ARG B N 1
ATOM 3067 C CA . ARG B 1 153 ? 37.195 -13.699 62.185 1.00 47.44 468 ARG B CA 1
ATOM 3068 C C . ARG B 1 153 ? 36.193 -12.621 62.625 1.00 47.16 468 ARG B C 1
ATOM 3069 O O . ARG B 1 153 ? 35.087 -12.537 62.096 1.00 48.90 468 ARG B O 1
ATOM 3071 N N . LEU B 1 154 ? 36.602 -11.805 63.593 1.00 45.48 469 LEU B N 1
ATOM 3072 C CA . LEU B 1 154 ? 35.835 -10.645 64.016 1.00 45.63 469 LEU B CA 1
ATOM 3073 C C . LEU B 1 154 ? 36.506 -9.295 63.748 1.00 43.85 469 LEU B C 1
ATOM 3074 O O . LEU B 1 154 ? 36.112 -8.283 64.328 1.00 44.53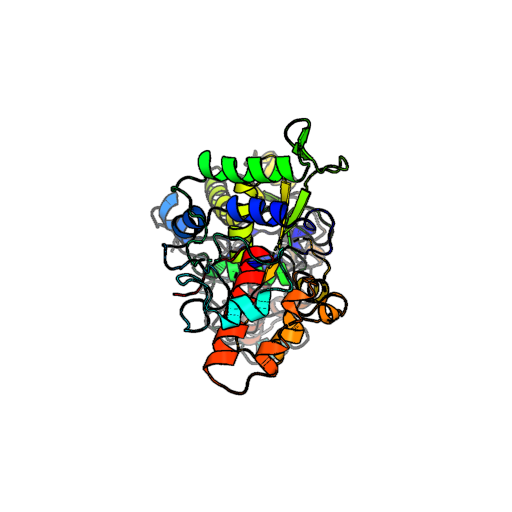 469 LEU B O 1
ATOM 3079 N N . GLY B 1 155 ? 37.499 -9.271 62.863 1.00 42.44 470 GLY B N 1
ATOM 3080 C CA . GLY B 1 155 ? 38.167 -8.025 62.517 1.00 40.66 470 GLY B CA 1
ATOM 3081 C C . GLY B 1 155 ? 39.053 -7.424 63.590 1.00 39.58 470 GLY B C 1
ATOM 3082 O O . GLY B 1 155 ? 39.410 -6.233 63.532 1.00 38.76 470 GLY B O 1
ATOM 3083 N N . ILE B 1 156 ? 39.429 -8.243 64.563 1.00 39.46 471 ILE B N 1
ATOM 3084 C CA . ILE B 1 156 ? 40.393 -7.820 65.569 1.00 39.13 471 ILE B CA 1
ATOM 3085 C C . ILE B 1 156 ? 41.730 -8.401 65.161 1.00 38.68 471 ILE B C 1
ATOM 3086 O O . ILE B 1 156 ? 41.826 -9.597 64.880 1.00 38.87 471 ILE B O 1
ATOM 3091 N N . HIS B 1 157 ? 42.758 -7.563 65.124 1.00 39.31 472 HIS B N 1
ATOM 3092 C CA . HIS B 1 157 ? 44.084 -8.024 64.729 1.00 39.86 472 HIS B CA 1
ATOM 3093 C C . HIS B 1 157 ? 44.994 -8.047 65.926 1.00 40.01 472 HIS B C 1
ATOM 3094 O O . HIS B 1 157 ? 45.218 -7.020 66.590 1.00 40.87 472 HIS B O 1
ATOM 3101 N N . ALA B 1 158 ? 45.488 -9.234 66.248 1.00 39.53 473 ALA B N 1
ATOM 3102 C CA . ALA B 1 158 ? 46.441 -9.327 67.337 1.00 39.00 473 ALA B CA 1
ATOM 3103 C C . ALA B 1 158 ? 47.800 -9.696 66.747 1.00 39.41 473 ALA B C 1
ATOM 3104 O O . ALA B 1 158 ? 47.926 -10.692 66.024 1.00 39.09 473 ALA B O 1
ATOM 3106 N N . GLU B 1 159 ? 48.793 -8.860 67.032 1.00 39.44 474 GLU B N 1
ATOM 3107 C CA . GLU B 1 159 ? 50.172 -9.139 66.680 1.00 40.47 474 GLU B CA 1
ATOM 3108 C C . GLU B 1 159 ? 50.821 -10.075 67.705 1.00 39.62 474 GLU B C 1
ATOM 3109 O O . GLU B 1 159 ? 50.771 -9.823 68.909 1.00 38.86 474 GLU B O 1
ATOM 3115 N N . ILE B 1 160 ? 51.460 -11.140 67.236 1.00 39.94 475 ILE B N 1
ATOM 3116 C CA . ILE B 1 160 ? 52.102 -12.071 68.177 1.00 39.57 475 ILE B CA 1
ATOM 3117 C C . ILE B 1 160 ? 53.630 -11.895 68.246 1.00 41.17 475 ILE B C 1
ATOM 3118 O O . ILE B 1 160 ? 54.328 -12.058 67.260 1.00 42.44 475 ILE B O 1
ATOM 3123 N N . ARG B 1 161 ? 54.133 -11.549 69.427 1.00 39.18 476 ARG B N 1
ATOM 3124 C CA . ARG B 1 161 ? 55.578 -11.391 69.641 1.00 39.27 476 ARG B CA 1
ATOM 3125 C C . ARG B 1 161 ? 56.135 -12.423 70.601 1.00 36.95 476 ARG B C 1
ATOM 3126 O O . ARG B 1 161 ? 55.536 -12.685 71.633 1.00 34.68 476 ARG B O 1
ATOM 3134 N N . THR B 1 162 ? 57.279 -13.002 70.236 1.00 37.52 477 THR B N 1
ATOM 3135 C CA . THR B 1 162 ? 58.053 -13.866 71.128 1.00 36.77 477 THR B CA 1
ATOM 3136 C C . THR B 1 162 ? 59.366 -13.173 71.416 1.00 37.60 477 THR B C 1
ATOM 3137 O O . THR B 1 162 ? 60.091 -12.796 70.499 1.00 39.87 477 THR B O 1
ATOM 3141 N N . VAL B 1 163 ? 59.680 -12.982 72.692 1.00 37.02 478 VAL B N 1
ATOM 3142 C CA . VAL B 1 163 ? 60.854 -12.177 73.028 1.00 37.70 478 VAL B CA 1
ATOM 3143 C C . VAL B 1 163 ? 61.836 -12.898 73.925 1.00 38.60 478 VAL B C 1
ATOM 3144 O O . VAL B 1 163 ? 61.523 -13.964 74.448 1.00 37.31 478 VAL B O 1
ATOM 3148 N N . ASP B 1 164 ? 63.041 -12.342 74.036 1.00 41.60 479 ASP B N 1
ATOM 3149 C CA . ASP B 1 164 ? 64.077 -12.846 74.952 1.00 44.81 479 ASP B CA 1
ATOM 3150 C C . ASP B 1 164 ? 63.630 -12.743 76.426 1.00 43.76 479 ASP B C 1
ATOM 3151 O O . ASP B 1 164 ? 62.821 -11.893 76.781 1.00 41.98 479 ASP B O 1
ATOM 3156 N N . ASP B 1 165 ? 64.161 -13.638 77.254 1.00 45.82 480 ASP B N 1
ATOM 3157 C CA . ASP B 1 165 ? 63.862 -13.708 78.672 1.00 46.21 480 ASP B CA 1
ATOM 3158 C C . ASP B 1 165 ? 64.100 -12.366 79.367 1.00 46.76 480 ASP B C 1
ATOM 3159 O O . ASP B 1 165 ? 63.279 -11.942 80.178 1.00 45.53 480 ASP B O 1
ATOM 3164 N N . SER B 1 166 ? 65.203 -11.695 79.030 1.00 48.52 481 SER B N 1
ATOM 3165 C CA . SER B 1 166 ? 65.502 -10.364 79.589 1.00 49.63 481 SER B CA 1
ATOM 3166 C C . SER B 1 166 ? 64.402 -9.357 79.297 1.00 47.28 481 SER B C 1
ATOM 3167 O O . SER B 1 166 ? 63.915 -8.672 80.212 1.00 48.02 481 SER B O 1
ATOM 3170 N N . GLN B 1 167 ? 64.024 -9.265 78.024 1.00 45.65 482 GLN B N 1
ATOM 3171 C CA . GLN B 1 167 ? 63.009 -8.312 77.583 1.00 44.25 482 GLN B CA 1
ATOM 3172 C C . GLN B 1 167 ? 61.632 -8.607 78.175 1.00 41.31 482 GLN B C 1
ATOM 3173 O O . GLN B 1 167 ? 60.891 -7.686 78.477 1.00 41.02 482 GLN B O 1
ATOM 3179 N N . TYR B 1 168 ? 61.296 -9.889 78.301 1.00 39.45 483 TYR B N 1
ATOM 3180 C CA . TYR B 1 168 ? 60.020 -10.315 78.863 1.00 38.01 483 TYR B CA 1
ATOM 3181 C C . TYR B 1 168 ? 59.886 -9.962 80.360 1.00 39.80 483 TYR B C 1
ATOM 3182 O O . TYR B 1 168 ? 58.815 -9.552 80.815 1.00 39.38 483 TYR B O 1
ATOM 3191 N N . GLN B 1 169 ? 60.964 -10.150 81.115 1.00 41.60 484 GLN B N 1
ATOM 3192 C CA . GLN B 1 169 ? 60.934 -9.867 82.541 1.00 44.31 484 GLN B CA 1
ATOM 3193 C C . GLN B 1 169 ? 60.949 -8.369 82.777 1.00 45.88 484 GLN B C 1
ATOM 3194 O O . GLN B 1 169 ? 60.312 -7.892 83.695 1.00 47.52 484 GLN B O 1
ATOM 3200 N N . ASN B 1 170 ? 61.634 -7.613 81.925 1.00 46.03 485 ASN B N 1
ATOM 3201 C CA . ASN B 1 170 ? 61.683 -6.174 82.143 1.00 47.92 485 ASN B CA 1
ATOM 3202 C C . ASN B 1 170 ? 60.331 -5.551 81.824 1.00 46.84 485 ASN B C 1
ATOM 3203 O O . ASN B 1 170 ? 59.904 -4.603 82.481 1.00 48.35 485 ASN B O 1
ATOM 3208 N N . ARG B 1 171 ? 59.659 -6.112 80.824 1.00 43.71 486 ARG B N 1
ATOM 3209 C CA . ARG B 1 171 ? 58.388 -5.582 80.378 1.00 42.50 486 ARG B CA 1
ATOM 3210 C C . ARG B 1 171 ? 57.269 -6.079 81.268 1.00 41.95 486 ARG B C 1
ATOM 3211 O O . ARG B 1 171 ? 56.207 -5.471 81.331 1.00 42.41 486 ARG B O 1
ATOM 3219 N N . LEU B 1 172 ? 57.512 -7.197 81.939 1.00 41.26 487 LEU B N 1
ATOM 3220 C CA . LEU B 1 172 ? 56.573 -7.730 82.889 1.00 42.24 487 LEU B CA 1
ATOM 3221 C C . LEU B 1 172 ? 56.539 -6.835 84.112 1.00 45.00 487 LEU B C 1
ATOM 3222 O O . LEU B 1 172 ? 55.465 -6.486 84.586 1.00 46.86 487 LEU B O 1
ATOM 3227 N N . GLY B 1 173 ? 57.722 -6.469 84.605 1.00 46.40 488 GLY B N 1
ATOM 3228 C CA . GLY B 1 173 ? 57.877 -5.486 85.676 1.00 50.06 488 GLY B CA 1
ATOM 3229 C C . GLY B 1 173 ? 57.200 -4.153 85.406 1.00 51.67 488 GLY B C 1
ATOM 3230 O O . GLY B 1 173 ? 56.539 -3.598 86.289 1.00 55.32 488 GLY B O 1
ATOM 3239 N N . PHE B 1 175 ? 54.788 -3.557 83.351 1.00 45.93 490 PHE B N 1
ATOM 3240 C CA . PHE B 1 175 ? 53.437 -3.775 82.795 1.00 40.24 490 PHE B CA 1
ATOM 3241 C C . PHE B 1 175 ? 53.339 -3.230 81.346 1.00 39.14 490 PHE B C 1
ATOM 3242 O O . PHE B 1 175 ? 52.337 -2.643 80.924 1.00 37.35 490 PHE B O 1
ATOM 3250 N N . ASN B 1 176 ? 54.404 -3.435 80.593 1.00 40.55 491 ASN B N 1
ATOM 3251 C CA . ASN B 1 176 ? 54.455 -2.934 79.239 1.00 41.90 491 ASN B CA 1
ATOM 3252 C C . ASN B 1 176 ? 54.089 -4.070 78.282 1.00 37.70 491 ASN B C 1
ATOM 3253 O O . ASN B 1 176 ? 54.952 -4.702 77.698 1.00 39.58 491 ASN B O 1
ATOM 3258 N N . TYR B 1 177 ? 52.794 -4.346 78.188 1.00 34.75 492 TYR B N 1
ATOM 3259 C CA . TYR B 1 177 ? 52.224 -5.339 77.260 1.00 33.12 492 TYR B CA 1
ATOM 3260 C C . TYR B 1 177 ? 50.750 -5.034 77.152 1.00 32.04 492 TYR B C 1
ATOM 3261 O O . TYR B 1 177 ? 50.225 -4.299 77.972 1.00 33.52 492 TYR B O 1
ATOM 3270 N N . ASP B 1 178 ? 50.100 -5.590 76.143 1.00 31.32 493 ASP B N 1
ATOM 3271 C CA . ASP B 1 178 ? 48.662 -5.528 76.032 1.00 32.07 493 ASP B CA 1
ATOM 3272 C C . ASP B 1 178 ? 48.087 -6.830 76.598 1.00 32.10 493 ASP B C 1
ATOM 3273 O O . ASP B 1 178 ? 47.052 -6.825 77.269 1.00 34.32 493 ASP B O 1
ATOM 3286 N N . ILE B 1 180 ? 49.592 -10.935 77.948 1.00 41.88 495 ILE B N 1
ATOM 3287 C CA . ILE B 1 180 ? 50.604 -11.969 78.114 1.00 42.18 495 ILE B CA 1
ATOM 3288 C C . ILE B 1 180 ? 49.891 -13.277 78.340 1.00 43.64 495 ILE B C 1
ATOM 3289 O O . ILE B 1 180 ? 48.648 -13.315 78.379 1.00 43.60 495 ILE B O 1
ATOM 3294 N N . ILE B 1 181 ? 50.679 -14.341 78.470 1.00 44.20 496 ILE B N 1
ATOM 3295 C CA . ILE B 1 181 ? 50.239 -15.593 79.085 1.00 45.86 496 ILE B CA 1
ATOM 3296 C C . ILE B 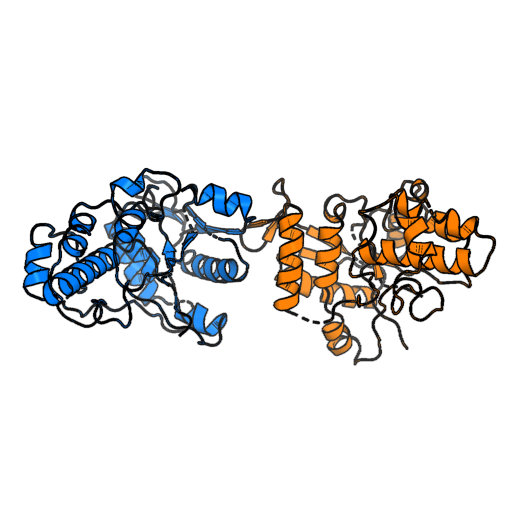1 181 ? 50.908 -15.712 80.466 1.00 47.36 496 ILE B C 1
ATOM 3297 O O . ILE B 1 181 ? 52.122 -15.582 80.593 1.00 46.65 496 ILE B O 1
ATOM 3302 N N . GLY B 1 182 ? 50.107 -15.941 81.498 1.00 49.43 497 GLY B N 1
ATOM 3303 C CA . GLY B 1 182 ? 50.603 -15.900 82.875 1.00 50.99 497 GLY B CA 1
ATOM 3304 C C . GLY B 1 182 ? 50.020 -16.985 83.749 1.00 52.85 497 GLY B C 1
ATOM 3305 O O . GLY B 1 182 ? 48.892 -17.433 83.538 1.00 53.45 497 GLY B O 1
ATOM 3306 N N . LYS B 1 183 ? 50.803 -17.419 84.729 1.00 54.18 498 LYS B N 1
ATOM 3307 C CA . LYS B 1 183 ? 50.356 -18.454 85.658 1.00 55.98 498 LYS B CA 1
ATOM 3308 C C . LYS B 1 183 ? 50.228 -17.918 87.086 1.00 56.78 498 LYS B C 1
ATOM 3309 O O . LYS B 1 183 ? 51.070 -17.146 87.551 1.00 55.86 498 LYS B O 1
ATOM 3311 N N . LEU B 1 184 ? 49.160 -18.318 87.769 1.00 58.41 499 LEU B N 1
ATOM 3312 C CA . LEU B 1 184 ? 49.039 -18.083 89.204 1.00 59.40 499 LEU B CA 1
ATOM 3313 C C . LEU B 1 184 ? 49.109 -19.407 89.944 1.00 61.20 499 LEU B C 1
ATOM 3314 O O . LEU B 1 184 ? 48.282 -20.292 89.719 1.00 61.78 499 LEU B O 1
ATOM 3319 N N . LYS B 1 185 ? 50.109 -19.540 90.816 1.00 62.19 500 LYS B N 1
ATOM 3320 C CA . LYS B 1 185 ? 50.273 -20.736 91.648 1.00 63.70 500 LYS B CA 1
ATOM 3321 C C . LYS B 1 185 ? 49.275 -20.714 92.797 1.00 64.96 500 LYS B C 1
ATOM 3322 O O . LYS B 1 185 ? 49.211 -19.752 93.557 1.00 64.90 500 LYS B O 1
ATOM 3324 N N . ASN B 1 186 ? 48.478 -21.767 92.909 1.00 66.20 501 ASN B N 1
ATOM 3325 C CA . ASN B 1 186 ? 47.542 -21.862 94.013 1.00 67.18 501 ASN B CA 1
ATOM 3326 C C . ASN B 1 186 ? 48.128 -22.669 95.163 1.00 67.96 501 ASN B C 1
ATOM 3327 O O . ASN B 1 186 ? 47.812 -23.851 95.350 1.00 68.18 501 ASN B O 1
ATOM 3332 N N . SER B 1 187 ? 49.009 -21.997 95.906 1.00 67.65 502 SER B N 1
ATOM 3333 C CA . SER B 1 187 ? 49.665 -22.534 97.101 1.00 68.25 502 SER B CA 1
ATOM 3334 C C . SER B 1 187 ? 48.785 -23.501 97.908 1.00 68.59 502 SER B C 1
ATOM 3335 O O . SER B 1 187 ? 48.537 -24.641 97.485 1.00 69.13 502 SER B O 1
ATOM 3338 N N . LEU B 1 188 ? 48.322 -23.054 99.067 1.00 67.78 503 LEU B N 1
ATOM 3339 C CA . LEU B 1 188 ? 47.462 -23.887 99.891 1.00 67.71 503 LEU B CA 1
ATOM 3340 C C . LEU B 1 188 ? 46.077 -23.259 99.934 1.00 66.95 503 LEU B C 1
ATOM 3341 O O . LEU B 1 188 ? 45.266 -23.478 99.031 1.00 67.17 503 LEU B O 1
ATOM 3346 N N . SER B 1 189 ? 45.814 -22.467 100.965 1.00 65.90 504 SER B N 1
ATOM 3347 C CA . SER B 1 189 ? 44.668 -21.574 100.958 1.00 64.20 504 SER B CA 1
ATOM 3348 C C . SER B 1 189 ? 45.164 -20.162 100.631 1.00 62.84 504 SER B C 1
ATOM 3349 O O . SER B 1 189 ? 46.301 -19.814 100.959 1.00 62.33 504 SER B O 1
ATOM 3352 N N . PRO B 1 190 ? 44.324 -19.353 99.958 1.00 61.79 505 PRO B N 1
ATOM 3353 C CA . PRO B 1 190 ? 44.718 -17.984 99.666 1.00 60.90 505 PRO B CA 1
ATOM 3354 C C . PRO B 1 190 ? 44.968 -17.203 100.949 1.00 60.37 505 PRO B C 1
ATOM 3355 O O . PRO B 1 190 ? 44.277 -17.403 101.946 1.00 59.93 505 PRO B O 1
ATOM 3359 N N . GLY B 1 191 ? 45.980 -16.345 100.900 1.00 59.90 506 GLY B N 1
ATOM 3360 C CA . GLY B 1 191 ? 46.415 -15.549 102.035 1.00 59.65 506 GLY B CA 1
ATOM 3361 C C . GLY B 1 191 ? 46.847 -14.168 101.572 1.00 58.43 506 GLY B C 1
ATOM 3362 O O . GLY B 1 191 ? 46.194 -13.562 100.719 1.00 57.06 506 GLY B O 1
ATOM 3363 N N . ASN B 1 192 ? 47.950 -13.678 102.137 1.00 51.97 507 ASN B N 1
ATOM 3364 C CA . ASN B 1 192 ? 48.391 -12.307 101.902 1.00 51.71 507 ASN B CA 1
ATOM 3365 C C . ASN B 1 192 ? 48.693 -12.058 100.446 1.00 48.48 507 ASN B C 1
ATOM 3366 O O . ASN B 1 192 ? 48.428 -10.969 99.948 1.00 47.18 507 ASN B O 1
ATOM 3371 N N . GLU B 1 193 ? 49.205 -13.098 99.777 1.00 47.81 508 GLU B N 1
ATOM 3372 C CA . GLU B 1 193 ? 49.661 -13.048 98.380 1.00 44.96 508 GLU B CA 1
ATOM 3373 C C . GLU B 1 193 ? 48.604 -12.503 97.428 1.00 42.22 508 GLU B C 1
ATOM 3374 O O . GLU B 1 193 ? 48.936 -11.941 96.394 1.00 40.38 508 GLU B O 1
ATOM 3380 N N . GLN B 1 194 ? 47.334 -12.638 97.806 1.00 41.82 509 GLN B N 1
ATOM 3381 C CA . GLN B 1 194 ? 46.224 -12.058 97.033 1.00 39.94 509 GLN B CA 1
ATOM 3382 C C . GLN B 1 194 ? 46.288 -10.516 96.843 1.00 39.59 509 GLN B C 1
ATOM 3383 O O . GLN B 1 194 ? 45.836 -9.993 95.794 1.00 37.86 509 GLN B O 1
ATOM 3389 N N . ILE B 1 195 ? 46.881 -9.815 97.816 1.00 40.35 510 ILE B N 1
ATOM 3390 C CA . ILE B 1 195 ? 47.021 -8.356 97.779 1.00 40.52 510 ILE B CA 1
ATOM 3391 C C . ILE B 1 195 ? 47.888 -7.921 96.595 1.00 40.07 510 ILE B C 1
ATOM 3392 O O . ILE B 1 195 ? 47.527 -6.998 95.836 1.00 39.38 510 ILE B O 1
ATOM 3397 N N . ASN B 1 196 ? 49.027 -8.609 96.459 1.00 40.61 511 ASN B N 1
ATOM 3398 C CA . ASN B 1 196 ? 49.987 -8.441 95.378 1.00 39.60 511 ASN B CA 1
ATOM 3399 C C . ASN B 1 196 ? 49.426 -8.834 94.019 1.00 37.70 511 ASN B C 1
ATOM 3400 O O . ASN B 1 196 ? 49.824 -8.269 93.002 1.00 36.05 511 ASN B O 1
ATOM 3405 N N . ARG B 1 197 ? 48.518 -9.815 94.007 1.00 37.00 512 ARG B N 1
ATOM 3406 C CA . ARG B 1 197 ? 47.947 -10.321 92.752 1.00 35.18 512 ARG B CA 1
ATOM 3407 C C . ARG B 1 197 ? 46.760 -9.521 92.249 1.00 34.36 512 ARG B C 1
ATOM 3408 O O . ARG B 1 197 ? 46.597 -9.397 91.045 1.00 33.85 512 ARG B O 1
ATOM 3416 N N . TRP B 1 198 ? 45.922 -9.004 93.151 1.00 34.38 513 TRP B N 1
ATOM 3417 C CA . TRP B 1 198 ? 44.653 -8.423 92.733 1.00 34.28 513 TRP B CA 1
ATOM 3418 C C . TRP B 1 198 ? 44.261 -7.069 93.309 1.00 35.47 513 TRP B C 1
ATOM 3419 O O . TRP B 1 198 ? 43.297 -6.480 92.837 1.00 35.57 513 TRP B O 1
ATOM 3430 N N . SER B 1 199 ? 44.951 -6.563 94.323 1.00 36.79 514 SER B N 1
ATOM 3431 C CA . SER B 1 199 ? 44.436 -5.347 94.965 1.00 38.85 514 SER B CA 1
ATOM 3432 C C . SER B 1 199 ? 44.729 -4.057 94.188 1.00 39.31 514 SER B C 1
ATOM 3433 O O . SER B 1 199 ? 45.747 -3.953 93.478 1.00 38.65 514 SER B O 1
ATOM 3436 N N . SER B 1 200 ? 43.820 -3.086 94.352 1.00 40.75 515 SER B N 1
ATOM 3437 C CA . SER B 1 200 ? 43.950 -1.722 93.818 1.00 42.06 515 SER B CA 1
ATOM 3438 C C . SER B 1 200 ? 45.332 -1.136 93.979 1.00 42.18 515 SER B C 1
ATOM 3439 O O . SER B 1 200 ? 45.849 -0.514 93.075 1.00 43.15 515 SER B O 1
ATOM 3442 N N . ALA B 1 201 ? 45.919 -1.311 95.150 1.00 43.46 516 ALA B N 1
ATOM 3443 C CA . ALA B 1 201 ? 47.236 -0.760 95.423 1.00 44.51 516 ALA B CA 1
ATOM 3444 C C . ALA B 1 201 ? 48.288 -1.427 94.543 1.00 42.64 516 ALA B C 1
ATOM 3445 O O . ALA B 1 201 ? 49.234 -0.777 94.138 1.00 43.46 516 ALA B O 1
ATOM 3447 N N . SER B 1 202 ? 48.115 -2.709 94.237 1.00 41.17 517 SER B N 1
ATOM 3448 C CA . SER B 1 202 ? 49.112 -3.419 93.415 1.00 40.92 517 SER B CA 1
ATOM 3449 C C . SER B 1 202 ? 49.111 -2.982 91.938 1.00 40.03 517 SER B C 1
ATOM 3450 O O . SER B 1 202 ? 50.109 -3.152 91.235 1.00 40.87 517 SER B O 1
ATOM 3453 N N . ARG B 1 203 ? 48.013 -2.396 91.478 1.00 39.71 518 ARG B N 1
ATOM 3454 C CA . ARG B 1 203 ? 47.900 -1.998 90.078 1.00 39.68 518 ARG B CA 1
ATOM 3455 C C . ARG B 1 203 ? 49.033 -1.066 89.591 1.00 40.92 518 ARG B C 1
ATOM 3456 O O . ARG B 1 203 ? 49.679 -1.359 88.600 1.00 40.78 518 ARG B O 1
ATOM 3464 N N . ASN B 1 204 ? 49.295 0.028 90.303 1.00 42.59 519 ASN B N 1
ATOM 3465 C CA . ASN B 1 204 ? 50.338 0.980 89.896 1.00 43.85 519 ASN B CA 1
ATOM 3466 C C . ASN B 1 204 ? 51.777 0.674 90.366 1.00 44.21 519 ASN B C 1
ATOM 3467 O O . ASN B 1 204 ? 52.690 1.477 90.159 1.00 45.88 519 ASN B O 1
ATOM 3472 N N . LEU B 1 205 ? 51.988 -0.470 91.006 1.00 43.03 520 LEU B N 1
ATOM 3473 C CA . LEU B 1 205 ? 53.328 -0.794 91.494 1.00 44.03 520 LEU B CA 1
ATOM 3474 C C . LEU B 1 205 ? 54.017 -1.782 90.547 1.00 43.54 520 LEU B C 1
ATOM 3475 O O . LEU B 1 205 ? 53.618 -2.935 90.440 1.00 41.77 520 LEU B O 1
ATOM 3480 N N . LYS B 1 206 ? 55.020 -1.280 89.836 1.00 45.20 521 LYS B N 1
ATOM 3481 C CA . LYS B 1 206 ? 55.856 -2.079 88.980 1.00 45.60 521 LYS B CA 1
ATOM 3482 C C . LYS B 1 206 ? 56.564 -3.129 89.822 1.00 45.93 521 LYS B C 1
ATOM 3483 O O . LYS B 1 206 ? 57.140 -2.814 90.874 1.00 47.52 521 LYS B O 1
ATOM 3489 N N . GLY B 1 207 ? 56.491 -4.380 89.373 1.00 44.21 522 GLY B N 1
ATOM 3490 C CA . GLY B 1 207 ? 57.013 -5.498 90.150 1.00 44.26 522 GLY B CA 1
ATOM 3491 C C . GLY B 1 207 ? 55.945 -6.287 90.889 1.00 42.65 522 GLY B C 1
ATOM 3492 O O . GLY B 1 207 ? 56.235 -7.354 91.423 1.00 43.01 522 GLY B O 1
ATOM 3493 N N . SER B 1 208 ? 54.716 -5.764 90.941 1.00 41.33 523 SER B N 1
ATOM 3494 C CA . SER B 1 208 ? 53.595 -6.513 91.540 1.00 39.96 523 SER B CA 1
ATOM 3495 C C . SER B 1 208 ? 53.120 -7.600 90.588 1.00 38.92 523 SER B C 1
ATOM 3496 O O . SER B 1 208 ? 53.551 -7.667 89.422 1.00 39.45 523 SER B O 1
ATOM 3499 N N . PHE B 1 209 ? 52.231 -8.445 91.082 1.00 37.73 524 PHE B N 1
ATOM 3500 C CA . PHE B 1 209 ? 51.758 -9.568 90.324 1.00 36.13 524 PHE B CA 1
ATOM 3501 C C . PHE B 1 209 ? 50.326 -9.343 89.875 1.00 34.61 524 PHE B C 1
ATOM 3502 O O . PHE B 1 209 ? 49.666 -10.255 89.394 1.00 33.40 524 PHE B O 1
ATOM 3510 N N . ASN B 1 210 ? 49.855 -8.109 90.018 1.00 34.52 525 ASN B N 1
ATOM 3511 C CA . ASN B 1 210 ? 48.611 -7.702 89.395 1.00 33.71 525 ASN B CA 1
ATOM 3512 C C . ASN B 1 210 ? 48.835 -7.429 87.903 1.00 33.60 525 ASN B C 1
ATOM 3513 O O . ASN B 1 210 ? 48.687 -6.297 87.418 1.00 33.66 525 ASN B O 1
ATOM 3518 N N . PHE B 1 211 ? 49.175 -8.487 87.183 1.00 32.82 526 PHE B N 1
ATOM 3519 C CA . PHE B 1 211 ? 49.471 -8.385 85.769 1.00 34.11 526 PHE B CA 1
ATOM 3520 C C . PHE B 1 211 ? 48.294 -7.845 84.977 1.00 34.03 526 PHE B C 1
ATOM 3521 O O . PHE B 1 211 ? 48.484 -7.158 83.996 1.00 33.79 526 PHE B O 1
ATOM 3529 N N . SER B 1 212 ? 47.083 -8.153 85.435 1.00 34.46 527 SER B N 1
ATOM 3530 C CA . SER B 1 212 ? 45.879 -7.613 84.830 1.00 35.04 527 SER B CA 1
ATOM 3531 C C . SER B 1 212 ? 45.633 -6.168 85.240 1.00 35.85 527 SER B C 1
ATOM 3532 O O . SER B 1 212 ? 44.975 -5.429 84.520 1.00 36.38 527 SER B O 1
ATOM 3535 N N . GLY B 1 213 ? 46.153 -5.745 86.395 1.00 36.47 528 GLY B N 1
ATOM 3536 C CA . GLY B 1 213 ? 45.867 -4.369 86.865 1.00 36.96 528 GLY B CA 1
ATOM 3537 C C . GLY B 1 213 ? 44.433 -4.183 87.342 1.00 37.25 528 GLY B C 1
ATOM 3538 O O . GLY B 1 213 ? 43.855 -3.120 87.203 1.00 37.70 528 GLY B O 1
ATOM 3539 N N . ALA B 1 214 ? 43.848 -5.229 87.915 1.00 37.63 529 ALA B N 1
ATOM 3540 C CA . ALA B 1 214 ? 42.501 -5.102 88.529 1.00 38.44 529 ALA B CA 1
ATOM 3541 C C . ALA B 1 214 ? 42.480 -4.046 89.631 1.00 38.92 529 ALA B C 1
ATOM 3542 O O . ALA B 1 214 ? 43.420 -3.948 90.415 1.00 38.26 529 ALA B O 1
ATOM 3544 N N . SER B 1 215 ? 41.426 -3.233 89.627 1.00 40.72 530 SER B N 1
ATOM 3545 C CA . SER B 1 215 ? 41.225 -2.129 90.566 1.00 42.52 530 SER B CA 1
ATOM 3546 C C . SER B 1 215 ? 39.712 -1.953 90.731 1.00 44.35 530 SER B C 1
ATOM 3547 O O . SER B 1 215 ? 39.084 -1.155 90.030 1.00 45.28 530 SER B O 1
ATOM 3550 N N . ASP B 1 216 ? 39.136 -2.760 91.620 1.00 44.81 531 ASP B N 1
ATOM 3551 C CA . ASP B 1 216 ? 37.708 -2.740 91.942 1.00 47.74 531 ASP B CA 1
ATOM 3552 C C . ASP B 1 216 ? 37.581 -2.830 93.483 1.00 49.15 531 ASP B C 1
ATOM 3553 O O . ASP B 1 216 ? 38.233 -3.662 94.109 1.00 47.57 531 ASP B O 1
ATOM 3558 N N . PRO B 1 217 ? 36.795 -1.922 94.104 1.00 52.24 532 PRO B N 1
ATOM 3559 C CA . PRO B 1 217 ? 36.484 -2.029 95.536 1.00 53.98 532 PRO B CA 1
ATOM 3560 C C . PRO B 1 217 ? 35.885 -3.378 95.944 1.00 54.48 532 PRO B C 1
ATOM 3561 O O . PRO B 1 217 ? 36.088 -3.815 97.076 1.00 54.92 532 PRO B O 1
ATOM 3565 N N . ALA B 1 218 ? 35.156 -4.028 95.040 1.00 54.63 533 ALA B N 1
ATOM 3566 C CA . ALA B 1 218 ? 34.546 -5.326 95.338 1.00 55.14 533 ALA B CA 1
ATOM 3567 C C . ALA B 1 218 ? 35.595 -6.417 95.556 1.00 52.23 533 ALA B C 1
ATOM 3568 O O . ALA B 1 218 ? 35.421 -7.289 96.429 1.00 53.5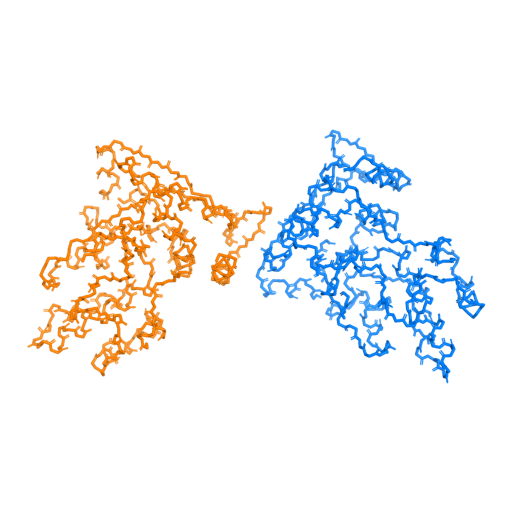0 533 ALA B O 1
ATOM 3570 N N . ILE B 1 219 ? 36.677 -6.378 94.784 1.00 49.03 534 ILE B N 1
ATOM 3571 C CA . ILE B 1 219 ? 37.745 -7.359 94.972 1.00 46.16 534 ILE B CA 1
ATOM 3572 C C . ILE B 1 219 ? 38.552 -7.008 96.201 1.00 45.34 534 ILE B C 1
ATOM 3573 O O . ILE B 1 219 ? 38.884 -7.884 96.998 1.00 44.68 534 ILE B O 1
ATOM 3578 N N . ASP B 1 220 ? 38.853 -5.726 96.354 1.00 45.57 535 ASP B N 1
ATOM 3579 C CA . ASP B 1 220 ? 39.481 -5.243 97.572 1.00 45.90 535 ASP B CA 1
ATOM 3580 C C . ASP B 1 220 ? 38.740 -5.722 98.831 1.00 47.24 535 ASP B C 1
ATOM 3581 O O . ASP B 1 220 ? 39.356 -6.237 99.759 1.00 46.43 535 ASP B O 1
ATOM 3586 N N . ALA B 1 221 ? 37.416 -5.615 98.824 1.00 49.40 536 ALA B N 1
ATOM 3587 C CA . ALA B 1 221 ? 36.628 -5.979 99.983 1.00 51.27 536 ALA B CA 1
ATOM 3588 C C . ALA B 1 221 ? 36.605 -7.497 100.186 1.00 50.47 536 ALA B C 1
ATOM 3589 O O . ALA B 1 221 ? 36.615 -7.999 101.327 1.00 50.87 536 ALA B O 1
ATOM 3599 N N . ILE B 1 223 ? 38.987 -9.630 99.299 1.00 42.54 538 ILE B N 1
ATOM 3600 C CA . ILE B 1 223 ? 40.309 -10.030 99.768 1.00 40.12 538 ILE B CA 1
ATOM 3601 C C . ILE B 1 223 ? 40.447 -9.766 101.276 1.00 41.16 538 ILE B C 1
ATOM 3602 O O . ILE B 1 223 ? 41.044 -10.554 102.001 1.00 40.08 538 ILE B O 1
ATOM 3607 N N . THR B 1 224 ? 39.894 -8.637 101.717 1.00 41.05 539 THR B N 1
ATOM 3608 C CA . THR B 1 224 ? 39.879 -8.235 103.111 1.00 42.37 539 THR B CA 1
ATOM 3609 C C . THR B 1 224 ? 39.160 -9.310 103.950 1.00 43.39 539 THR B C 1
ATOM 3610 O O . THR B 1 224 ? 39.694 -9.771 104.967 1.00 43.99 539 THR B O 1
ATOM 3614 N N . ALA B 1 225 ? 37.989 -9.743 103.482 1.00 43.37 540 ALA B N 1
ATOM 3615 C CA . ALA B 1 225 ? 37.207 -10.773 104.162 1.00 43.40 540 ALA B CA 1
ATOM 3616 C C . ALA B 1 225 ? 37.948 -12.095 104.204 1.00 42.64 540 ALA B C 1
ATOM 3617 O O . ALA B 1 225 ? 37.944 -12.759 105.242 1.00 44.09 540 ALA B O 1
ATOM 3619 N N . ILE B 1 226 ? 38.620 -12.459 103.112 1.00 41.56 541 ILE B N 1
ATOM 3620 C CA . ILE B 1 226 ? 39.448 -13.668 103.093 1.00 40.57 541 ILE B CA 1
ATOM 3621 C C . ILE B 1 226 ? 40.488 -13.600 104.207 1.00 41.55 541 ILE B C 1
ATOM 3622 O O . ILE B 1 226 ? 40.665 -14.554 104.964 1.00 41.04 541 ILE B O 1
ATOM 3627 N N . LEU B 1 227 ? 41.148 -12.445 104.315 1.00 42.44 542 LEU B N 1
ATOM 3628 C CA . LEU B 1 227 ? 42.190 -12.247 105.321 1.00 43.13 542 LEU B CA 1
ATOM 3629 C C . LEU B 1 227 ? 41.639 -12.083 106.732 1.00 45.20 542 LEU B C 1
ATOM 3630 O O . LEU B 1 227 ? 42.279 -12.504 107.693 1.00 45.73 542 LEU B O 1
ATOM 3635 N N . ASP B 1 228 ? 40.458 -11.475 106.847 1.00 46.25 543 ASP B N 1
ATOM 3636 C CA . ASP B 1 228 ? 39.857 -11.181 108.147 1.00 48.64 543 ASP B CA 1
ATOM 3637 C C . ASP B 1 228 ? 39.053 -12.335 108.717 1.00 48.30 543 ASP B C 1
ATOM 3638 O O . ASP B 1 228 ? 38.669 -12.284 109.868 1.00 49.91 543 ASP B O 1
ATOM 3643 N N . ALA B 1 229 ? 38.763 -13.334 107.890 1.00 47.03 544 ALA B N 1
ATOM 3644 C CA . ALA B 1 229 ? 37.798 -14.377 108.219 1.00 47.18 544 ALA B CA 1
ATOM 3645 C C . ALA B 1 229 ? 38.279 -15.180 109.409 1.00 48.00 544 ALA B C 1
ATOM 3646 O O . ALA B 1 229 ? 39.472 -15.445 109.539 1.00 47.60 544 ALA B O 1
ATOM 3648 N N . HIS B 1 230 ? 37.347 -15.546 110.279 1.00 49.56 545 HIS B N 1
ATOM 3649 C CA . HIS B 1 230 ? 37.685 -16.330 111.467 1.00 51.38 545 HIS B CA 1
ATOM 3650 C C . HIS B 1 230 ? 36.943 -17.644 111.555 1.00 51.01 545 HIS B C 1
ATOM 3651 O O . HIS B 1 230 ? 36.996 -18.320 112.578 1.00 53.27 545 HIS B O 1
ATOM 3658 N N . SER B 1 231 ? 36.249 -18.010 110.486 1.00 49.43 546 SER B N 1
ATOM 3659 C CA . SER B 1 231 ? 35.714 -19.359 110.381 1.00 49.46 546 SER B CA 1
ATOM 3660 C C . SER B 1 231 ? 35.825 -19.904 108.951 1.00 48.30 546 SER B C 1
ATOM 3661 O O . SER B 1 231 ? 35.847 -19.149 107.982 1.00 46.22 546 SER B O 1
ATOM 3664 N N . GLN B 1 232 ? 35.883 -21.229 108.861 1.00 48.95 547 GLN B N 1
ATOM 3665 C CA . GLN B 1 232 ? 35.935 -21.948 107.608 1.00 48.85 547 GLN B CA 1
ATOM 3666 C C . GLN B 1 232 ? 34.767 -21.544 106.729 1.00 49.08 547 GLN B C 1
ATOM 3667 O O . GLN B 1 232 ? 34.927 -21.395 105.513 1.00 48.37 547 GLN B O 1
ATOM 3673 N N . VAL B 1 233 ? 33.601 -21.341 107.337 1.00 50.21 548 VAL B N 1
ATOM 3674 C CA . VAL B 1 233 ? 32.444 -20.859 106.588 1.00 50.89 548 VAL B CA 1
ATOM 3675 C C . VAL B 1 233 ? 32.648 -19.437 106.031 1.00 50.37 548 VAL B C 1
ATOM 3676 O O . VAL B 1 233 ? 32.276 -19.179 104.886 1.00 49.93 548 VAL B O 1
ATOM 3680 N N . ASP B 1 234 ? 33.235 -18.524 106.819 1.00 54.35 549 ASP B N 1
ATOM 3681 C CA . ASP B 1 234 ? 33.492 -17.144 106.325 1.00 53.40 549 ASP B CA 1
ATOM 3682 C C . ASP B 1 234 ? 34.606 -17.111 105.292 1.00 51.81 549 ASP B C 1
ATOM 3683 O O . ASP B 1 234 ? 34.598 -16.265 104.376 1.00 51.02 549 ASP B O 1
ATOM 3688 N N . PHE B 1 235 ? 35.576 -18.005 105.468 1.00 51.19 550 PHE B N 1
ATOM 3689 C CA . PHE B 1 235 ? 36.738 -18.079 104.600 1.00 50.06 550 PHE B CA 1
ATOM 3690 C C . PHE B 1 235 ? 36.336 -18.674 103.266 1.00 49.75 550 PHE B C 1
ATOM 3691 O O . PHE B 1 235 ? 36.532 -18.061 102.205 1.00 48.41 550 PHE B O 1
ATOM 3699 N N . ILE B 1 236 ? 35.744 -19.859 103.329 1.00 50.56 551 ILE B N 1
ATOM 3700 C CA . ILE B 1 236 ? 35.296 -20.537 102.127 1.00 50.80 551 ILE B CA 1
ATOM 3701 C C . ILE B 1 236 ? 34.448 -19.591 101.262 1.00 50.33 551 ILE B C 1
ATOM 3702 O O . ILE B 1 236 ? 34.674 -19.495 100.066 1.00 49.57 551 ILE B O 1
ATOM 3707 N N . ALA B 1 237 ? 33.502 -18.877 101.878 1.00 50.96 552 ALA B N 1
ATOM 3708 C CA . ALA B 1 237 ? 32.575 -18.014 101.142 1.00 50.30 552 ALA B CA 1
ATOM 3709 C C . ALA B 1 237 ? 33.295 -16.854 100.489 1.00 49.21 552 ALA B C 1
ATOM 3710 O O . ALA B 1 237 ? 33.091 -16.582 99.305 1.00 49.20 552 ALA B O 1
ATOM 3712 N N . ALA B 1 238 ? 34.134 -16.164 101.261 1.00 48.35 553 ALA B N 1
ATOM 3713 C CA . ALA B 1 238 ? 34.866 -15.016 100.741 1.00 46.73 553 ALA B CA 1
ATOM 3714 C C . ALA B 1 238 ? 35.679 -15.401 99.494 1.00 45.85 553 ALA B C 1
ATOM 3715 O O . ALA B 1 238 ? 35.623 -14.710 98.471 1.00 44.58 553 ALA B O 1
ATOM 3717 N N . VAL B 1 239 ? 36.398 -16.519 99.571 1.00 45.82 554 VAL B N 1
ATOM 3718 C CA . VAL B 1 239 ? 37.160 -16.994 98.430 1.00 45.48 554 VAL B CA 1
ATOM 3719 C C . VAL B 1 239 ? 36.232 -17.274 97.252 1.00 46.38 554 VAL B C 1
ATOM 3720 O O . VAL B 1 239 ? 36.520 -16.865 96.113 1.00 45.24 554 VAL B O 1
ATOM 3724 N N . ARG B 1 240 ? 35.126 -17.969 97.523 1.00 47.71 555 ARG B N 1
ATOM 3725 C CA . ARG B 1 240 ? 34.147 -18.255 96.471 1.00 48.61 555 ARG B CA 1
ATOM 3726 C C . ARG B 1 240 ? 33.556 -16.973 95.882 1.00 48.40 555 ARG B C 1
ATOM 3727 O O . ARG B 1 240 ? 33.421 -16.841 94.660 1.00 48.40 555 ARG B O 1
ATOM 3735 N N . ALA B 1 241 ? 33.232 -16.015 96.742 1.00 48.36 556 ALA B N 1
ATOM 3736 C CA . ALA B 1 241 ? 32.746 -14.728 96.258 1.00 47.90 556 ALA B CA 1
ATOM 3737 C C . ALA B 1 241 ? 33.805 -14.008 95.422 1.00 46.57 556 ALA B C 1
ATOM 3738 O O . ALA B 1 241 ? 33.461 -13.283 94.484 1.00 46.42 556 ALA B O 1
ATOM 3740 N N . LEU B 1 242 ? 35.082 -14.218 95.749 1.00 45.51 557 LEU B N 1
ATOM 3741 C CA . LEU B 1 242 ? 36.171 -13.633 94.963 1.00 44.58 557 LEU B CA 1
ATOM 3742 C C . LEU B 1 242 ? 36.245 -14.294 93.597 1.00 44.69 557 LEU B C 1
ATOM 3743 O O . LEU B 1 242 ? 36.222 -13.609 92.565 1.00 44.68 557 LEU B O 1
ATOM 3748 N N . ASP B 1 243 ? 36.325 -15.625 93.605 1.00 44.96 558 ASP B N 1
ATOM 3749 C CA . ASP B 1 243 ? 36.266 -16.421 92.386 1.00 45.07 558 ASP B CA 1
ATOM 3750 C C . ASP B 1 243 ? 35.187 -15.856 91.451 1.00 45.20 558 ASP B C 1
ATOM 3751 O O . ASP B 1 243 ? 35.413 -15.770 90.247 1.00 45.09 558 ASP B O 1
ATOM 3756 N N . ARG B 1 244 ? 34.050 -15.449 92.030 1.00 45.32 559 ARG B N 1
ATOM 3757 C CA . ARG B 1 244 ? 32.840 -15.067 91.296 1.00 45.69 559 ARG B CA 1
ATOM 3758 C C . ARG B 1 244 ? 32.967 -13.742 90.584 1.00 45.19 559 ARG B C 1
ATOM 3759 O O . ARG B 1 244 ? 32.379 -13.547 89.517 1.00 46.09 559 ARG B O 1
ATOM 3767 N N . ILE B 1 245 ? 33.720 -12.832 91.188 1.00 43.94 560 ILE B N 1
ATOM 3768 C CA . ILE B 1 245 ? 33.978 -11.531 90.620 1.00 42.42 560 ILE B CA 1
ATOM 3769 C C . ILE B 1 245 ? 35.037 -11.684 89.510 1.00 42.09 560 ILE B C 1
ATOM 3770 O O . ILE B 1 245 ? 34.945 -11.043 88.465 1.00 40.69 560 ILE B O 1
ATOM 3775 N N . LEU B 1 246 ? 36.008 -12.564 89.750 1.00 41.73 561 LEU B N 1
ATOM 3776 C CA . LEU B 1 246 ? 37.109 -12.770 88.846 1.00 41.42 561 LEU B CA 1
ATOM 3777 C C . LEU B 1 246 ? 36.698 -13.481 87.573 1.00 42.70 561 LEU B C 1
ATOM 3778 O O . LEU B 1 246 ? 37.151 -13.109 86.502 1.00 43.31 561 LEU B O 1
ATOM 3783 N N . ILE B 1 247 ? 35.839 -14.493 87.678 1.00 44.19 562 ILE B N 1
ATOM 3784 C CA . ILE B 1 247 ? 35.307 -15.138 86.484 1.00 45.15 562 ILE B CA 1
ATOM 3785 C C . ILE B 1 247 ? 34.514 -14.115 85.674 1.00 45.75 562 ILE B C 1
ATOM 3786 O O . ILE B 1 247 ? 34.699 -14.005 84.464 1.00 45.94 562 ILE B O 1
ATOM 3791 N N . SER B 1 248 ? 33.637 -13.373 86.355 1.00 46.16 563 SER B N 1
ATOM 3792 C CA . SER B 1 248 ? 32.787 -12.381 85.712 1.00 46.41 563 SER B CA 1
ATOM 3793 C C . SER B 1 248 ? 33.568 -11.209 85.123 1.00 45.11 563 SER B C 1
ATOM 3794 O O . SER B 1 248 ? 33.112 -10.589 84.165 1.00 45.43 563 SER B O 1
ATOM 3797 N N . GLY B 1 249 ? 34.732 -10.922 85.706 1.00 43.64 564 GLY B N 1
ATOM 3798 C CA . GLY B 1 249 ? 35.593 -9.817 85.290 1.00 42.18 564 GLY B CA 1
ATOM 3799 C C . GLY B 1 249 ? 36.349 -10.103 83.991 1.00 41.77 564 GLY B C 1
ATOM 3800 O O . GLY B 1 249 ? 36.699 -9.180 83.283 1.00 41.28 564 GLY B O 1
ATOM 3801 N N . SER B 1 250 ? 36.591 -11.381 83.687 1.00 41.98 565 SER B N 1
ATOM 3802 C CA . SER B 1 250 ? 37.287 -11.810 82.468 1.00 42.21 565 SER B CA 1
ATOM 3803 C C . SER B 1 250 ? 38.655 -11.152 82.409 1.00 41.10 565 SER B C 1
ATOM 3804 O O . SER B 1 250 ? 39.049 -10.645 81.357 1.00 40.21 565 SER B O 1
ATOM 3807 N N . TYR B 1 251 ? 39.322 -11.112 83.565 1.00 39.97 566 TYR B N 1
ATOM 3808 C CA . TYR B 1 251 ? 40.657 -10.579 83.698 1.00 39.23 566 TYR B CA 1
ATOM 3809 C C . TYR B 1 251 ? 41.624 -11.513 83.025 1.00 39.34 566 TYR B C 1
ATOM 3810 O O . TYR B 1 251 ? 42.652 -11.099 82.472 1.00 38.41 566 TYR B O 1
ATOM 3819 N N . TYR B 1 252 ? 41.276 -12.791 83.083 1.00 39.62 567 TYR B N 1
ATOM 3820 C CA . TYR B 1 252 ? 42.066 -13.836 82.479 1.00 39.16 567 TYR B CA 1
ATOM 3821 C C . TYR B 1 252 ? 41.209 -14.430 81.381 1.00 39.67 567 TYR B C 1
ATOM 3822 O O . TYR B 1 252 ? 39.976 -14.408 81.499 1.00 40.04 567 TYR B O 1
ATOM 3831 N N . ILE B 1 253 ? 41.836 -14.881 80.293 1.00 38.92 568 ILE B N 1
ATOM 3832 C CA . ILE B 1 253 ? 41.214 -15.915 79.463 1.00 39.71 568 ILE B CA 1
ATOM 3833 C C . ILE B 1 253 ? 41.904 -17.159 79.966 1.00 40.46 568 ILE B C 1
ATOM 3834 O O . ILE B 1 253 ? 43.116 -17.315 79.774 1.00 39.61 568 ILE B O 1
ATOM 3839 N N . PRO B 1 254 ? 41.147 -18.027 80.653 1.00 41.81 569 PRO B N 1
ATOM 3840 C CA . PRO B 1 254 ? 41.714 -19.194 81.316 1.00 42.60 569 PRO B CA 1
ATOM 3841 C C . PRO B 1 254 ? 42.064 -20.210 80.255 1.00 43.59 569 PRO B C 1
ATOM 3842 O O . PRO B 1 254 ? 41.293 -20.417 79.341 1.00 44.87 569 PRO B O 1
ATOM 3846 N N . LEU B 1 255 ? 43.225 -20.827 80.361 1.00 44.04 570 LEU B N 1
ATOM 3847 C CA . LEU B 1 255 ? 43.637 -21.753 79.343 1.00 45.16 570 LEU B CA 1
ATOM 3848 C C . LEU B 1 255 ? 43.378 -23.194 79.756 1.00 46.56 570 LEU B C 1
ATOM 3849 O O . LEU B 1 255 ? 42.224 -23.605 79.873 1.00 47.37 570 LEU B O 1
ATOM 3854 N N . TYR B 1 256 ? 44.446 -23.945 80.002 1.00 47.05 571 TYR B N 1
ATOM 3855 C CA . TYR B 1 256 ? 44.338 -25.384 80.153 1.00 48.83 571 TYR B CA 1
ATOM 3856 C C . TYR B 1 256 ? 45.345 -26.006 81.130 1.00 49.08 571 TYR B C 1
ATOM 3857 O O . TYR B 1 256 ? 46.365 -25.402 81.476 1.00 48.91 571 TYR B O 1
ATOM 3866 N N . HIS B 1 257 ? 45.083 -27.246 81.515 1.00 49.85 572 HIS B N 1
ATOM 3867 C CA . HIS B 1 257 ? 46.007 -27.992 82.369 1.00 50.60 572 HIS B CA 1
ATOM 3868 C C . HIS B 1 257 ? 45.995 -29.469 81.979 1.00 52.09 572 HIS B C 1
ATOM 3869 O O . HIS B 1 257 ? 45.010 -29.958 81.416 1.00 53.03 572 HIS B O 1
ATOM 3876 N N . LEU B 1 258 ? 47.080 -30.172 82.301 1.00 53.09 573 LEU B N 1
ATOM 3877 C CA . LEU B 1 258 ? 47.148 -31.640 82.175 1.00 54.77 573 LEU B CA 1
ATOM 3878 C C . LEU B 1 258 ? 46.456 -32.291 83.366 1.00 55.58 573 LEU B C 1
ATOM 3879 O O . LEU B 1 258 ? 46.979 -32.241 84.484 1.00 55.37 573 LEU B O 1
ATOM 3881 N N . SER B 1 259 ? 45.300 -32.911 83.119 1.00 56.55 574 SER B N 1
ATOM 3882 C CA . SER B 1 259 ? 44.447 -33.487 84.175 1.00 57.50 574 SER B CA 1
ATOM 3883 C C . SER B 1 259 ? 45.202 -34.354 85.195 1.00 58.36 574 SER B C 1
ATOM 3884 O O . SER B 1 259 ? 45.732 -35.416 84.858 1.00 59.87 574 SER B O 1
#

Radius of gyration: 29.54 Å; Cα contacts (8 Å, |Δi|>4): 862; chains: 2; bounding box: 79×50×84 Å